Protein AF-A0A257K140-F1 (afdb_monomer_lite)

pLDDT: mean 92.34, std 8.41, range [44.44, 98.88]

Secondary structure (DSSP, 8-state):
-PPPHHHHHHHHHHHTT------TTHHHHHHHHHHHHHS----TTTTHHHHHHHHHHHHHHHHHHHHHTT-HHHHHHHHHHHHHHHHHHHHHHSS-HHHHHHHHHHHHTT-----HHHHHHHHHHHTSHHHHHHHHTHHHHHHHHHHHHHHHHHHTT-SGGG-HHHHTTS-HHHHHHHHHHHHHHHHHHHHHHHHHHHTT--HHHHTTSHHHHHTS---SPPPPPHHHIIIII-HHHHHHHHTSHHHHHHHHHHHTSPPPPHHHHHHHHH-EE-GGGHHHHHTTGGG--HHHHHHHHHHHH-TTEEEEEEGGGTEEEEESSPP--S-----GGGGGGGTT--SEEEEEETTEEEEEEEETTEEEEEEESSPPPHHHHHHHHHHHHHHHHHHHHH-

Structure (mmCIF, N/CA/C/O backbone):
data_AF-A0A257K140-F1
#
_entry.id   AF-A0A257K140-F1
#
loop_
_atom_site.group_PDB
_atom_site.id
_atom_site.type_symbol
_atom_site.label_atom_id
_atom_site.label_alt_id
_atom_site.label_comp_id
_atom_site.label_asym_id
_atom_site.label_entity_id
_atom_site.label_seq_id
_atom_site.pdbx_PDB_ins_code
_atom_site.Cartn_x
_atom_site.Cartn_y
_atom_site.Cartn_z
_atom_site.occupancy
_atom_site.B_iso_or_equiv
_atom_site.auth_seq_id
_atom_site.auth_comp_id
_atom_site.auth_asym_id
_atom_site.auth_atom_id
_atom_site.pdbx_PDB_model_num
ATOM 1 N N . MET A 1 1 ? -18.920 13.319 -41.681 1.00 52.28 1 MET A N 1
ATOM 2 C CA . MET A 1 1 ? -18.209 14.614 -41.644 1.00 52.28 1 MET A CA 1
ATOM 3 C C . MET A 1 1 ? -16.998 14.435 -42.547 1.00 52.28 1 MET A C 1
ATOM 5 O O . MET A 1 1 ? -16.203 13.556 -42.250 1.00 52.28 1 MET A O 1
ATOM 9 N N . ASN A 1 2 ? -16.939 15.099 -43.705 1.00 61.66 2 ASN A N 1
ATOM 10 C CA . ASN A 1 2 ? -15.778 14.981 -44.597 1.00 61.66 2 ASN A CA 1
ATOM 11 C C . ASN A 1 2 ? -14.636 15.792 -43.982 1.00 61.66 2 ASN A C 1
ATOM 13 O O . ASN A 1 2 ? -14.797 17.000 -43.833 1.00 61.66 2 ASN A O 1
ATOM 17 N N . MET A 1 3 ? -13.541 15.127 -43.603 1.00 69.50 3 MET A N 1
ATOM 18 C CA . MET A 1 3 ? -12.304 15.809 -43.211 1.00 69.50 3 MET A CA 1
ATOM 19 C C . MET A 1 3 ? -11.793 16.651 -44.384 1.00 69.50 3 MET A C 1
ATOM 21 O O . MET A 1 3 ? -11.837 16.201 -45.533 1.00 69.50 3 MET A O 1
ATOM 25 N N . ASP A 1 4 ? -11.310 17.860 -44.099 1.00 87.56 4 ASP A N 1
ATOM 26 C CA . ASP A 1 4 ? -10.627 18.695 -45.093 1.00 87.56 4 ASP A CA 1
ATOM 27 C C . ASP A 1 4 ? -9.358 17.979 -45.608 1.00 87.56 4 ASP A C 1
ATOM 29 O O . ASP A 1 4 ? -8.787 17.104 -44.947 1.00 87.56 4 ASP A O 1
ATOM 33 N N . PHE A 1 5 ? -8.887 18.338 -46.803 1.00 87.25 5 PHE A N 1
ATOM 34 C CA . PHE A 1 5 ? -7.652 17.807 -47.382 1.00 87.25 5 PHE A CA 1
ATOM 35 C C . PHE A 1 5 ? -6.458 17.987 -46.433 1.00 87.25 5 PHE A C 1
ATOM 37 O O . PHE A 1 5 ? -5.638 17.077 -46.296 1.00 87.25 5 PHE A O 1
ATOM 44 N N . ASN A 1 6 ? -6.386 19.125 -45.734 1.00 89.00 6 ASN A N 1
ATOM 45 C CA . ASN A 1 6 ? -5.324 19.390 -44.765 1.00 89.00 6 ASN A CA 1
ATOM 46 C C . ASN A 1 6 ? -5.418 18.472 -43.542 1.00 89.00 6 ASN A C 1
ATOM 48 O O . ASN A 1 6 ? -4.404 17.926 -43.114 1.00 89.00 6 ASN A O 1
ATOM 52 N N . GLU A 1 7 ? -6.624 18.244 -43.020 1.00 90.50 7 GLU A N 1
ATOM 53 C CA . GLU A 1 7 ? -6.860 17.322 -41.901 1.00 90.50 7 GLU A CA 1
ATOM 54 C C . GLU A 1 7 ? -6.493 15.887 -42.287 1.00 90.50 7 GLU A C 1
ATOM 56 O O . GLU A 1 7 ? -5.793 15.197 -41.551 1.00 90.50 7 GLU A O 1
ATOM 61 N N . THR A 1 8 ? -6.877 15.465 -43.494 1.00 89.06 8 THR A N 1
ATOM 62 C CA . THR A 1 8 ? -6.530 14.145 -44.037 1.00 89.06 8 THR A CA 1
ATOM 63 C C . THR A 1 8 ? -5.016 13.995 -44.225 1.00 89.06 8 THR A C 1
ATOM 65 O O . THR A 1 8 ? -4.446 12.945 -43.927 1.00 89.06 8 THR A O 1
ATOM 68 N N . TYR A 1 9 ? -4.333 15.038 -44.707 1.00 91.62 9 TYR A N 1
ATOM 69 C CA . TYR A 1 9 ? -2.878 15.038 -44.863 1.00 91.62 9 TYR A CA 1
ATOM 70 C C . TYR A 1 9 ? -2.153 14.939 -43.515 1.00 91.62 9 TYR A C 1
ATOM 72 O O . TYR A 1 9 ? -1.244 14.116 -43.381 1.00 91.62 9 TYR A O 1
ATOM 80 N N . ILE A 1 10 ? -2.567 15.734 -42.522 1.00 93.06 10 ILE A N 1
ATOM 81 C CA . ILE A 1 10 ? -2.011 15.704 -41.161 1.00 93.06 10 ILE A CA 1
ATOM 82 C C . ILE A 1 10 ? -2.225 14.322 -40.543 1.00 93.06 10 ILE A C 1
ATOM 84 O O . ILE A 1 10 ? -1.252 13.684 -40.146 1.00 93.06 10 ILE A O 1
ATOM 88 N N . PHE A 1 11 ? -3.456 13.806 -40.580 1.00 89.88 11 PHE A N 1
ATOM 89 C CA . PHE A 1 11 ? -3.789 12.479 -40.065 1.00 89.88 11 PHE A CA 1
ATOM 90 C C . PHE A 1 11 ? -2.911 11.384 -40.686 1.00 89.88 11 PHE A C 1
ATOM 92 O O . PHE A 1 11 ? -2.343 10.549 -39.981 1.00 89.88 11 PHE A O 1
ATOM 99 N N . ASN A 1 12 ? -2.740 11.400 -42.010 1.00 87.38 12 ASN A N 1
ATOM 100 C CA . ASN A 1 12 ? -1.889 10.429 -42.693 1.00 87.38 12 ASN A CA 1
ATOM 101 C C . ASN A 1 12 ? -0.417 10.562 -42.287 1.00 87.38 12 ASN A C 1
ATOM 103 O O . ASN A 1 12 ? 0.272 9.551 -42.165 1.00 87.38 12 ASN A O 1
ATOM 107 N N . LYS A 1 13 ? 0.081 11.786 -42.073 1.00 89.31 13 LYS A N 1
ATOM 108 C CA . LYS A 1 13 ? 1.461 12.024 -41.629 1.00 89.31 13 LYS A CA 1
ATOM 109 C C . LYS A 1 13 ? 1.710 11.546 -40.206 1.00 89.31 13 LYS A C 1
ATOM 111 O O . LYS A 1 13 ? 2.745 10.928 -39.968 1.00 89.31 13 LYS A O 1
ATOM 116 N N . GLU A 1 14 ? 0.774 11.788 -39.297 1.00 89.38 14 GLU A N 1
ATOM 117 C CA . GLU A 1 14 ? 0.865 11.359 -37.899 1.00 89.38 14 GLU A CA 1
ATOM 118 C C . GLU A 1 14 ? 0.834 9.831 -37.766 1.00 89.38 14 GLU A C 1
ATOM 120 O O . GLU A 1 14 ? 1.574 9.264 -36.965 1.00 89.38 14 GLU A O 1
ATOM 125 N N . ASN A 1 15 ? 0.044 9.151 -38.603 1.00 86.19 15 ASN A N 1
ATOM 126 C CA . ASN A 1 15 ? -0.182 7.708 -38.492 1.00 86.19 15 ASN A CA 1
ATOM 127 C C . ASN A 1 15 ? 0.687 6.848 -39.424 1.00 86.19 15 ASN A C 1
ATOM 129 O O . ASN A 1 15 ? 0.684 5.627 -39.299 1.00 86.19 15 ASN A O 1
ATOM 133 N N . GLN A 1 16 ? 1.468 7.448 -40.333 1.00 86.94 16 GLN A N 1
ATOM 134 C CA . GLN A 1 16 ? 2.187 6.729 -41.399 1.00 86.94 16 GLN A CA 1
ATOM 135 C C . GLN A 1 16 ? 3.038 5.543 -40.908 1.00 86.94 16 GLN A C 1
ATOM 137 O O . GLN A 1 16 ? 3.171 4.546 -41.616 1.00 86.94 16 GLN A O 1
ATOM 142 N N . ASN A 1 17 ? 3.656 5.670 -39.732 1.00 87.19 17 ASN A N 1
ATOM 143 C CA . ASN A 1 17 ? 4.589 4.679 -39.188 1.00 87.19 17 ASN A CA 1
ATOM 144 C C . ASN A 1 17 ? 4.199 4.185 -37.786 1.00 87.19 17 ASN A C 1
ATOM 146 O O . ASN A 1 17 ? 4.999 3.517 -37.130 1.00 87.19 17 ASN A O 1
ATOM 150 N N . ILE A 1 18 ? 3.006 4.546 -37.314 1.00 88.94 18 ILE A N 1
ATOM 151 C CA . ILE A 1 18 ? 2.492 4.118 -36.017 1.00 88.94 18 ILE A CA 1
ATOM 152 C C . ILE A 1 18 ? 1.668 2.857 -36.239 1.00 88.94 18 ILE A C 1
ATOM 154 O O . ILE A 1 18 ? 0.735 2.839 -37.037 1.00 88.94 18 ILE A O 1
ATOM 158 N N . VAL A 1 19 ? 2.044 1.785 -35.546 1.00 85.31 19 VAL A N 1
ATOM 159 C CA . VAL A 1 19 ? 1.367 0.491 -35.641 1.00 85.31 19 VAL A CA 1
ATOM 160 C C . VAL A 1 19 ? 0.842 0.146 -34.254 1.00 85.31 19 VAL A C 1
ATOM 162 O O . VAL A 1 19 ? 1.652 -0.200 -33.392 1.00 85.31 19 VAL A O 1
ATOM 165 N N . PRO A 1 20 ? -0.477 0.252 -34.023 1.00 88.94 20 PRO A N 1
ATOM 166 C CA . PRO A 1 20 ? -1.081 -0.161 -32.767 1.00 88.94 20 PRO A CA 1
ATOM 167 C C . PRO A 1 20 ? -0.796 -1.630 -32.446 1.00 88.94 20 PRO A C 1
ATOM 169 O O . PRO A 1 20 ? -0.649 -2.466 -33.343 1.00 88.94 20 PRO A O 1
ATOM 172 N N . ALA A 1 21 ? -0.749 -1.941 -31.158 1.00 89.62 21 ALA A N 1
ATOM 173 C CA . ALA A 1 21 ? -0.585 -3.291 -30.641 1.00 89.62 21 ALA A CA 1
ATOM 174 C C . ALA A 1 21 ? -1.711 -3.610 -29.654 1.00 89.62 21 ALA A C 1
ATOM 176 O O . ALA A 1 21 ? -2.310 -2.712 -29.072 1.00 89.62 21 ALA A O 1
ATOM 177 N N . ILE A 1 22 ? -1.988 -4.897 -29.466 1.00 91.50 22 ILE A N 1
ATOM 178 C CA . ILE A 1 22 ? -2.905 -5.373 -28.429 1.00 91.50 22 ILE A CA 1
ATOM 179 C C . ILE A 1 22 ? -2.048 -6.063 -27.380 1.00 91.50 22 ILE A C 1
ATOM 181 O O . ILE A 1 22 ? -1.310 -6.991 -27.721 1.00 91.50 22 ILE A O 1
ATOM 185 N N . LEU A 1 23 ? -2.135 -5.602 -26.134 1.00 95.25 23 LEU A N 1
ATOM 186 C CA . LEU A 1 23 ? -1.477 -6.253 -25.009 1.00 95.25 23 LEU A CA 1
ATOM 187 C C . LEU A 1 23 ? -2.415 -7.327 -24.429 1.00 95.25 23 LEU A C 1
ATOM 189 O O . LEU A 1 23 ? -3.497 -6.984 -23.944 1.00 95.25 23 LEU A O 1
ATOM 193 N N . PRO A 1 24 ? -2.041 -8.618 -24.459 1.00 94.62 24 PRO A N 1
ATOM 194 C CA . PRO A 1 24 ? -2.796 -9.655 -23.765 1.00 94.62 24 PRO A CA 1
ATOM 195 C C . PRO A 1 24 ? -2.857 -9.375 -22.261 1.00 94.62 24 PRO A C 1
ATOM 197 O O . PRO A 1 24 ? -1.932 -8.789 -21.709 1.00 94.62 24 PRO A O 1
ATOM 200 N N . GLU A 1 25 ? -3.934 -9.805 -21.602 1.00 94.25 25 GLU A N 1
ATOM 201 C CA . GLU A 1 25 ? -4.092 -9.702 -20.138 1.00 94.25 25 GLU A CA 1
ATOM 202 C C . GLU A 1 25 ? -4.004 -8.277 -19.570 1.00 94.25 25 GLU A C 1
ATOM 204 O O . GLU A 1 25 ? -3.777 -8.093 -18.376 1.00 94.25 25 GLU A O 1
ATOM 209 N N . LYS A 1 26 ? -4.239 -7.253 -20.402 1.00 96.00 26 LYS A N 1
ATOM 210 C CA . LYS A 1 26 ? -4.216 -5.847 -19.983 1.00 96.00 26 LYS A CA 1
ATOM 211 C C . LYS A 1 26 ? -4.970 -5.606 -18.676 1.00 96.00 26 LYS A C 1
ATOM 213 O O . LYS A 1 26 ? -4.419 -5.003 -17.771 1.00 96.00 26 LYS A O 1
ATOM 218 N N . GLU A 1 27 ? -6.210 -6.077 -18.571 1.00 97.38 27 GLU A N 1
ATOM 219 C CA . GLU A 1 27 ? -7.033 -5.879 -17.371 1.00 97.38 27 GLU A CA 1
ATOM 220 C C . GLU A 1 27 ? -6.373 -6.447 -16.107 1.00 97.38 27 GLU A C 1
ATOM 222 O O . GLU A 1 27 ? -6.437 -5.822 -15.050 1.00 97.38 27 GLU A O 1
ATOM 227 N N . GLN A 1 28 ? -5.694 -7.591 -16.226 1.00 98.00 28 GLN A N 1
ATOM 228 C CA . GLN A 1 28 ? -5.007 -8.215 -15.104 1.00 98.00 28 GLN A CA 1
ATOM 229 C C . GLN A 1 28 ? -3.826 -7.363 -14.639 1.00 98.00 28 GLN A C 1
ATOM 231 O O . GLN A 1 28 ? -3.714 -7.126 -13.447 1.00 98.00 28 GLN A O 1
ATOM 236 N N . TYR A 1 29 ? -3.019 -6.799 -15.547 1.00 98.31 29 TYR A N 1
ATOM 237 C CA . TYR A 1 29 ? -1.935 -5.886 -15.151 1.00 98.31 29 TYR A CA 1
ATOM 238 C C . TYR A 1 29 ? -2.442 -4.680 -14.347 1.00 98.31 29 TYR A C 1
ATOM 240 O O . TYR A 1 29 ? -1.789 -4.264 -13.398 1.00 98.31 29 TYR A O 1
ATOM 248 N N . TYR A 1 30 ? -3.608 -4.125 -14.694 1.00 97.94 30 TYR A N 1
ATOM 249 C CA . TYR A 1 30 ? -4.191 -3.005 -13.944 1.00 97.94 30 TYR A CA 1
ATOM 250 C C . TYR A 1 30 ? -4.666 -3.442 -12.557 1.00 97.94 30 TYR A C 1
ATOM 252 O O . TYR A 1 30 ? -4.416 -2.738 -11.588 1.00 97.94 30 TYR A O 1
ATOM 260 N N . LYS A 1 31 ? -5.313 -4.608 -12.453 1.00 97.88 31 LYS A N 1
ATOM 261 C CA . LYS A 1 31 ? -5.713 -5.182 -11.159 1.00 97.88 31 LYS A CA 1
ATOM 262 C C . LYS A 1 31 ? -4.503 -5.501 -10.287 1.00 97.88 31 LYS A C 1
ATOM 264 O O . LYS A 1 31 ? -4.521 -5.224 -9.097 1.00 97.88 31 LYS A O 1
ATOM 269 N N . ASP A 1 32 ? -3.446 -6.040 -10.881 1.00 98.31 32 ASP A N 1
ATOM 270 C CA . ASP A 1 32 ? -2.234 -6.433 -10.171 1.00 98.31 32 ASP A CA 1
ATOM 271 C C . ASP A 1 32 ? -1.514 -5.222 -9.567 1.00 98.31 32 ASP A C 1
ATOM 273 O O . ASP A 1 32 ? -1.012 -5.314 -8.448 1.00 98.31 32 ASP A O 1
ATOM 277 N N . LEU A 1 33 ? -1.527 -4.070 -10.250 1.00 98.44 33 LEU A N 1
ATOM 278 C CA . LEU A 1 33 ? -0.974 -2.816 -9.726 1.00 98.44 33 LEU A CA 1
ATOM 279 C C . LEU A 1 33 ? -1.649 -2.363 -8.422 1.00 98.44 33 LEU A C 1
ATOM 281 O O . LEU A 1 33 ? -0.982 -1.705 -7.624 1.00 98.44 33 LEU A O 1
ATOM 285 N N . ASN A 1 34 ? -2.891 -2.782 -8.143 1.00 97.12 34 ASN A N 1
ATOM 286 C CA . ASN A 1 34 ? -3.551 -2.483 -6.870 1.00 97.12 34 ASN A CA 1
ATOM 287 C C . ASN A 1 34 ? -2.795 -3.062 -5.667 1.00 97.12 34 ASN A C 1
ATOM 289 O O . ASN A 1 34 ? -2.836 -2.460 -4.605 1.00 97.12 34 ASN A O 1
ATOM 293 N N . ASN A 1 35 ? -2.043 -4.160 -5.820 1.00 98.00 35 ASN A N 1
ATOM 294 C CA . ASN A 1 35 ? -1.192 -4.678 -4.737 1.00 98.00 35 ASN A CA 1
ATOM 295 C C . ASN A 1 35 ? -0.145 -3.635 -4.323 1.00 98.00 35 ASN A C 1
ATOM 297 O O . ASN A 1 35 ? 0.096 -3.398 -3.141 1.00 98.00 35 ASN A O 1
ATOM 301 N N . ILE A 1 36 ? 0.453 -2.959 -5.307 1.00 97.50 36 ILE A N 1
ATOM 302 C CA . ILE A 1 36 ? 1.403 -1.872 -5.062 1.00 97.50 36 ILE A CA 1
ATOM 303 C C . ILE A 1 36 ? 0.664 -0.606 -4.627 1.00 97.50 36 ILE A C 1
ATOM 305 O O . ILE A 1 36 ? 1.231 0.182 -3.889 1.00 97.50 36 ILE A O 1
ATOM 309 N N . GLU A 1 37 ? -0.579 -0.361 -5.033 1.00 95.19 37 GLU A N 1
ATOM 310 C CA . GLU A 1 37 ? -1.333 0.780 -4.504 1.00 95.19 37 GLU A CA 1
ATOM 311 C C . GLU A 1 37 ? -1.660 0.581 -3.021 1.00 95.19 37 GLU A C 1
ATOM 313 O O . GLU A 1 37 ? -1.305 1.441 -2.219 1.00 95.19 37 GLU A O 1
ATOM 318 N N . TRP A 1 38 ? -2.239 -0.561 -2.648 1.00 92.75 38 TRP A N 1
ATOM 319 C CA . TRP A 1 38 ? -2.757 -0.855 -1.308 1.00 92.75 38 TRP A CA 1
ATOM 320 C C . TRP A 1 38 ? -1.700 -1.299 -0.294 1.00 92.75 38 TRP A C 1
ATOM 322 O O . TRP A 1 38 ? -1.910 -1.145 0.904 1.00 92.75 38 TRP A O 1
ATOM 332 N N . GLY A 1 39 ? -0.501 -1.701 -0.721 1.00 92.44 39 GLY A N 1
ATOM 333 C CA . GLY A 1 39 ? 0.621 -1.934 0.202 1.00 92.44 39 GLY A CA 1
ATOM 334 C C . GLY A 1 39 ? 1.216 -0.654 0.825 1.00 92.44 39 GLY A C 1
ATOM 335 O O . GLY A 1 39 ? 2.435 -0.597 1.009 1.00 92.44 39 GLY A O 1
ATOM 336 N N . MET A 1 40 ? 0.435 0.434 0.967 1.00 92.31 40 MET A N 1
ATOM 337 C CA . MET A 1 40 ? 0.924 1.776 1.322 1.00 92.31 40 MET A CA 1
ATOM 338 C C . MET A 1 40 ? 1.622 1.766 2.662 1.00 92.31 40 MET A C 1
ATOM 340 O O . MET A 1 40 ? 1.059 1.287 3.633 1.00 92.31 40 MET A O 1
ATOM 344 N N . THR A 1 41 ? 2.794 2.400 2.754 1.00 93.06 41 THR A N 1
ATOM 345 C CA . THR A 1 41 ? 3.445 2.492 4.056 1.00 93.06 41 THR A CA 1
ATOM 346 C C . THR A 1 41 ? 2.702 3.470 4.959 1.00 93.06 41 THR A C 1
ATOM 348 O O . THR A 1 41 ? 2.466 4.625 4.589 1.00 93.06 41 THR A O 1
ATOM 351 N N . GLY A 1 42 ? 2.367 3.008 6.164 1.00 90.25 42 GLY A N 1
ATOM 352 C CA . GLY A 1 42 ? 1.868 3.842 7.259 1.00 90.25 42 GLY A CA 1
ATOM 353 C C . GLY A 1 42 ? 2.983 4.522 8.063 1.00 90.25 42 GLY A C 1
ATOM 354 O O . GLY A 1 42 ? 2.705 5.238 9.024 1.00 90.25 42 GLY A O 1
ATOM 355 N N . ARG A 1 43 ? 4.256 4.308 7.703 1.00 90.31 43 ARG A N 1
ATOM 356 C CA . ARG A 1 43 ? 5.406 4.892 8.399 1.00 90.31 43 ARG A CA 1
ATOM 357 C C . ARG A 1 43 ? 5.441 6.411 8.238 1.00 90.31 43 ARG A C 1
ATOM 359 O O . ARG A 1 43 ? 5.726 6.917 7.153 1.00 90.31 43 ARG A O 1
ATOM 366 N N . MET A 1 44 ? 5.238 7.145 9.334 1.00 87.69 44 MET A N 1
ATOM 367 C CA . MET A 1 44 ? 5.217 8.618 9.353 1.00 87.69 44 MET A CA 1
ATOM 368 C C . MET A 1 44 ? 6.472 9.262 8.744 1.00 87.69 44 MET A C 1
ATOM 370 O O . MET A 1 44 ? 6.380 10.285 8.068 1.00 87.69 44 MET A O 1
ATOM 374 N N . ASP A 1 45 ? 7.647 8.662 8.945 1.00 88.69 45 ASP A N 1
ATOM 375 C CA . ASP A 1 45 ? 8.923 9.158 8.422 1.00 88.69 45 ASP A CA 1
ATOM 376 C C . ASP A 1 45 ? 9.105 8.919 6.911 1.00 88.69 45 ASP A C 1
ATOM 378 O O . ASP A 1 45 ? 9.944 9.574 6.285 1.00 88.69 45 ASP A O 1
ATOM 382 N N . ALA A 1 46 ? 8.305 8.023 6.324 1.00 92.50 46 ALA A N 1
ATOM 383 C CA . ALA A 1 46 ? 8.388 7.595 4.931 1.00 92.50 46 ALA A CA 1
ATOM 384 C C . ALA A 1 46 ? 7.081 7.781 4.136 1.00 92.50 46 ALA A C 1
ATOM 386 O O . ALA A 1 46 ? 7.034 7.403 2.969 1.00 92.50 46 ALA A O 1
ATOM 387 N N . MET A 1 47 ? 6.043 8.422 4.692 1.00 92.94 47 MET A N 1
ATOM 388 C CA . MET A 1 47 ? 4.746 8.613 4.012 1.00 92.94 47 MET A CA 1
ATOM 389 C C . MET A 1 47 ? 4.858 9.270 2.628 1.00 92.94 47 MET A C 1
ATOM 391 O O . MET A 1 47 ? 4.063 8.977 1.736 1.00 92.94 47 MET A O 1
ATOM 395 N N . PHE A 1 48 ? 5.855 10.138 2.415 1.00 94.19 48 PHE A N 1
ATOM 396 C CA . PHE A 1 48 ? 6.105 10.758 1.108 1.00 94.19 48 PHE A CA 1
ATOM 397 C C . PHE A 1 48 ? 6.353 9.717 0.002 1.00 94.19 48 PHE A C 1
ATOM 399 O O . PHE A 1 48 ? 6.046 9.980 -1.161 1.00 94.19 48 PHE A O 1
ATOM 406 N N . ALA A 1 49 ? 6.883 8.539 0.352 1.00 96.00 49 ALA A N 1
ATOM 407 C CA . ALA A 1 49 ? 7.182 7.463 -0.581 1.00 96.00 49 ALA A CA 1
ATOM 408 C C . ALA A 1 49 ? 5.924 6.955 -1.293 1.00 96.00 49 ALA A C 1
ATOM 410 O O . ALA A 1 49 ? 5.998 6.587 -2.464 1.00 96.00 49 ALA A O 1
ATOM 411 N N . ASN A 1 50 ? 4.760 7.001 -0.632 1.00 97.06 50 ASN A N 1
ATOM 412 C CA . ASN A 1 50 ? 3.492 6.588 -1.233 1.00 97.06 50 ASN A CA 1
ATOM 413 C C . ASN A 1 50 ? 3.203 7.371 -2.520 1.00 97.06 50 ASN A C 1
ATOM 415 O O . ASN A 1 50 ? 2.867 6.765 -3.533 1.00 97.06 50 ASN A O 1
ATOM 419 N N . GLN A 1 51 ? 3.442 8.687 -2.534 1.00 96.75 51 GLN A N 1
ATOM 420 C CA . GLN A 1 51 ? 3.228 9.502 -3.733 1.00 96.75 51 GLN A CA 1
ATOM 421 C C . GLN A 1 51 ? 4.193 9.144 -4.872 1.00 96.75 51 GLN A C 1
ATOM 423 O O . GLN A 1 51 ? 3.806 9.169 -6.040 1.00 96.75 51 GLN A O 1
ATOM 428 N N . PHE A 1 52 ? 5.441 8.798 -4.553 1.00 97.81 52 PHE A N 1
ATOM 429 C CA . PHE A 1 52 ? 6.419 8.400 -5.564 1.00 97.81 52 PHE A CA 1
ATOM 430 C C . PHE A 1 52 ? 6.088 7.027 -6.166 1.00 97.81 52 PHE A C 1
ATOM 432 O O . PHE A 1 52 ? 6.251 6.836 -7.371 1.00 97.81 52 PHE A O 1
ATOM 439 N N . PHE A 1 53 ? 5.592 6.081 -5.362 1.00 98.25 53 PHE A N 1
ATOM 440 C CA . PHE A 1 53 ? 5.129 4.790 -5.875 1.00 98.25 53 PHE A CA 1
ATOM 441 C C . PHE A 1 53 ? 3.859 4.921 -6.718 1.00 98.25 53 PHE A C 1
ATOM 443 O O . PHE A 1 53 ? 3.782 4.277 -7.761 1.00 98.25 53 PHE A O 1
ATOM 450 N N . LEU A 1 54 ? 2.920 5.801 -6.350 1.00 98.31 54 LEU A N 1
ATOM 451 C CA . LEU A 1 54 ? 1.768 6.117 -7.204 1.00 98.31 54 LEU A CA 1
ATOM 452 C C . LEU A 1 54 ? 2.206 6.689 -8.561 1.00 98.31 54 LEU A C 1
ATOM 454 O O . LEU A 1 54 ? 1.670 6.300 -9.596 1.00 98.31 54 LEU A O 1
ATOM 458 N N . GLU A 1 55 ? 3.227 7.551 -8.588 1.00 98.56 55 GLU A N 1
ATOM 459 C CA . GLU A 1 55 ? 3.808 8.028 -9.850 1.00 98.56 55 GLU A CA 1
ATOM 460 C C . GLU A 1 55 ? 4.460 6.879 -10.644 1.00 98.56 55 GLU A C 1
ATOM 462 O O . GLU A 1 55 ? 4.283 6.783 -11.858 1.00 98.56 55 GLU A O 1
ATOM 467 N N . ALA A 1 56 ? 5.166 5.958 -9.978 1.00 98.69 56 ALA A N 1
ATOM 468 C CA . ALA A 1 56 ? 5.739 4.772 -10.622 1.00 98.69 56 ALA A CA 1
ATOM 469 C C . ALA A 1 56 ? 4.659 3.890 -11.276 1.00 98.69 56 ALA A C 1
ATOM 471 O O . ALA A 1 56 ? 4.825 3.450 -12.417 1.00 98.69 56 ALA A O 1
ATOM 472 N N . ILE A 1 57 ? 3.541 3.675 -10.579 1.00 98.69 57 ILE A N 1
ATOM 473 C CA . ILE A 1 57 ? 2.365 2.953 -11.076 1.00 98.69 57 ILE A CA 1
ATOM 474 C C . ILE A 1 57 ? 1.762 3.684 -12.279 1.00 98.69 57 ILE A C 1
ATOM 476 O O . ILE A 1 57 ? 1.537 3.074 -13.327 1.00 98.69 57 ILE A O 1
ATOM 480 N N . GLN A 1 58 ? 1.584 5.005 -12.191 1.00 98.75 58 GLN A N 1
ATOM 481 C CA . GLN A 1 58 ? 1.064 5.807 -13.296 1.00 98.75 58 GLN A CA 1
ATOM 482 C C . GLN A 1 58 ? 1.968 5.733 -14.535 1.00 98.75 58 GLN A C 1
ATOM 484 O O . GLN A 1 58 ? 1.471 5.645 -15.660 1.00 98.75 58 GLN A O 1
ATOM 489 N N . LEU A 1 59 ? 3.292 5.706 -14.360 1.00 98.81 59 LEU A N 1
ATOM 490 C CA . LEU A 1 59 ? 4.248 5.501 -15.451 1.00 98.81 59 LEU A CA 1
ATOM 491 C C . LEU A 1 59 ? 4.111 4.109 -16.089 1.00 98.81 59 LEU A C 1
ATOM 493 O O . LEU A 1 59 ? 4.229 3.986 -17.312 1.00 98.81 59 LEU A O 1
ATOM 497 N N . ILE A 1 60 ? 3.808 3.069 -15.313 1.00 98.88 60 ILE A N 1
ATOM 498 C CA . ILE A 1 60 ? 3.519 1.728 -15.845 1.00 98.88 60 ILE A CA 1
ATOM 499 C C . ILE A 1 60 ? 2.199 1.731 -16.637 1.00 98.88 60 ILE A C 1
ATOM 501 O O . ILE A 1 60 ? 2.162 1.261 -17.777 1.00 98.88 60 ILE A O 1
ATOM 505 N N . ILE A 1 61 ? 1.138 2.347 -16.108 1.00 98.75 61 ILE A N 1
ATOM 506 C CA . ILE A 1 61 ? -0.160 2.500 -16.795 1.00 98.75 61 ILE A CA 1
ATOM 507 C C . ILE A 1 61 ? -0.003 3.270 -18.116 1.00 98.75 61 ILE A C 1
ATOM 509 O O . ILE A 1 61 ? -0.536 2.879 -19.166 1.00 98.75 61 ILE A O 1
ATOM 513 N N . ASN A 1 62 ? 0.762 4.363 -18.083 1.00 98.69 62 ASN A N 1
ATOM 514 C CA . ASN A 1 62 ? 1.084 5.159 -19.262 1.00 98.69 62 ASN A CA 1
ATOM 515 C C . ASN A 1 62 ? 1.848 4.321 -20.285 1.00 98.69 62 ASN A C 1
ATOM 517 O O . ASN A 1 62 ? 1.547 4.396 -21.476 1.00 98.69 62 ASN A O 1
ATOM 521 N N . SER A 1 63 ? 2.785 3.487 -19.829 1.00 98.69 63 SER A N 1
ATOM 522 C CA . SER A 1 63 ? 3.535 2.588 -20.696 1.00 98.69 63 SER A CA 1
ATOM 523 C C . SER A 1 63 ? 2.624 1.641 -21.473 1.00 98.69 63 SER A C 1
ATOM 525 O O . SER A 1 63 ? 2.718 1.582 -22.699 1.00 98.69 63 SER A O 1
ATOM 527 N N . ILE A 1 64 ? 1.690 0.970 -20.790 1.00 98.62 64 ILE A N 1
ATOM 528 C CA . ILE A 1 64 ? 0.722 0.063 -21.424 1.00 98.62 64 ILE A CA 1
ATOM 529 C C . ILE A 1 64 ? -0.082 0.808 -22.498 1.00 98.62 64 ILE A C 1
ATOM 531 O O . ILE A 1 64 ? -0.185 0.359 -23.640 1.00 98.62 64 ILE A O 1
ATOM 535 N N . THR A 1 65 ? -0.594 1.992 -22.159 1.00 98.12 65 THR A N 1
ATOM 536 C CA . THR A 1 65 ? -1.387 2.815 -23.085 1.00 98.12 65 THR A CA 1
ATOM 537 C C . THR A 1 65 ? -0.575 3.260 -24.303 1.00 98.12 65 THR A C 1
ATOM 539 O O . THR A 1 65 ? -1.062 3.215 -25.435 1.00 98.12 65 THR A O 1
ATOM 542 N N . LEU A 1 66 ? 0.663 3.709 -24.091 1.00 98.00 66 LEU A N 1
ATOM 543 C CA . LEU A 1 66 ? 1.567 4.138 -25.158 1.00 98.00 66 LEU A CA 1
ATOM 544 C C . LEU A 1 66 ? 1.949 2.966 -26.061 1.00 98.00 66 LEU A C 1
ATOM 546 O O . LEU A 1 66 ? 1.993 3.134 -27.280 1.00 98.00 66 LEU A O 1
ATOM 550 N N . PHE A 1 67 ? 2.170 1.786 -25.481 1.00 96.62 67 PHE A N 1
ATOM 551 C CA . PHE A 1 67 ? 2.503 0.579 -26.222 1.00 96.62 67 PHE A CA 1
ATOM 552 C C . PHE A 1 67 ? 1.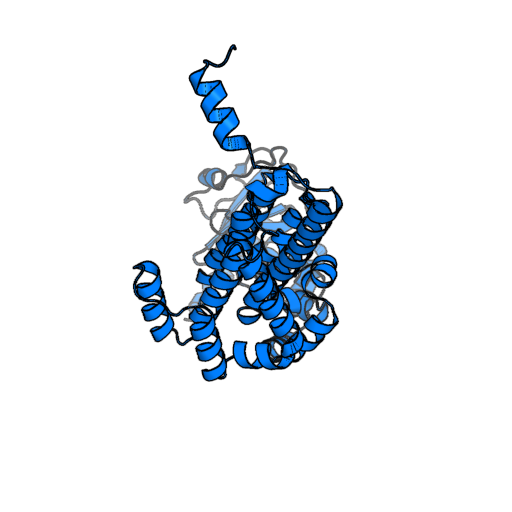369 0.175 -27.163 1.00 96.62 67 PHE A C 1
ATOM 554 O O . PHE A 1 67 ? 1.607 -0.031 -28.352 1.00 96.62 67 PHE A O 1
ATOM 561 N N . GLU A 1 68 ? 0.129 0.136 -26.670 1.00 95.44 68 GLU A N 1
ATOM 562 C CA . GLU A 1 68 ? -1.031 -0.213 -27.498 1.00 95.44 68 GLU A CA 1
ATOM 563 C C . GLU A 1 68 ? -1.302 0.812 -28.601 1.00 95.44 68 GLU A C 1
ATOM 565 O O . GLU A 1 68 ? -1.680 0.448 -29.713 1.00 95.44 68 GLU A O 1
ATOM 570 N N . LYS A 1 69 ? -1.030 2.095 -28.339 1.00 94.50 69 LYS A N 1
ATOM 571 C CA . LYS A 1 69 ? -1.080 3.151 -29.362 1.00 94.50 69 LYS A CA 1
ATOM 572 C C . LYS A 1 69 ? 0.051 3.056 -30.390 1.00 94.50 69 LYS A C 1
ATOM 574 O O . LYS A 1 69 ? 0.026 3.787 -31.372 1.00 94.50 69 LYS A O 1
ATOM 579 N N . GLY A 1 70 ? 1.033 2.182 -30.180 1.00 92.56 70 GLY A N 1
ATOM 580 C CA . GLY A 1 70 ? 2.175 1.993 -31.065 1.00 92.56 70 GLY A CA 1
ATOM 581 C C . GLY A 1 70 ? 3.362 2.909 -30.772 1.00 92.56 70 GLY A C 1
ATOM 582 O O . GLY A 1 70 ? 4.350 2.827 -31.494 1.00 92.56 70 GLY A O 1
ATOM 583 N N . TYR A 1 71 ? 3.323 3.743 -29.724 1.00 94.56 71 TYR A N 1
ATOM 584 C CA . TYR A 1 71 ? 4.428 4.623 -29.314 1.00 94.56 71 TYR A CA 1
ATOM 585 C C . TYR A 1 71 ? 5.482 3.863 -28.494 1.00 94.56 71 TYR A C 1
ATOM 587 O O . TYR A 1 71 ? 5.689 4.113 -27.305 1.00 94.56 71 TYR A O 1
ATOM 595 N N . PHE A 1 72 ? 6.137 2.892 -29.129 1.00 93.31 72 PHE A N 1
ATOM 596 C CA . PHE A 1 72 ? 6.937 1.882 -28.439 1.00 93.31 72 PHE A CA 1
ATOM 597 C C . PHE A 1 72 ? 8.098 2.444 -27.610 1.00 93.31 72 PHE A C 1
ATOM 599 O O . PHE A 1 72 ? 8.247 2.059 -26.458 1.00 93.31 72 PHE A O 1
ATOM 606 N N . ASP A 1 73 ? 8.918 3.360 -28.132 1.00 94.81 73 ASP A N 1
ATOM 607 C CA . ASP A 1 73 ? 10.013 3.950 -27.338 1.00 94.81 73 ASP A CA 1
ATOM 608 C C . ASP A 1 73 ? 9.510 4.756 -26.148 1.00 94.81 73 ASP A C 1
ATOM 610 O O . ASP A 1 73 ? 10.122 4.680 -25.088 1.00 94.81 73 ASP A O 1
ATOM 614 N N . CYS A 1 74 ? 8.392 5.471 -26.290 1.00 97.25 74 CYS A N 1
ATOM 615 C CA . CYS A 1 74 ? 7.770 6.168 -25.169 1.00 97.25 74 CYS A CA 1
ATOM 616 C C . CYS A 1 74 ? 7.275 5.171 -24.114 1.00 97.25 74 CYS A C 1
ATOM 618 O O . CYS A 1 74 ? 7.457 5.406 -22.923 1.00 97.25 74 CYS A O 1
ATOM 620 N N . ALA A 1 75 ? 6.717 4.033 -24.537 1.00 98.06 75 ALA A N 1
ATOM 621 C CA . ALA A 1 75 ? 6.310 2.969 -23.626 1.00 98.06 75 ALA A CA 1
ATOM 622 C C . ALA A 1 75 ? 7.505 2.396 -22.841 1.00 98.06 75 ALA A C 1
ATOM 624 O O . ALA A 1 75 ? 7.479 2.376 -21.608 1.00 98.06 75 ALA A O 1
ATOM 625 N N . PHE A 1 76 ? 8.588 2.009 -23.524 1.00 98.12 76 PHE A N 1
ATOM 626 C CA . PHE A 1 76 ? 9.803 1.512 -22.862 1.00 98.12 76 PHE A CA 1
ATOM 627 C C . PHE A 1 76 ? 10.477 2.585 -21.996 1.00 98.12 76 PHE A C 1
ATOM 629 O O . PHE A 1 76 ? 11.010 2.277 -20.932 1.00 98.12 76 PHE A O 1
ATOM 636 N N . TYR A 1 77 ? 10.435 3.852 -22.416 1.00 98.25 77 TYR A N 1
ATOM 637 C CA . TYR A 1 77 ? 10.922 4.972 -21.613 1.00 98.25 77 TYR A CA 1
ATOM 638 C C . TYR A 1 77 ? 10.135 5.101 -20.308 1.00 98.25 77 TYR A C 1
ATOM 640 O O . TYR A 1 77 ? 10.749 5.252 -19.257 1.00 98.25 77 TYR A O 1
ATOM 648 N N . SER A 1 78 ? 8.807 4.980 -20.369 1.00 98.62 78 SER A N 1
ATOM 649 C CA . SER A 1 78 ? 7.927 5.059 -19.202 1.00 98.62 78 SER A CA 1
ATOM 650 C C . SER A 1 78 ? 8.179 3.910 -18.210 1.00 98.62 78 SER A C 1
ATOM 652 O O . SER A 1 78 ? 8.279 4.165 -17.013 1.00 98.62 78 SER A O 1
ATOM 654 N N . LEU A 1 79 ? 8.413 2.672 -18.682 1.00 98.44 79 LEU A N 1
ATOM 655 C CA . LEU A 1 79 ? 8.843 1.556 -17.810 1.00 98.44 79 LEU A CA 1
ATOM 656 C C . LEU A 1 79 ? 10.204 1.818 -17.165 1.00 98.44 79 LEU A C 1
ATOM 658 O O . LEU A 1 79 ? 10.398 1.601 -15.975 1.00 98.44 79 LEU A O 1
ATOM 662 N N . ARG A 1 80 ? 11.173 2.321 -17.934 1.00 97.12 80 ARG A N 1
ATOM 663 C CA . ARG A 1 80 ? 12.487 2.667 -17.381 1.00 97.12 80 ARG A CA 1
ATOM 664 C C . ARG A 1 80 ? 12.376 3.775 -16.331 1.00 97.12 80 ARG A C 1
ATOM 666 O O . ARG A 1 80 ? 13.105 3.754 -15.341 1.00 97.12 80 ARG A O 1
ATOM 673 N N . GLN A 1 81 ? 11.496 4.747 -16.559 1.00 97.75 81 GLN A N 1
ATOM 674 C CA . GLN A 1 81 ? 11.271 5.858 -15.643 1.00 97.75 81 GLN A CA 1
ATOM 675 C C . GLN A 1 81 ? 10.599 5.397 -14.344 1.00 97.75 81 GLN A C 1
ATOM 677 O O . GLN A 1 81 ? 10.956 5.926 -13.293 1.00 97.75 81 GLN A O 1
ATOM 682 N N . SER A 1 82 ? 9.719 4.384 -14.378 1.00 98.56 82 SER A N 1
ATOM 683 C CA . SER A 1 82 ? 9.139 3.815 -13.151 1.00 98.56 82 SER A CA 1
ATOM 684 C C . SER A 1 82 ? 10.221 3.220 -12.237 1.00 98.56 82 SER A C 1
ATOM 686 O O . SER A 1 82 ? 10.230 3.478 -11.037 1.00 98.56 82 SER A O 1
ATOM 688 N N . LEU A 1 83 ? 11.227 2.544 -12.805 1.00 97.56 83 LEU A N 1
ATOM 689 C CA . LEU A 1 83 ? 12.385 2.050 -12.042 1.00 97.56 83 LEU A CA 1
ATOM 690 C C . LEU A 1 83 ? 13.211 3.192 -11.421 1.00 97.56 83 LEU A C 1
ATOM 692 O O . LEU A 1 83 ? 13.725 3.084 -10.306 1.00 97.56 83 LEU A O 1
ATOM 696 N N . GLU A 1 84 ? 13.362 4.305 -12.142 1.00 96.06 84 GLU A N 1
ATOM 697 C CA . GLU A 1 84 ? 14.153 5.457 -11.689 1.00 96.06 84 GLU A CA 1
ATOM 698 C C . GLU A 1 84 ? 13.468 6.251 -10.580 1.00 96.06 84 GLU A C 1
ATOM 700 O O . GLU A 1 84 ? 14.145 6.678 -9.638 1.00 96.06 84 GLU A O 1
ATOM 705 N N . ILE A 1 85 ? 12.145 6.413 -10.647 1.00 97.38 85 ILE A N 1
ATOM 706 C CA . ILE A 1 85 ? 11.394 7.050 -9.565 1.00 97.38 85 ILE A CA 1
ATOM 707 C C . ILE A 1 85 ? 11.356 6.146 -8.325 1.00 97.38 85 ILE A C 1
ATOM 709 O O . ILE A 1 85 ? 11.587 6.639 -7.222 1.00 97.38 85 ILE A O 1
ATOM 713 N N . SER A 1 86 ? 11.216 4.823 -8.475 1.00 97.69 86 SER A N 1
ATOM 714 C CA . SER A 1 86 ? 11.314 3.886 -7.345 1.00 97.69 86 SER A CA 1
ATOM 715 C C . SER A 1 86 ? 12.694 3.911 -6.692 1.00 97.69 86 SER A C 1
ATOM 717 O O . SER A 1 86 ? 12.794 4.002 -5.472 1.00 97.69 86 SER A O 1
ATOM 719 N N . THR A 1 87 ? 13.767 3.963 -7.486 1.00 96.62 87 THR A N 1
ATOM 720 C CA . THR A 1 87 ? 15.127 4.132 -6.947 1.00 96.62 87 THR A CA 1
ATOM 721 C C . THR A 1 87 ? 15.285 5.464 -6.214 1.00 96.62 87 THR A C 1
ATOM 723 O O . THR A 1 87 ? 15.864 5.500 -5.133 1.00 96.62 87 THR A O 1
ATOM 726 N N . THR A 1 88 ? 14.754 6.559 -6.775 1.00 96.94 88 THR A N 1
ATOM 727 C CA . THR A 1 88 ? 14.733 7.875 -6.107 1.00 96.94 88 THR A CA 1
ATOM 728 C C . THR A 1 88 ? 14.025 7.796 -4.757 1.00 96.94 88 THR A C 1
ATOM 730 O O . THR A 1 88 ? 14.496 8.367 -3.777 1.00 96.94 88 THR A O 1
ATOM 733 N N . THR A 1 89 ? 12.920 7.056 -4.698 1.00 96.94 89 THR A N 1
ATOM 734 C CA . THR A 1 89 ? 12.121 6.875 -3.483 1.00 96.94 89 THR A CA 1
ATOM 735 C C . THR A 1 89 ? 12.948 6.235 -2.380 1.00 96.94 89 THR A C 1
ATOM 737 O O . THR A 1 89 ? 13.034 6.783 -1.285 1.00 96.94 89 THR A O 1
ATOM 740 N N . VAL A 1 90 ? 13.619 5.124 -2.691 1.00 96.25 90 VAL A N 1
ATOM 741 C CA . VAL A 1 90 ? 14.480 4.421 -1.734 1.00 96.25 90 VAL A CA 1
ATOM 742 C C . VAL A 1 90 ? 15.704 5.253 -1.376 1.00 96.25 90 VAL A C 1
ATOM 744 O O . VAL A 1 90 ? 16.035 5.366 -0.206 1.00 96.25 90 VAL A O 1
ATOM 747 N N . TYR A 1 91 ? 16.326 5.928 -2.344 1.00 96.31 91 TYR A N 1
ATOM 748 C CA . TYR A 1 91 ? 17.445 6.842 -2.091 1.00 96.31 91 TYR A CA 1
ATOM 749 C C . TYR A 1 91 ? 17.107 7.939 -1.075 1.00 96.31 91 TYR A C 1
ATOM 751 O O . TYR A 1 91 ? 17.969 8.309 -0.274 1.00 96.31 91 TYR A O 1
ATOM 759 N N . LEU A 1 92 ? 15.879 8.459 -1.124 1.00 95.25 92 LEU A N 1
ATOM 760 C CA . LEU A 1 92 ? 15.392 9.471 -0.193 1.00 95.25 92 LEU A CA 1
ATOM 761 C C . LEU A 1 92 ? 14.961 8.861 1.144 1.00 95.25 92 LEU A C 1
ATOM 763 O O . LEU A 1 92 ? 15.253 9.448 2.179 1.00 95.25 92 LEU A O 1
ATOM 767 N N . ALA A 1 93 ? 14.254 7.728 1.133 1.00 93.88 93 ALA A N 1
ATOM 768 C CA . ALA A 1 93 ? 13.729 7.091 2.342 1.00 93.88 93 ALA A CA 1
ATOM 769 C C . ALA A 1 93 ? 14.843 6.498 3.209 1.00 93.88 93 ALA A C 1
ATOM 771 O O . ALA A 1 93 ? 14.834 6.683 4.425 1.00 93.88 93 ALA A O 1
ATOM 772 N N . ASP A 1 94 ? 15.818 5.865 2.564 1.00 91.50 94 ASP A N 1
ATOM 773 C CA . ASP A 1 94 ? 16.957 5.187 3.170 1.00 91.50 94 ASP A CA 1
ATOM 774 C C . ASP A 1 94 ? 18.147 6.152 3.376 1.00 91.50 94 ASP A C 1
ATOM 776 O O . ASP A 1 94 ? 19.269 5.965 2.885 1.00 91.50 94 ASP A O 1
ATOM 780 N N . ASP A 1 95 ? 17.856 7.273 4.040 1.00 91.25 95 ASP A N 1
ATOM 781 C CA . ASP A 1 95 ? 18.812 8.286 4.491 1.00 91.25 95 ASP A CA 1
ATOM 782 C C . ASP A 1 95 ? 18.344 8.875 5.834 1.00 91.25 95 ASP A C 1
ATOM 784 O O . ASP A 1 95 ? 17.197 8.727 6.260 1.00 91.25 95 ASP A O 1
ATOM 788 N N . THR A 1 96 ? 19.244 9.585 6.506 1.00 90.44 96 THR A N 1
ATOM 789 C CA . THR A 1 96 ? 18.926 10.367 7.702 1.00 90.44 96 THR A CA 1
ATOM 790 C C . THR A 1 96 ? 17.865 11.426 7.401 1.00 90.44 96 THR A C 1
ATOM 792 O O . THR A 1 96 ? 17.838 12.000 6.311 1.00 90.44 96 THR A O 1
ATOM 795 N N . GLU A 1 97 ? 17.023 11.749 8.387 1.00 91.44 97 GLU A N 1
ATOM 796 C CA . GLU A 1 97 ? 15.951 12.741 8.223 1.00 91.44 97 GLU A CA 1
ATOM 797 C C . GLU A 1 97 ? 16.472 14.099 7.720 1.00 91.44 97 GLU A C 1
ATOM 799 O O . GLU A 1 97 ? 15.851 14.724 6.858 1.00 91.44 97 GLU A O 1
ATOM 804 N N . GLU A 1 98 ? 17.630 14.539 8.220 1.00 92.94 98 GLU A N 1
ATOM 805 C CA . GLU A 1 98 ? 18.235 15.818 7.842 1.00 92.94 98 GLU A CA 1
ATOM 806 C C . GLU A 1 98 ? 18.688 15.827 6.376 1.00 92.94 98 GLU A C 1
ATOM 808 O O . GLU A 1 98 ? 18.294 16.707 5.605 1.00 92.94 98 GLU A O 1
ATOM 813 N N . ASN A 1 99 ? 19.445 14.811 5.943 1.00 92.44 99 ASN A N 1
ATOM 814 C CA . ASN A 1 99 ? 19.849 14.696 4.540 1.00 92.44 99 ASN A CA 1
ATOM 815 C C . ASN A 1 99 ? 18.640 14.519 3.623 1.00 92.44 99 ASN A C 1
ATOM 817 O O . ASN A 1 99 ? 18.580 15.141 2.564 1.00 92.44 99 ASN A O 1
ATOM 821 N N . ARG A 1 100 ? 17.654 13.717 4.039 1.00 93.94 100 ARG A N 1
ATOM 822 C CA . ARG A 1 100 ? 16.414 13.509 3.292 1.00 93.94 100 ARG A CA 1
ATOM 823 C C . ARG A 1 100 ? 15.699 14.831 3.031 1.00 93.94 100 ARG A C 1
ATOM 825 O O . ARG A 1 100 ? 15.295 15.075 1.897 1.00 93.94 100 ARG A O 1
ATOM 832 N N . LYS A 1 101 ? 15.585 15.716 4.029 1.00 94.50 101 LYS A N 1
ATOM 833 C CA . LYS A 1 101 ? 15.003 17.061 3.848 1.00 94.50 101 LYS A CA 1
ATOM 834 C C . LYS A 1 101 ? 15.785 17.886 2.826 1.00 94.50 101 LYS A C 1
ATOM 836 O O . LYS A 1 101 ? 15.173 18.500 1.953 1.00 94.50 101 LYS A O 1
ATOM 841 N N . ILE A 1 102 ? 17.116 17.880 2.901 1.00 95.44 102 ILE A N 1
ATOM 842 C CA . ILE A 1 102 ? 17.986 18.615 1.969 1.00 95.44 102 ILE A CA 1
ATOM 843 C C . ILE A 1 102 ? 17.823 18.088 0.537 1.00 95.44 102 ILE A C 1
ATOM 845 O O . ILE A 1 102 ? 17.585 18.863 -0.390 1.00 95.44 102 ILE A O 1
ATOM 849 N N . GLU A 1 103 ? 17.926 16.776 0.342 1.00 95.44 103 GLU A N 1
ATOM 850 C CA . GLU A 1 103 ? 17.839 16.151 -0.978 1.00 95.44 103 GLU A CA 1
ATOM 851 C C . GLU A 1 103 ? 16.426 16.277 -1.569 1.00 95.44 103 GLU A C 1
ATOM 853 O O . GLU A 1 103 ? 16.287 16.605 -2.746 1.00 95.44 103 GLU A O 1
ATOM 858 N N . MET A 1 104 ? 15.373 16.146 -0.757 1.00 94.88 104 MET A N 1
ATOM 859 C CA . MET A 1 104 ? 13.989 16.386 -1.182 1.00 94.88 104 MET A CA 1
ATOM 860 C C . MET A 1 104 ? 13.767 17.839 -1.632 1.00 94.88 104 MET A C 1
ATOM 862 O O . MET A 1 104 ? 13.070 18.098 -2.617 1.00 94.88 104 MET A O 1
ATOM 866 N N . GLN A 1 105 ? 14.387 18.815 -0.959 1.00 95.88 105 GLN A N 1
ATOM 867 C CA . GLN A 1 105 ? 14.329 20.215 -1.392 1.00 95.88 105 GLN A CA 1
ATOM 868 C C . GLN A 1 105 ? 15.035 20.428 -2.733 1.00 95.88 105 GLN A C 1
ATOM 870 O O . GLN A 1 105 ? 14.494 21.119 -3.595 1.00 95.88 105 GLN A O 1
ATOM 875 N N . LYS A 1 106 ? 16.207 19.818 -2.942 1.00 96.19 106 LYS A N 1
ATOM 876 C CA . LYS A 1 106 ? 16.902 19.878 -4.239 1.00 96.19 106 LYS A CA 1
ATOM 877 C C . LYS A 1 106 ? 16.058 19.259 -5.348 1.00 96.19 106 LYS A C 1
ATOM 879 O O . LYS A 1 106 ? 15.892 19.869 -6.402 1.00 96.19 106 LYS A O 1
ATOM 884 N N . TRP A 1 107 ? 15.498 18.076 -5.092 1.00 95.12 107 TRP A N 1
ATOM 885 C CA . TRP A 1 107 ? 14.638 17.366 -6.036 1.00 95.12 107 TRP A CA 1
ATOM 886 C C . TRP A 1 107 ? 13.404 18.196 -6.412 1.00 95.12 107 TRP A C 1
ATOM 888 O O . TRP A 1 107 ? 13.148 18.418 -7.593 1.00 95.12 107 TRP A O 1
ATOM 898 N N . SER A 1 108 ? 12.691 18.742 -5.422 1.00 94.31 108 SER A N 1
ATOM 899 C CA . SER A 1 108 ? 11.475 19.540 -5.658 1.00 94.31 108 SER A CA 1
ATOM 900 C C . SER A 1 108 ? 11.739 20.866 -6.380 1.00 94.31 108 SER A C 1
ATOM 902 O O . SER A 1 108 ? 10.887 21.336 -7.131 1.00 94.31 108 SER A O 1
ATOM 904 N N . LYS A 1 109 ? 12.933 21.451 -6.217 1.00 96.81 109 LYS A N 1
ATOM 905 C CA . LYS A 1 109 ? 13.389 22.635 -6.966 1.00 96.81 109 LYS A CA 1
ATOM 906 C C . LYS A 1 109 ? 13.990 22.312 -8.335 1.00 96.81 109 LYS A C 1
ATOM 908 O O . LYS A 1 109 ? 14.438 23.230 -9.017 1.00 96.81 109 LYS A O 1
ATOM 913 N N . GLN A 1 110 ? 14.008 21.038 -8.735 1.00 95.19 110 GLN A N 1
ATOM 914 C CA . GLN A 1 110 ? 14.614 20.575 -9.988 1.00 95.19 110 GLN A CA 1
ATOM 915 C C . GLN A 1 110 ? 16.104 20.949 -10.100 1.00 95.19 110 GLN A C 1
ATOM 917 O O . GLN A 1 110 ? 16.625 21.209 -11.186 1.00 95.19 110 GLN A O 1
ATOM 922 N N . GLU A 1 111 ? 16.803 20.998 -8.965 1.00 96.00 111 GLU A N 1
ATOM 923 C CA . GLU A 1 111 ? 18.243 21.229 -8.925 1.00 96.00 111 GLU A CA 1
ATOM 924 C C . GLU A 1 111 ? 19.009 19.985 -9.408 1.00 96.00 111 GLU A C 1
ATOM 926 O O . GLU A 1 111 ? 18.442 18.930 -9.700 1.00 96.00 111 GLU A O 1
ATOM 931 N N . LYS A 1 112 ? 20.341 20.089 -9.494 1.00 93.38 112 LYS A N 1
ATOM 932 C CA . LYS A 1 112 ? 21.184 18.943 -9.843 1.00 93.38 112 LYS A CA 1
ATOM 933 C C . LYS A 1 112 ? 20.970 17.811 -8.831 1.00 93.38 112 LYS A C 1
ATOM 935 O O . LYS A 1 112 ? 21.357 17.937 -7.672 1.00 93.38 112 LYS A O 1
ATOM 940 N N . PHE A 1 113 ? 20.435 16.697 -9.315 1.00 94.06 113 PHE A N 1
ATOM 941 C CA . PHE A 1 113 ? 20.109 15.513 -8.525 1.00 94.06 113 PHE A CA 1
ATOM 942 C C . PHE A 1 113 ? 20.894 14.289 -9.038 1.00 94.06 113 PHE A C 1
ATOM 944 O O . PHE A 1 113 ? 21.211 14.239 -10.234 1.00 94.06 113 PHE A O 1
ATOM 951 N N . PRO A 1 114 ? 21.278 13.325 -8.178 1.00 93.31 114 PRO A N 1
ATOM 952 C CA . PRO A 1 114 ? 21.989 12.126 -8.617 1.00 93.31 114 PRO A CA 1
ATOM 953 C C . PRO A 1 114 ? 21.183 11.310 -9.634 1.00 93.31 114 PRO A C 1
ATOM 955 O O . PRO A 1 114 ? 19.978 11.114 -9.508 1.00 93.31 114 PRO A O 1
ATOM 958 N N . MET A 1 115 ? 21.875 10.790 -10.647 1.00 91.31 115 MET A N 1
ATOM 959 C CA . MET A 1 115 ? 21.300 9.834 -11.594 1.00 91.31 115 MET A CA 1
ATOM 960 C C . MET A 1 115 ? 21.186 8.441 -10.966 1.00 91.31 115 MET A C 1
ATOM 962 O O . MET A 1 115 ? 21.891 8.127 -10.010 1.00 91.31 115 MET A O 1
ATOM 966 N N . HIS A 1 116 ? 20.391 7.559 -11.580 1.00 89.75 116 HIS A N 1
ATOM 967 C CA . HIS A 1 116 ? 20.143 6.185 -11.120 1.00 89.75 116 HIS A CA 1
ATOM 968 C C . HIS A 1 116 ? 21.373 5.458 -10.558 1.00 89.75 116 HIS A C 1
ATOM 970 O O . HIS A 1 116 ? 21.377 5.058 -9.400 1.00 89.75 116 HIS A O 1
ATOM 976 N N . LYS A 1 117 ? 22.443 5.330 -11.353 1.00 90.62 117 LYS A N 1
ATOM 977 C CA . LYS A 1 117 ? 23.656 4.625 -10.918 1.00 90.62 117 LYS A CA 1
ATOM 978 C C . LYS A 1 117 ? 24.290 5.274 -9.683 1.00 90.62 117 LYS A C 1
ATOM 980 O O . LYS A 1 117 ? 24.716 4.573 -8.780 1.00 90.62 117 LYS A O 1
ATOM 985 N N . GLN A 1 118 ? 24.300 6.605 -9.623 1.00 94.31 118 GLN A N 1
ATOM 986 C CA . GLN A 1 118 ? 24.853 7.342 -8.487 1.00 94.31 118 GLN A CA 1
ATOM 987 C C . GLN A 1 118 ? 24.021 7.123 -7.218 1.00 94.31 118 GLN A C 1
ATOM 989 O O . GLN A 1 118 ? 24.595 7.025 -6.139 1.00 94.31 118 GLN A O 1
ATOM 994 N N . MET A 1 119 ? 22.694 7.017 -7.348 1.00 95.00 119 MET A N 1
ATOM 995 C CA . MET A 1 119 ? 21.803 6.690 -6.232 1.00 95.00 119 MET A CA 1
ATOM 996 C C . MET A 1 119 ? 22.035 5.265 -5.724 1.00 95.00 119 MET A C 1
ATOM 998 O O . MET A 1 119 ? 22.194 5.077 -4.523 1.00 95.00 119 MET A O 1
ATOM 1002 N N . ILE A 1 120 ? 22.134 4.279 -6.623 1.00 92.75 120 ILE A N 1
ATOM 1003 C CA . ILE A 1 120 ? 22.432 2.886 -6.253 1.00 92.75 120 ILE A CA 1
ATOM 1004 C C . ILE A 1 120 ? 23.805 2.774 -5.577 1.00 92.75 120 ILE A C 1
ATOM 1006 O O . ILE A 1 120 ? 23.915 2.164 -4.515 1.00 92.75 120 ILE A O 1
ATOM 1010 N N . ASP A 1 121 ? 24.841 3.401 -6.141 1.00 93.31 121 ASP A N 1
ATOM 1011 C CA . ASP A 1 121 ? 26.189 3.401 -5.560 1.00 93.31 121 ASP A CA 1
ATOM 1012 C C . ASP A 1 121 ? 26.194 4.043 -4.158 1.00 93.31 121 ASP A C 1
ATOM 1014 O O . ASP A 1 121 ? 26.874 3.563 -3.247 1.00 93.31 121 ASP A O 1
ATOM 1018 N N . ALA A 1 122 ? 25.417 5.117 -3.963 1.00 93.31 122 ALA A N 1
ATOM 1019 C CA . ALA A 1 122 ? 25.259 5.765 -2.664 1.00 93.31 122 ALA A CA 1
ATOM 1020 C C . ALA A 1 122 ? 24.545 4.858 -1.652 1.00 93.31 122 ALA A C 1
ATOM 1022 O O . ALA A 1 122 ? 25.047 4.700 -0.542 1.00 93.31 122 ALA A O 1
ATOM 1023 N N . LEU A 1 123 ? 23.433 4.229 -2.042 1.00 93.19 123 LEU A N 1
ATOM 1024 C CA . LEU A 1 123 ? 22.675 3.302 -1.198 1.00 93.19 123 LEU A CA 1
ATOM 1025 C C . LEU A 1 123 ? 23.535 2.117 -0.733 1.00 93.19 123 LEU A C 1
ATOM 1027 O O . LEU A 1 123 ? 23.627 1.845 0.459 1.00 93.19 123 LEU A O 1
ATOM 1031 N N . VAL A 1 124 ? 24.274 1.477 -1.646 1.00 91.88 124 VAL A N 1
ATOM 1032 C CA . VAL A 1 124 ? 25.194 0.379 -1.291 1.00 91.88 124 VAL A CA 1
ATOM 1033 C C . VAL A 1 124 ? 26.279 0.853 -0.318 1.00 91.88 124 VAL A C 1
ATOM 1035 O O . VAL A 1 124 ? 26.633 0.152 0.629 1.00 91.88 124 VAL A O 1
ATOM 1038 N N . LYS A 1 125 ? 26.801 2.070 -0.511 1.00 91.81 125 LYS A N 1
ATOM 1039 C CA . LYS A 1 125 ? 27.837 2.639 0.361 1.00 91.81 125 LYS A CA 1
ATOM 1040 C C . LYS A 1 125 ? 27.322 2.976 1.765 1.00 91.81 125 LYS A C 1
ATOM 1042 O O . LYS A 1 125 ? 28.116 2.924 2.706 1.00 91.81 125 LYS A O 1
ATOM 1047 N N . ARG A 1 126 ? 26.037 3.318 1.916 1.00 89.31 126 ARG A N 1
ATOM 1048 C CA . ARG A 1 126 ? 25.417 3.624 3.217 1.00 89.31 126 ARG A CA 1
ATOM 1049 C C . ARG A 1 126 ? 25.353 2.406 4.147 1.00 89.31 126 ARG A C 1
ATOM 1051 O O . ARG A 1 126 ? 25.270 2.613 5.351 1.00 89.31 126 ARG A O 1
ATOM 1058 N N . LYS A 1 127 ? 25.472 1.173 3.620 1.00 78.81 127 LYS A N 1
ATOM 1059 C CA . LYS A 1 127 ? 25.291 -0.088 4.375 1.00 78.81 127 LYS A CA 1
ATOM 1060 C C . LYS A 1 127 ? 23.968 -0.118 5.149 1.00 78.81 127 LYS A C 1
ATOM 1062 O O . LYS A 1 127 ? 23.915 -0.549 6.297 1.00 78.81 127 LYS A O 1
ATOM 1067 N N . SER A 1 128 ? 22.944 0.427 4.520 1.00 81.88 128 SER A N 1
ATOM 1068 C CA . SER A 1 128 ? 21.595 0.545 5.040 1.00 81.88 128 SER A CA 1
ATOM 1069 C C . SER A 1 128 ? 20.736 -0.660 4.637 1.00 81.88 128 SER A C 1
ATOM 1071 O O . SER A 1 128 ? 21.255 -1.601 4.030 1.00 81.88 128 SER A O 1
ATOM 1073 N N . ASP A 1 129 ? 19.437 -0.642 4.947 1.00 90.38 129 ASP A N 1
ATOM 1074 C CA . ASP A 1 129 ? 18.525 -1.763 4.673 1.00 90.38 129 ASP A CA 1
ATOM 1075 C C . ASP A 1 129 ? 18.532 -2.160 3.191 1.00 90.38 129 ASP A C 1
ATOM 1077 O O . ASP A 1 129 ? 18.589 -3.345 2.855 1.00 90.38 129 ASP A O 1
ATOM 1081 N N . PHE A 1 130 ? 18.589 -1.182 2.278 1.00 94.44 130 PHE A N 1
ATOM 1082 C CA . PHE A 1 130 ? 18.673 -1.477 0.849 1.00 94.44 130 PHE A CA 1
ATOM 1083 C C . PHE A 1 130 ? 19.945 -2.246 0.467 1.00 94.44 130 PHE A C 1
ATOM 1085 O O . PHE A 1 130 ? 19.917 -3.060 -0.456 1.00 94.44 130 PHE A O 1
ATOM 1092 N N . ALA A 1 131 ? 21.073 -2.000 1.140 1.00 95.31 131 ALA A N 1
ATOM 1093 C CA . ALA A 1 131 ? 22.322 -2.685 0.827 1.00 95.31 131 ALA A CA 1
ATOM 1094 C C . ALA A 1 131 ? 22.228 -4.189 1.138 1.00 95.31 131 ALA A C 1
ATOM 1096 O O . ALA A 1 131 ? 22.634 -4.997 0.303 1.00 95.31 131 ALA A O 1
ATOM 1097 N N . ASP A 1 132 ? 21.640 -4.552 2.283 1.00 96.94 132 ASP A N 1
ATOM 1098 C CA . ASP A 1 132 ? 21.388 -5.947 2.673 1.00 96.94 132 ASP A CA 1
ATOM 1099 C C . ASP A 1 132 ? 20.381 -6.625 1.730 1.00 96.94 132 ASP A C 1
ATOM 1101 O O . ASP A 1 132 ? 20.615 -7.735 1.249 1.00 96.94 132 ASP A O 1
ATOM 1105 N N . ILE A 1 133 ? 19.302 -5.917 1.377 1.00 97.31 133 ILE A N 1
ATOM 1106 C CA . ILE A 1 133 ? 18.302 -6.392 0.412 1.00 97.31 133 ILE A CA 1
ATOM 1107 C C . ILE A 1 133 ? 18.937 -6.655 -0.953 1.00 97.31 133 ILE A C 1
ATOM 1109 O O . ILE A 1 133 ? 18.731 -7.718 -1.538 1.00 97.31 133 ILE A O 1
ATOM 1113 N N . LYS A 1 134 ? 19.751 -5.723 -1.459 1.00 96.31 134 LYS A N 1
ATOM 1114 C CA . LYS A 1 134 ? 20.429 -5.870 -2.750 1.00 96.31 134 LYS A CA 1
ATOM 1115 C C . LYS A 1 134 ? 21.450 -7.006 -2.757 1.00 96.31 134 LYS A C 1
ATOM 1117 O O . LYS A 1 134 ? 21.655 -7.620 -3.801 1.00 96.31 134 LYS A O 1
ATOM 1122 N N . GLU A 1 135 ? 22.103 -7.276 -1.629 1.00 97.19 135 GLU A N 1
ATOM 1123 C CA . GLU A 1 135 ? 23.022 -8.407 -1.487 1.00 97.19 135 GLU A CA 1
ATOM 1124 C C . GLU A 1 135 ? 22.266 -9.742 -1.528 1.00 97.19 135 GLU A C 1
ATOM 1126 O O . GLU A 1 135 ? 22.568 -10.604 -2.359 1.00 97.19 135 GLU A O 1
ATOM 1131 N N . LYS A 1 136 ? 21.245 -9.896 -0.680 1.00 98.00 136 LYS A N 1
ATOM 1132 C CA . LYS A 1 136 ? 20.485 -11.149 -0.553 1.00 98.00 136 LYS A CA 1
ATOM 1133 C C . LYS A 1 136 ? 19.629 -11.443 -1.780 1.00 98.00 136 LYS A C 1
ATOM 1135 O O . LYS A 1 136 ? 19.567 -12.588 -2.211 1.00 98.00 136 LYS A O 1
ATOM 1140 N N . MET A 1 137 ? 19.049 -10.418 -2.401 1.00 98.12 137 MET A N 1
ATOM 1141 C CA . MET A 1 137 ? 18.276 -10.527 -3.644 1.00 98.12 137 MET A CA 1
ATOM 1142 C C . MET A 1 137 ? 19.118 -10.227 -4.898 1.00 98.12 137 MET A C 1
ATOM 1144 O O . MET A 1 137 ? 18.604 -9.692 -5.879 1.00 98.12 137 MET A O 1
ATOM 1148 N N . SER A 1 138 ? 20.416 -10.535 -4.888 1.00 97.62 138 SER A N 1
ATOM 1149 C CA . SER A 1 138 ? 21.340 -10.191 -5.984 1.00 97.62 138 SER A CA 1
ATOM 1150 C C . SER A 1 138 ? 20.845 -10.615 -7.372 1.00 97.62 138 SER A C 1
ATOM 1152 O O . SER A 1 138 ? 20.830 -9.785 -8.278 1.00 97.62 138 SER A O 1
ATOM 1154 N N . VAL A 1 139 ? 20.362 -11.854 -7.518 1.00 98.19 139 VAL A N 1
ATOM 1155 C CA . VAL A 1 139 ? 19.826 -12.379 -8.790 1.00 98.19 139 VAL A CA 1
ATOM 1156 C C . VAL A 1 139 ? 18.665 -11.522 -9.306 1.00 98.19 139 VAL A C 1
ATOM 1158 O O . VAL A 1 139 ? 18.664 -11.124 -10.466 1.00 98.19 139 VAL A O 1
ATOM 1161 N N . PHE A 1 140 ? 17.728 -11.151 -8.429 1.00 98.31 140 PHE A N 1
ATOM 1162 C CA . PHE A 1 140 ? 16.601 -10.291 -8.793 1.00 98.31 140 PHE A CA 1
ATOM 1163 C C . PHE A 1 140 ? 17.080 -8.930 -9.322 1.00 98.31 140 PHE A C 1
ATOM 1165 O O . PHE A 1 140 ? 16.639 -8.462 -10.370 1.00 98.31 140 PHE A O 1
ATOM 1172 N N . PHE A 1 141 ? 18.026 -8.283 -8.632 1.00 97.50 141 PHE A N 1
ATOM 1173 C CA . PHE A 1 141 ? 18.538 -6.983 -9.077 1.00 97.50 141 PHE A CA 1
ATOM 1174 C C . PHE A 1 141 ? 19.373 -7.072 -10.363 1.00 97.50 141 PHE A C 1
ATOM 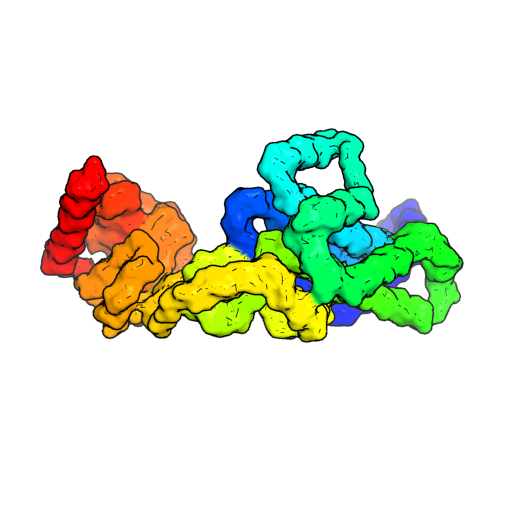1176 O O . PHE A 1 141 ? 19.345 -6.133 -11.159 1.00 97.50 141 PHE A O 1
ATOM 1183 N N . GLU A 1 142 ? 20.067 -8.186 -10.614 1.00 97.88 142 GLU A N 1
ATOM 1184 C CA . GLU A 1 142 ? 20.745 -8.440 -11.893 1.00 97.88 142 GLU A CA 1
ATOM 1185 C C . GLU A 1 142 ? 19.748 -8.544 -13.058 1.00 97.88 142 GLU A C 1
ATOM 1187 O O . GLU A 1 142 ? 19.994 -8.002 -14.141 1.00 97.88 142 GLU A O 1
ATOM 1192 N N . GLU A 1 143 ? 18.597 -9.180 -12.838 1.00 97.81 143 GLU A N 1
ATOM 1193 C CA . GLU A 1 143 ? 17.513 -9.256 -13.822 1.00 97.81 143 GLU A CA 1
ATOM 1194 C C . GLU A 1 143 ? 16.891 -7.884 -14.096 1.00 97.81 143 GLU A C 1
ATOM 1196 O O . GLU A 1 143 ? 16.712 -7.511 -15.261 1.00 97.81 143 GLU A O 1
ATOM 1201 N N . VAL A 1 144 ? 16.643 -7.088 -13.051 1.00 97.56 144 VAL A N 1
ATOM 1202 C CA . VAL A 1 144 ? 16.151 -5.706 -13.182 1.00 97.56 144 VAL A CA 1
ATOM 1203 C C . VAL A 1 144 ? 17.139 -4.839 -13.970 1.00 97.56 144 VAL A C 1
ATOM 1205 O O . VAL A 1 144 ? 16.739 -4.120 -14.894 1.00 97.56 144 VAL A O 1
ATOM 1208 N N . ASP A 1 145 ? 18.437 -4.927 -13.668 1.00 96.19 145 ASP A N 1
ATOM 1209 C CA . ASP A 1 145 ? 19.479 -4.196 -14.395 1.00 96.19 145 ASP A CA 1
ATOM 1210 C C . ASP A 1 145 ? 19.570 -4.653 -15.862 1.00 96.19 145 ASP A C 1
ATOM 1212 O O . ASP A 1 145 ? 19.669 -3.822 -16.776 1.00 96.19 145 ASP A O 1
ATOM 1216 N N . SER A 1 146 ? 19.468 -5.960 -16.121 1.00 97.19 146 SER A N 1
ATOM 1217 C CA . SER A 1 146 ? 19.419 -6.521 -17.476 1.00 97.19 146 SER A CA 1
ATOM 1218 C C . SER A 1 146 ? 18.217 -5.991 -18.260 1.00 97.19 146 SER A C 1
ATOM 1220 O O . SER A 1 146 ? 18.387 -5.479 -19.373 1.00 97.19 146 SER A O 1
ATOM 1222 N N . ALA A 1 147 ? 17.016 -6.019 -17.674 1.00 96.94 147 ALA A N 1
ATOM 1223 C CA . ALA A 1 147 ? 15.803 -5.485 -18.285 1.00 96.94 147 ALA A CA 1
ATOM 1224 C C . ALA A 1 147 ? 15.956 -3.993 -18.605 1.00 96.94 147 ALA A C 1
ATOM 1226 O O . ALA A 1 147 ? 15.727 -3.570 -19.741 1.00 96.94 147 ALA A O 1
ATOM 1227 N N . LYS A 1 148 ? 16.464 -3.195 -17.660 1.00 95.31 148 LYS A N 1
ATOM 1228 C CA . LYS A 1 148 ? 16.743 -1.768 -17.869 1.00 95.31 148 LYS A CA 1
ATOM 1229 C C . LYS A 1 148 ? 17.716 -1.527 -19.027 1.00 95.31 148 LYS A C 1
ATOM 1231 O O . LYS A 1 148 ? 17.497 -0.642 -19.863 1.00 95.31 148 LYS A O 1
ATOM 1236 N N . HIS A 1 149 ? 18.787 -2.315 -19.119 1.00 94.88 149 HIS A N 1
ATOM 1237 C CA . HIS A 1 149 ? 19.735 -2.240 -20.230 1.00 94.88 149 HIS A CA 1
ATOM 1238 C C . HIS A 1 149 ? 19.102 -2.607 -21.575 1.00 94.88 149 HIS A C 1
ATOM 1240 O O . HIS A 1 149 ? 19.440 -2.001 -22.596 1.00 94.88 149 HIS A O 1
ATOM 1246 N N . GLN A 1 150 ? 18.180 -3.565 -21.599 1.00 95.50 150 GLN A N 1
ATOM 1247 C CA . GLN A 1 150 ? 17.472 -3.945 -22.816 1.00 95.50 150 GLN A CA 1
ATOM 1248 C C . GLN A 1 150 ? 16.425 -2.900 -23.231 1.00 95.50 150 GLN A C 1
ATOM 1250 O O . GLN A 1 150 ? 16.396 -2.524 -24.405 1.00 95.50 150 GLN A O 1
ATOM 1255 N N . MET A 1 151 ? 15.662 -2.329 -22.291 1.00 96.38 151 MET A N 1
ATOM 1256 C CA . MET A 1 151 ? 14.751 -1.201 -22.546 1.00 96.38 151 MET A CA 1
ATOM 1257 C C . MET A 1 151 ? 15.488 -0.015 -23.191 1.00 96.38 151 MET A C 1
ATOM 1259 O O . MET A 1 151 ? 14.991 0.585 -24.146 1.00 96.38 151 MET A O 1
ATOM 1263 N N . ASN A 1 152 ? 16.713 0.291 -22.743 1.00 94.19 152 ASN A N 1
ATOM 1264 C CA . ASN A 1 152 ? 17.539 1.363 -23.317 1.00 94.19 152 ASN A CA 1
ATOM 1265 C C . ASN A 1 152 ? 17.810 1.187 -24.818 1.00 94.19 152 ASN A C 1
ATOM 1267 O O . ASN A 1 152 ? 17.927 2.182 -25.535 1.00 94.19 152 ASN A O 1
ATOM 1271 N N . LYS A 1 153 ? 17.871 -0.052 -25.323 1.00 94.44 153 LYS A N 1
ATOM 1272 C CA . LYS A 1 153 ? 18.032 -0.304 -26.763 1.00 94.44 153 LYS A CA 1
ATOM 1273 C C . LYS A 1 153 ? 16.830 0.226 -27.543 1.00 94.44 153 LYS A C 1
ATOM 1275 O O . LYS A 1 153 ? 17.010 0.849 -28.586 1.00 94.44 153 LYS A O 1
ATOM 1280 N N . TYR A 1 154 ? 15.619 0.044 -27.016 1.00 94.00 154 TYR A N 1
ATOM 1281 C CA . TYR A 1 154 ? 14.392 0.565 -27.615 1.00 94.00 154 TYR A CA 1
ATOM 1282 C C . TYR A 1 154 ? 14.291 2.089 -27.513 1.00 94.00 154 TYR A C 1
ATOM 1284 O O . TYR A 1 154 ? 13.983 2.747 -28.508 1.00 94.00 154 TYR A O 1
ATOM 1292 N N . VAL A 1 155 ? 14.598 2.645 -26.338 1.00 94.69 155 VAL A N 1
ATOM 1293 C CA . VAL A 1 155 ? 14.551 4.093 -26.073 1.00 94.69 155 VAL A CA 1
ATOM 1294 C C . VAL A 1 155 ? 15.540 4.854 -26.955 1.00 94.69 155 VAL A C 1
ATOM 1296 O O . VAL A 1 155 ? 15.181 5.841 -27.589 1.00 94.69 155 VAL A O 1
ATOM 1299 N N . HIS A 1 156 ? 16.780 4.374 -27.060 1.00 94.38 156 HIS A N 1
ATOM 1300 C CA . HIS A 1 156 ? 17.827 5.017 -27.860 1.00 94.38 156 HIS A CA 1
ATOM 1301 C C . HIS A 1 156 ? 17.832 4.588 -29.327 1.00 94.38 156 HIS A C 1
ATOM 1303 O O . HIS A 1 156 ? 18.779 4.892 -30.053 1.00 94.38 156 HIS A O 1
ATOM 1309 N N . LYS A 1 157 ? 16.788 3.877 -29.765 1.00 91.75 157 LYS A N 1
ATOM 1310 C CA . LYS A 1 157 ? 16.619 3.417 -31.142 1.00 91.75 157 LYS A CA 1
ATOM 1311 C C . LYS A 1 157 ? 17.846 2.651 -31.671 1.00 91.75 157 LYS A C 1
ATOM 1313 O O . LYS A 1 157 ? 18.327 2.872 -32.781 1.00 91.75 157 LYS A O 1
ATOM 1318 N N . GLN A 1 158 ? 18.402 1.750 -30.867 1.00 91.31 158 GLN A N 1
ATOM 1319 C CA . GLN A 1 158 ? 19.577 0.973 -31.252 1.00 91.31 158 GLN A CA 1
ATOM 1320 C C . GLN A 1 158 ? 19.184 -0.167 -32.201 1.00 91.31 158 GLN A C 1
ATOM 1322 O O . GLN A 1 158 ? 18.547 -1.142 -31.810 1.00 91.31 158 GLN A O 1
ATOM 1327 N N . GLY A 1 159 ? 19.596 -0.037 -33.465 1.00 86.81 159 GLY A N 1
ATOM 1328 C CA . GLY A 1 159 ? 19.330 -0.995 -34.541 1.00 86.81 159 GLY A CA 1
ATOM 1329 C C . GLY A 1 159 ? 18.026 -0.717 -35.297 1.00 86.81 159 GLY A C 1
ATOM 1330 O O . GLY A 1 159 ? 17.035 -0.286 -34.708 1.00 86.81 159 GLY A O 1
ATOM 1331 N N . PHE A 1 160 ? 18.012 -1.008 -36.607 1.00 85.06 160 PHE A N 1
ATOM 1332 C CA . PHE A 1 160 ? 16.854 -0.784 -37.499 1.00 85.06 160 PHE A CA 1
ATOM 1333 C C . PHE A 1 160 ? 15.578 -1.462 -37.004 1.00 85.06 160 PHE A C 1
ATOM 1335 O O . PHE A 1 160 ? 14.500 -0.888 -37.127 1.00 85.06 160 PHE A O 1
ATOM 1342 N N . SER A 1 161 ? 15.765 -2.628 -36.369 1.00 81.69 161 SER A N 1
ATOM 1343 C CA . SER A 1 161 ? 15.081 -3.053 -35.148 1.00 81.69 161 SER A CA 1
ATOM 1344 C C . SER A 1 161 ? 13.949 -2.169 -34.703 1.00 81.69 161 SER A C 1
ATOM 1346 O O . SER A 1 161 ? 12.811 -2.542 -34.840 1.00 81.69 161 SER A O 1
ATOM 1348 N N . THR A 1 162 ? 14.324 -1.018 -34.165 1.00 86.12 162 THR A N 1
ATOM 1349 C CA . THR A 1 162 ? 13.574 -0.153 -33.257 1.00 86.12 162 THR A CA 1
ATOM 1350 C C . THR A 1 162 ? 12.915 1.051 -33.946 1.00 86.12 162 THR A C 1
ATOM 1352 O O . THR A 1 162 ? 12.245 1.855 -33.289 1.00 86.12 162 THR A O 1
ATOM 1355 N N . PHE A 1 163 ? 13.105 1.199 -35.262 1.00 88.56 163 PHE A N 1
ATOM 1356 C CA . PHE A 1 163 ? 12.689 2.374 -36.028 1.00 88.56 163 PHE A CA 1
ATOM 1357 C C . PHE A 1 163 ? 11.243 2.270 -36.513 1.00 88.56 163 PHE A C 1
ATOM 1359 O O . PHE A 1 163 ? 10.888 1.340 -37.233 1.00 88.56 163 PHE A O 1
ATOM 1366 N N . TYR A 1 164 ? 10.450 3.313 -36.262 1.00 86.56 164 TYR A N 1
ATOM 1367 C CA . TYR A 1 164 ? 9.083 3.456 -36.777 1.00 86.56 164 TYR A CA 1
ATOM 1368 C C . TYR A 1 164 ? 8.972 3.235 -38.291 1.00 86.56 164 TYR A C 1
ATOM 1370 O O . TYR A 1 164 ? 8.145 2.455 -38.754 1.00 86.56 164 TYR A O 1
ATOM 1378 N N . SER A 1 165 ? 9.852 3.869 -39.070 1.00 84.75 165 SER A N 1
ATOM 1379 C CA . SER A 1 165 ? 9.840 3.796 -40.538 1.00 84.75 165 SER A CA 1
ATOM 1380 C C . SER A 1 165 ? 10.161 2.410 -41.102 1.00 84.75 165 SER A C 1
ATOM 1382 O O . SER A 1 165 ? 9.815 2.114 -42.247 1.00 84.75 165 SER A O 1
ATOM 1384 N N . TYR A 1 166 ? 10.828 1.567 -40.315 1.00 76.88 166 TYR A N 1
ATOM 1385 C CA . TYR A 1 166 ? 11.172 0.204 -40.697 1.00 76.88 166 TYR A CA 1
ATOM 1386 C C . TYR A 1 166 ? 10.034 -0.778 -40.363 1.00 76.88 166 TYR A C 1
ATOM 1388 O O . TYR A 1 166 ? 9.842 -1.765 -41.070 1.00 76.88 166 TYR A O 1
ATOM 1396 N N . TYR A 1 167 ? 9.219 -0.474 -39.346 1.00 64.12 167 TYR A N 1
ATOM 1397 C CA . TYR A 1 167 ? 8.148 -1.348 -38.861 1.00 64.12 167 TYR A CA 1
ATOM 1398 C C . TYR A 1 167 ? 6.907 -1.411 -39.738 1.00 64.12 167 TYR A C 1
ATOM 1400 O O . TYR A 1 167 ? 6.319 -2.483 -39.856 1.00 64.12 167 TYR A O 1
ATOM 1408 N N . GLY A 1 168 ? 6.530 -0.315 -40.400 1.00 58.09 168 GLY A N 1
ATOM 1409 C CA . GLY A 1 168 ? 5.372 -0.308 -41.305 1.00 58.09 168 GLY A CA 1
ATOM 1410 C C . GLY A 1 168 ? 5.508 -1.255 -42.510 1.00 58.09 168 GLY A C 1
ATOM 1411 O O . GLY A 1 168 ? 4.578 -1.371 -43.302 1.00 58.09 168 GLY A O 1
ATOM 1412 N N . ARG A 1 169 ? 6.668 -1.912 -42.679 1.00 57.00 169 ARG A N 1
ATOM 1413 C CA . ARG A 1 169 ? 7.022 -2.733 -43.845 1.00 57.00 169 ARG A CA 1
ATOM 1414 C C . ARG A 1 169 ? 7.330 -4.205 -43.534 1.00 57.00 169 ARG A C 1
ATOM 1416 O O . ARG A 1 169 ? 7.535 -4.949 -44.488 1.00 57.00 169 ARG A O 1
ATOM 1423 N N . ASP A 1 170 ? 7.395 -4.640 -42.268 1.00 54.56 170 ASP A N 1
ATOM 1424 C CA . ASP A 1 170 ? 7.974 -5.951 -41.907 1.00 54.56 170 ASP A CA 1
ATOM 1425 C C . ASP A 1 170 ? 7.121 -6.807 -40.935 1.00 54.56 170 ASP A C 1
ATOM 1427 O O . ASP A 1 170 ? 6.358 -6.314 -40.110 1.00 54.56 170 ASP A O 1
ATOM 1431 N N . SER A 1 171 ? 7.286 -8.121 -41.101 1.00 59.34 171 SER A N 1
ATOM 1432 C CA . SER A 1 171 ? 6.511 -9.304 -40.696 1.00 59.34 171 SER A CA 1
ATOM 1433 C C . SER A 1 171 ? 5.997 -9.422 -39.248 1.00 59.34 171 SER A C 1
ATOM 1435 O O . SER A 1 171 ? 6.636 -9.015 -38.276 1.00 59.34 171 SER A O 1
ATOM 1437 N N . SER A 1 172 ? 4.873 -10.142 -39.100 1.00 64.94 172 SER A N 1
ATOM 1438 C CA . SER A 1 172 ? 4.210 -10.505 -37.830 1.00 64.94 172 SER A CA 1
ATOM 1439 C C . SER A 1 172 ? 5.150 -11.034 -36.734 1.00 64.94 172 SER A C 1
ATOM 1441 O O . SER A 1 172 ? 4.925 -10.772 -35.554 1.00 64.94 172 SER A O 1
ATOM 1443 N N . LYS A 1 173 ? 6.243 -11.714 -37.106 1.00 65.12 173 LYS A N 1
ATOM 1444 C CA . LYS A 1 173 ? 7.244 -12.258 -36.172 1.00 65.12 173 LYS A CA 1
ATOM 1445 C C . LYS A 1 173 ? 7.982 -11.181 -35.365 1.00 65.12 173 LYS A C 1
ATOM 1447 O O . LYS A 1 173 ? 8.231 -11.385 -34.182 1.00 65.12 173 LYS A O 1
ATOM 1452 N N . LYS A 1 174 ? 8.325 -10.034 -35.965 1.00 68.31 174 LYS A N 1
ATOM 1453 C CA . LYS A 1 174 ? 9.046 -8.951 -35.259 1.00 68.31 174 LYS A CA 1
ATOM 1454 C C . LYS A 1 174 ? 8.144 -8.191 -34.287 1.00 68.31 174 LYS A C 1
ATOM 1456 O O . LYS A 1 174 ? 8.616 -7.717 -33.257 1.00 68.31 174 LYS A O 1
ATOM 1461 N N . ASN A 1 175 ? 6.851 -8.103 -34.594 1.00 77.25 175 ASN A N 1
ATOM 1462 C CA . ASN A 1 175 ? 5.863 -7.538 -33.676 1.00 77.25 175 ASN A CA 1
ATOM 1463 C C . ASN A 1 175 ? 5.605 -8.473 -32.491 1.00 77.25 175 ASN A C 1
ATOM 1465 O O . ASN A 1 175 ? 5.524 -7.991 -31.367 1.00 77.25 175 ASN A O 1
ATOM 1469 N N . ALA A 1 176 ? 5.587 -9.791 -32.716 1.00 83.88 176 ALA A N 1
ATOM 1470 C CA . ALA A 1 176 ? 5.504 -10.770 -31.634 1.00 83.88 176 ALA A CA 1
ATOM 1471 C C . ALA A 1 176 ? 6.715 -10.705 -30.685 1.00 83.88 176 ALA A C 1
ATOM 1473 O O . ALA A 1 176 ? 6.534 -10.728 -29.475 1.00 83.88 176 ALA A O 1
ATOM 1474 N N . ALA A 1 177 ? 7.937 -10.558 -31.215 1.00 88.69 177 ALA A N 1
ATOM 1475 C CA . ALA A 1 177 ? 9.137 -10.423 -30.384 1.00 88.69 177 ALA A CA 1
ATOM 1476 C C . ALA A 1 177 ? 9.103 -9.163 -29.504 1.00 88.69 177 ALA A C 1
ATOM 1478 O O . ALA A 1 177 ? 9.356 -9.247 -28.312 1.00 88.69 177 ALA A O 1
ATOM 1479 N N . ARG A 1 178 ? 8.719 -8.004 -30.059 1.00 90.19 178 ARG A N 1
ATOM 1480 C CA . ARG A 1 178 ? 8.592 -6.765 -29.272 1.00 90.19 178 ARG A CA 1
ATOM 1481 C C . ARG A 1 178 ? 7.485 -6.852 -28.230 1.00 90.19 178 ARG A C 1
ATOM 1483 O O . ARG A 1 178 ? 7.652 -6.324 -27.140 1.00 90.19 178 ARG A O 1
ATOM 1490 N N . LEU A 1 179 ? 6.353 -7.461 -28.585 1.00 93.19 179 LEU A N 1
ATOM 1491 C CA . LEU A 1 179 ? 5.267 -7.695 -27.639 1.00 93.19 179 LEU A CA 1
ATOM 1492 C C . LEU A 1 179 ? 5.761 -8.539 -26.466 1.00 93.19 179 LEU A C 1
ATOM 1494 O O . LEU A 1 179 ? 5.539 -8.150 -25.327 1.00 93.19 179 LEU A O 1
ATOM 1498 N N . LYS A 1 180 ? 6.492 -9.622 -26.749 1.00 94.88 180 LYS A N 1
ATOM 1499 C CA . LYS A 1 180 ? 7.107 -10.451 -25.714 1.00 94.88 180 LYS A CA 1
ATOM 1500 C C . LYS A 1 180 ? 8.087 -9.648 -24.856 1.00 94.88 180 LYS A C 1
ATOM 1502 O O . LYS A 1 180 ? 7.928 -9.629 -23.646 1.00 94.88 180 LYS A O 1
ATOM 1507 N N . ASP A 1 181 ? 9.034 -8.937 -25.470 1.00 95.81 181 ASP A N 1
ATOM 1508 C CA . ASP A 1 181 ? 9.992 -8.101 -24.735 1.00 95.81 181 ASP A CA 1
ATOM 1509 C C . ASP A 1 181 ? 9.271 -7.073 -23.851 1.00 95.81 181 ASP A C 1
ATOM 1511 O O . ASP A 1 181 ? 9.658 -6.842 -22.713 1.00 95.81 181 ASP A O 1
ATOM 1515 N N . PHE A 1 182 ? 8.198 -6.462 -24.357 1.00 97.44 182 PHE A N 1
ATOM 1516 C CA . PHE A 1 182 ? 7.397 -5.525 -23.583 1.00 97.44 182 PHE A CA 1
ATOM 1517 C C . PHE A 1 182 ? 6.682 -6.191 -22.409 1.00 97.44 182 PHE A C 1
ATOM 1519 O O . PHE A 1 182 ? 6.693 -5.623 -21.325 1.00 97.44 182 PHE A O 1
ATOM 1526 N N . GLN A 1 183 ? 6.087 -7.372 -22.597 1.00 98.12 183 GLN A N 1
ATOM 1527 C CA . GLN A 1 183 ? 5.459 -8.127 -21.510 1.00 98.12 183 GLN A CA 1
ATOM 1528 C C . GLN A 1 183 ? 6.479 -8.513 -20.438 1.00 98.12 183 GLN A C 1
ATOM 1530 O O . GLN A 1 183 ? 6.223 -8.283 -19.259 1.00 98.12 183 GLN A O 1
ATOM 1535 N N . ASP A 1 184 ? 7.643 -9.023 -20.846 1.00 98.12 184 ASP A N 1
ATOM 1536 C CA . ASP A 1 184 ? 8.724 -9.403 -19.935 1.00 98.12 184 ASP A CA 1
ATOM 1537 C C . ASP A 1 184 ? 9.185 -8.174 -19.126 1.00 98.12 184 ASP A C 1
ATOM 1539 O O . ASP A 1 184 ? 9.212 -8.198 -17.899 1.00 98.12 184 ASP A O 1
ATOM 1543 N N . PHE A 1 185 ? 9.445 -7.048 -19.795 1.00 98.56 185 PHE A N 1
ATOM 1544 C CA . PHE A 1 185 ? 9.851 -5.801 -19.141 1.00 98.56 185 PHE A CA 1
ATOM 1545 C C . PHE A 1 185 ? 8.759 -5.177 -18.275 1.00 98.56 185 PHE A C 1
ATOM 1547 O O . PHE A 1 185 ? 9.076 -4.574 -17.254 1.00 98.56 185 PHE A O 1
ATOM 1554 N N . LEU A 1 186 ? 7.491 -5.303 -18.663 1.00 98.75 186 LEU A N 1
ATOM 1555 C CA . LEU A 1 186 ? 6.356 -4.851 -17.867 1.00 98.75 186 LEU A CA 1
ATOM 1556 C C . LEU A 1 186 ? 6.275 -5.642 -16.558 1.00 98.75 186 LEU A C 1
ATOM 1558 O O . LEU A 1 186 ? 6.173 -5.032 -15.496 1.00 98.75 186 LEU A O 1
ATOM 1562 N N . ILE A 1 187 ? 6.384 -6.972 -16.632 1.00 98.62 187 ILE A N 1
ATOM 1563 C CA . ILE A 1 187 ? 6.407 -7.861 -15.463 1.00 98.62 187 ILE A CA 1
ATOM 1564 C C . ILE A 1 187 ? 7.591 -7.508 -14.559 1.00 98.62 187 ILE A C 1
ATOM 1566 O O . ILE A 1 187 ? 7.389 -7.237 -13.376 1.00 98.62 187 ILE A O 1
ATOM 1570 N N . THR A 1 188 ? 8.804 -7.402 -15.115 1.00 98.62 188 THR A N 1
ATOM 1571 C CA . THR A 1 188 ? 9.993 -7.014 -14.342 1.00 98.62 188 THR A CA 1
ATOM 1572 C C . THR A 1 188 ? 9.835 -5.636 -13.701 1.00 98.62 188 THR A C 1
ATOM 1574 O O . THR A 1 188 ? 10.216 -5.452 -12.550 1.00 98.62 188 THR A O 1
ATOM 1577 N N . SER A 1 189 ? 9.259 -4.656 -14.403 1.00 9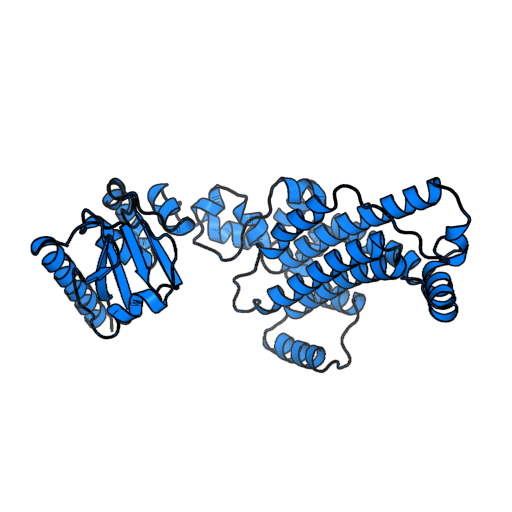8.75 189 SER A N 1
ATOM 1578 C CA . SER A 1 189 ? 9.030 -3.319 -13.847 1.00 98.75 189 SER A CA 1
ATOM 1579 C C . SER A 1 189 ? 8.029 -3.326 -12.696 1.00 98.75 189 SER A C 1
ATOM 1581 O O . SER A 1 189 ? 8.284 -2.665 -11.694 1.00 98.75 189 SER A O 1
ATOM 1583 N N . ILE A 1 190 ? 6.922 -4.067 -12.804 1.00 98.81 190 ILE A N 1
ATOM 1584 C CA . ILE A 1 190 ? 5.943 -4.207 -11.714 1.00 98.81 190 ILE A CA 1
ATOM 1585 C C . ILE A 1 190 ? 6.610 -4.852 -10.492 1.00 98.81 190 ILE A C 1
ATOM 1587 O O . ILE A 1 190 ? 6.557 -4.289 -9.397 1.00 98.81 190 ILE A O 1
ATOM 1591 N N . GLY A 1 191 ? 7.312 -5.972 -10.691 1.00 98.62 191 GLY A N 1
ATOM 1592 C CA . GLY A 1 191 ? 8.047 -6.661 -9.629 1.00 98.62 191 GLY A CA 1
ATOM 1593 C C . GLY A 1 191 ? 9.097 -5.779 -8.963 1.00 98.62 191 GLY A C 1
ATOM 1594 O O . GLY A 1 191 ? 9.167 -5.698 -7.739 1.00 98.62 191 GLY A O 1
ATOM 1595 N N . ALA A 1 192 ? 9.881 -5.048 -9.757 1.00 98.56 192 ALA A N 1
ATOM 1596 C CA . ALA A 1 192 ? 10.901 -4.142 -9.244 1.00 98.56 192 ALA A CA 1
ATOM 1597 C C . ALA A 1 192 ? 10.294 -3.036 -8.377 1.00 98.56 192 ALA A C 1
ATOM 1599 O O . ALA A 1 192 ? 10.779 -2.804 -7.274 1.00 98.56 192 ALA A O 1
ATOM 1600 N N . VAL A 1 193 ? 9.223 -2.374 -8.835 1.00 98.69 193 VAL A N 1
ATOM 1601 C CA . VAL A 1 193 ? 8.533 -1.337 -8.047 1.00 98.69 193 VAL A CA 1
ATOM 1602 C C . VAL A 1 193 ? 8.037 -1.915 -6.715 1.00 98.69 193 VAL A C 1
ATOM 1604 O O . VAL A 1 193 ? 8.232 -1.284 -5.675 1.00 98.69 193 VAL A O 1
ATOM 1607 N N . ALA A 1 194 ? 7.475 -3.128 -6.728 1.00 98.56 194 ALA A N 1
ATOM 1608 C CA . ALA A 1 194 ? 7.030 -3.818 -5.521 1.00 98.56 194 ALA A CA 1
ATOM 1609 C C . ALA A 1 194 ? 8.186 -4.108 -4.548 1.00 98.56 194 ALA A C 1
ATOM 1611 O O . ALA A 1 194 ? 8.061 -3.823 -3.358 1.00 98.56 194 ALA A O 1
ATOM 1612 N N . VAL A 1 195 ? 9.330 -4.597 -5.040 1.00 98.38 195 VAL A N 1
ATOM 1613 C CA . VAL A 1 195 ? 10.526 -4.862 -4.215 1.00 98.38 195 VAL A CA 1
ATOM 1614 C C . VAL A 1 195 ? 11.162 -3.568 -3.693 1.00 98.38 195 VAL A C 1
ATOM 1616 O O . VAL A 1 195 ? 11.566 -3.508 -2.533 1.00 98.38 195 VAL A O 1
ATOM 1619 N N . TYR A 1 196 ? 11.199 -2.490 -4.483 1.00 97.88 196 TYR A N 1
ATOM 1620 C CA . TYR A 1 196 ? 11.647 -1.183 -3.987 1.00 97.88 196 TYR A CA 1
ATOM 1621 C C . TYR A 1 196 ? 10.744 -0.673 -2.854 1.00 97.88 196 TYR A C 1
ATOM 1623 O O . TYR A 1 196 ? 11.249 -0.109 -1.883 1.00 97.88 196 TYR A O 1
ATOM 1631 N N . ARG A 1 197 ? 9.427 -0.908 -2.914 1.00 96.94 197 ARG A N 1
ATOM 1632 C CA . ARG A 1 197 ? 8.528 -0.623 -1.784 1.00 96.94 197 ARG A CA 1
ATOM 1633 C C . ARG A 1 197 ? 8.862 -1.468 -0.557 1.00 96.94 197 ARG A C 1
ATOM 1635 O O . ARG A 1 197 ? 8.966 -0.913 0.534 1.00 96.94 197 ARG A O 1
ATOM 1642 N N . LEU A 1 198 ? 9.127 -2.758 -0.744 1.00 97.31 198 LEU A N 1
ATOM 1643 C CA . LEU A 1 198 ? 9.526 -3.662 0.337 1.00 97.31 198 LEU A CA 1
ATOM 1644 C C . LEU A 1 198 ? 10.849 -3.274 1.012 1.00 97.31 198 LEU A C 1
ATOM 1646 O O . LEU A 1 198 ? 11.098 -3.675 2.146 1.00 97.31 198 LEU A O 1
ATOM 1650 N N . SER A 1 199 ? 11.690 -2.471 0.355 1.00 95.38 199 SER A N 1
ATOM 1651 C CA . SER A 1 199 ? 12.893 -1.924 0.996 1.00 95.38 199 SER A CA 1
ATOM 1652 C C . SER A 1 199 ? 12.628 -0.763 1.957 1.00 95.38 199 SER A C 1
ATOM 1654 O O . SER A 1 199 ? 13.519 -0.372 2.703 1.00 95.38 199 SER A O 1
ATOM 1656 N N . ILE A 1 200 ? 11.409 -0.221 1.953 1.00 94.88 200 ILE A N 1
ATOM 1657 C CA . ILE A 1 200 ? 10.952 0.821 2.878 1.00 94.88 200 ILE A CA 1
ATOM 1658 C C . ILE A 1 200 ? 10.018 0.220 3.926 1.00 94.88 200 ILE A C 1
ATOM 1660 O O . ILE A 1 200 ? 10.096 0.579 5.100 1.00 94.88 200 ILE A O 1
ATOM 1664 N N . ASP A 1 201 ? 9.129 -0.678 3.516 1.00 95.31 201 ASP A N 1
ATOM 1665 C CA . ASP A 1 201 ? 8.129 -1.263 4.398 1.00 95.31 201 ASP A CA 1
ATOM 1666 C C . ASP A 1 201 ? 7.945 -2.756 4.086 1.00 95.31 201 ASP A C 1
ATOM 1668 O O . ASP A 1 201 ? 7.451 -3.084 3.005 1.00 95.31 201 ASP A O 1
ATOM 1672 N N . PRO A 1 202 ? 8.337 -3.668 4.999 1.00 96.88 202 PRO A N 1
ATOM 1673 C CA . PRO A 1 202 ? 8.204 -5.106 4.789 1.00 96.88 202 PRO A CA 1
ATOM 1674 C C . PRO A 1 202 ? 6.773 -5.630 4.998 1.00 96.88 202 PRO A C 1
ATOM 1676 O O . PRO A 1 202 ? 6.519 -6.806 4.722 1.00 96.88 202 PRO A O 1
ATOM 1679 N N . LEU A 1 203 ? 5.836 -4.799 5.483 1.00 96.88 203 LEU A N 1
ATOM 1680 C CA . LEU A 1 203 ? 4.479 -5.223 5.847 1.00 96.88 203 LEU A CA 1
ATOM 1681 C C . LEU A 1 203 ? 3.723 -5.962 4.733 1.00 96.88 203 LEU A C 1
ATOM 1683 O O . LEU A 1 203 ? 3.153 -7.005 5.051 1.00 96.88 203 LEU A O 1
ATOM 1687 N N . PRO A 1 204 ? 3.767 -5.550 3.448 1.00 97.44 204 PRO A N 1
ATOM 1688 C CA . PRO A 1 204 ? 3.024 -6.254 2.402 1.00 97.44 204 PRO A CA 1
ATOM 1689 C C . PRO A 1 204 ? 3.412 -7.733 2.233 1.00 97.44 204 PRO A C 1
ATOM 1691 O O . PRO A 1 204 ? 2.614 -8.525 1.745 1.00 97.44 204 PRO A O 1
ATOM 1694 N N . VAL A 1 205 ? 4.623 -8.129 2.645 1.00 97.88 205 VAL A N 1
ATOM 1695 C CA . VAL A 1 205 ? 5.045 -9.542 2.671 1.00 97.88 205 VAL A CA 1
ATOM 1696 C C . VAL A 1 205 ? 4.903 -10.162 4.060 1.00 97.88 205 VAL A C 1
ATOM 1698 O O . VAL A 1 205 ? 4.639 -11.355 4.161 1.00 97.88 205 VAL A O 1
ATOM 1701 N N . LEU A 1 206 ? 5.086 -9.399 5.139 1.00 97.25 206 LEU A N 1
ATOM 1702 C CA . LEU A 1 206 ? 4.909 -9.914 6.503 1.00 97.25 206 LEU A CA 1
ATOM 1703 C C . LEU A 1 206 ? 3.465 -10.318 6.789 1.00 97.25 206 LEU A C 1
ATOM 1705 O O . LEU A 1 206 ? 3.243 -11.335 7.432 1.00 97.25 206 LEU A O 1
ATOM 1709 N N . LEU A 1 207 ? 2.499 -9.544 6.297 1.00 96.00 207 LEU A N 1
ATOM 1710 C CA . LEU A 1 207 ? 1.076 -9.771 6.551 1.00 96.00 207 LEU A CA 1
ATOM 1711 C C . LEU A 1 207 ? 0.513 -11.011 5.843 1.00 96.00 207 LEU A C 1
ATOM 1713 O O . LEU A 1 207 ? -0.575 -11.455 6.189 1.00 96.00 207 LEU A O 1
ATOM 1717 N N . LEU A 1 208 ? 1.278 -11.619 4.928 1.00 94.94 208 LEU A N 1
ATOM 1718 C CA . LEU A 1 208 ? 0.977 -12.942 4.373 1.00 94.94 208 LEU A CA 1
ATOM 1719 C C . LEU A 1 208 ? 1.176 -14.084 5.367 1.00 94.94 208 LEU A C 1
ATOM 1721 O O . LEU A 1 208 ? 0.641 -15.172 5.161 1.00 94.94 208 LEU A O 1
ATOM 1725 N N . ASP A 1 209 ? 2.006 -13.881 6.388 1.00 95.62 209 ASP A N 1
ATOM 1726 C CA . ASP A 1 209 ? 2.201 -14.873 7.433 1.00 95.62 209 ASP A CA 1
ATOM 1727 C C . ASP A 1 209 ? 1.046 -14.771 8.432 1.00 95.62 209 ASP A C 1
ATOM 1729 O O . ASP A 1 209 ? 0.895 -13.769 9.134 1.00 95.62 209 ASP A O 1
ATOM 1733 N N . GLU A 1 210 ? 0.222 -15.818 8.490 1.00 95.06 210 GLU A N 1
ATOM 1734 C CA . GLU A 1 210 ? -0.962 -15.869 9.347 1.00 95.06 210 GLU A CA 1
ATOM 1735 C C . GLU A 1 210 ? -0.613 -15.669 10.834 1.00 95.06 210 GLU A C 1
ATOM 1737 O O . GLU A 1 210 ? -1.368 -15.021 11.562 1.00 95.06 210 GLU A O 1
ATOM 1742 N N . GLU A 1 211 ? 0.548 -16.152 11.291 1.00 96.88 211 GLU A N 1
ATOM 1743 C CA . GLU A 1 211 ? 0.993 -15.956 12.675 1.00 96.88 211 GLU A CA 1
ATOM 1744 C C . GLU A 1 211 ? 1.344 -14.494 12.950 1.00 96.88 211 GLU A C 1
ATOM 1746 O O . GLU A 1 211 ? 1.017 -13.956 14.010 1.00 96.88 211 GLU A O 1
ATOM 1751 N N . ILE A 1 212 ? 1.966 -13.817 11.983 1.00 97.31 212 ILE A N 1
ATOM 1752 C CA . ILE A 1 212 ? 2.267 -12.385 12.083 1.00 97.31 212 ILE A CA 1
ATOM 1753 C C . ILE A 1 212 ? 0.986 -11.556 11.995 1.00 97.31 212 ILE A C 1
ATOM 1755 O O . ILE A 1 212 ? 0.811 -10.595 12.752 1.00 97.31 212 ILE A O 1
ATOM 1759 N N . TYR A 1 213 ? 0.056 -11.930 11.119 1.00 96.19 213 TYR A N 1
ATOM 1760 C CA . TYR A 1 213 ? -1.229 -11.254 10.980 1.00 96.19 213 TYR A CA 1
ATOM 1761 C C . TYR A 1 213 ? -2.015 -11.262 12.300 1.00 96.19 213 TYR A C 1
ATOM 1763 O O . TYR A 1 213 ? -2.493 -10.215 12.741 1.00 96.19 213 TYR A O 1
ATOM 1771 N N . LYS A 1 214 ? -2.063 -12.410 12.991 1.00 97.12 214 LYS A N 1
ATOM 1772 C CA . LYS A 1 214 ? -2.741 -12.570 14.292 1.00 97.12 214 LYS A CA 1
ATOM 1773 C C . LYS A 1 214 ? -2.064 -11.852 15.461 1.00 97.12 214 LYS A C 1
ATOM 1775 O O . LYS A 1 214 ? -2.676 -11.686 16.513 1.00 97.12 214 LYS A O 1
ATOM 1780 N N . ARG A 1 215 ? -0.808 -11.438 15.298 1.00 97.31 215 ARG A N 1
ATOM 1781 C CA . ARG A 1 215 ? 0.018 -10.777 16.327 1.00 97.31 215 ARG A CA 1
ATOM 1782 C C . ARG A 1 215 ? 0.300 -9.305 16.019 1.00 97.31 215 ARG A C 1
ATOM 1784 O O . ARG A 1 215 ? 1.059 -8.639 16.728 1.00 97.31 215 ARG A O 1
ATOM 1791 N N . SER A 1 216 ? -0.291 -8.789 14.946 1.00 94.00 216 SER A N 1
ATOM 1792 C CA . SER A 1 216 ? -0.138 -7.407 14.506 1.00 94.00 216 SER A CA 1
ATOM 1793 C C . SER A 1 216 ? -1.423 -6.616 14.694 1.00 94.00 216 SER A C 1
ATOM 1795 O O . SER A 1 216 ? -2.516 -7.127 14.468 1.00 94.00 216 SER A O 1
ATOM 1797 N N . GLY A 1 217 ? -1.290 -5.335 15.041 1.00 90.19 217 GLY A N 1
ATOM 1798 C CA . GLY A 1 217 ? -2.418 -4.405 15.036 1.00 90.19 217 GLY A CA 1
ATOM 1799 C C . GLY A 1 217 ? -2.939 -4.119 13.624 1.00 90.19 217 GLY A C 1
ATOM 1800 O O . GLY A 1 217 ? -2.504 -4.719 12.635 1.00 90.19 217 GLY A O 1
ATOM 1801 N N . GLN A 1 218 ? -3.870 -3.178 13.516 1.00 87.75 218 GLN A N 1
ATOM 1802 C CA . GLN A 1 218 ? -4.306 -2.667 12.220 1.00 87.75 218 GLN A CA 1
ATOM 1803 C C . GLN A 1 218 ? -3.190 -1.813 11.600 1.00 87.75 218 GLN A C 1
ATOM 1805 O O . GLN A 1 218 ? -2.664 -0.898 12.238 1.00 87.75 218 GLN A O 1
ATOM 1810 N N . PHE A 1 219 ? -2.819 -2.116 10.359 1.00 89.69 219 PHE A N 1
ATOM 1811 C CA . PHE A 1 219 ? -1.878 -1.317 9.580 1.00 89.69 219 PHE A CA 1
ATOM 1812 C C . PHE A 1 219 ? -2.588 -0.687 8.390 1.00 89.69 219 PHE A C 1
ATOM 1814 O O . PHE A 1 219 ? -3.633 -1.156 7.954 1.00 89.69 219 PHE A O 1
ATOM 1821 N N . TRP A 1 220 ? -1.990 0.374 7.853 1.00 86.12 220 TRP A N 1
ATOM 1822 C CA . TRP A 1 220 ? -2.435 0.950 6.585 1.00 86.12 220 TRP A CA 1
ATOM 1823 C C . TRP A 1 220 ? -2.019 0.075 5.389 1.00 86.12 220 TRP A C 1
ATOM 1825 O O . TRP A 1 220 ? -2.694 0.057 4.367 1.00 86.12 220 TRP A O 1
ATOM 1835 N N . SER A 1 221 ? -0.913 -0.657 5.513 1.00 92.50 221 SER A N 1
ATOM 1836 C CA . SER A 1 221 ? -0.416 -1.544 4.465 1.00 92.50 221 SER A CA 1
ATOM 1837 C C . SER A 1 221 ? -1.284 -2.799 4.360 1.00 92.50 221 SER A C 1
ATOM 1839 O O . SER A 1 221 ? -1.454 -3.496 5.359 1.00 92.50 221 SER A O 1
ATOM 1841 N N . GLU A 1 222 ? -1.747 -3.127 3.156 1.00 93.25 222 GLU A N 1
ATOM 1842 C CA . GLU A 1 222 ? -2.314 -4.443 2.831 1.00 93.25 222 GLU A CA 1
ATOM 1843 C C . GLU A 1 222 ? -1.231 -5.410 2.327 1.00 93.25 222 GLU A C 1
ATOM 1845 O O . GLU A 1 222 ? -0.170 -4.996 1.838 1.00 93.25 222 GLU A O 1
ATOM 1850 N N . GLU A 1 223 ? -1.488 -6.711 2.454 1.00 95.75 223 GLU A N 1
ATOM 1851 C CA . GLU A 1 223 ? -0.631 -7.756 1.913 1.00 95.75 223 GLU A CA 1
ATOM 1852 C C . GLU A 1 223 ? -0.628 -7.789 0.378 1.00 95.75 223 GLU A C 1
ATOM 1854 O O . GLU A 1 223 ? -1.612 -7.482 -0.295 1.00 95.75 223 GLU A O 1
ATOM 1859 N N . TYR A 1 224 ? 0.492 -8.221 -0.202 1.00 97.88 224 TYR A N 1
ATOM 1860 C CA . TYR A 1 224 ? 0.499 -8.633 -1.602 1.00 97.88 224 TYR A CA 1
ATOM 1861 C C . TYR A 1 224 ? -0.203 -9.978 -1.747 1.00 97.88 224 TYR A C 1
ATOM 1863 O O . TYR A 1 224 ? 0.046 -10.890 -0.967 1.00 97.88 224 TYR A O 1
ATOM 1871 N N . SER A 1 225 ? -1.011 -10.150 -2.789 1.00 97.25 225 SER A N 1
ATOM 1872 C CA . SER A 1 225 ? -1.631 -11.439 -3.076 1.00 97.25 225 SER A CA 1
ATOM 1873 C C . SER A 1 225 ? -0.595 -12.492 -3.490 1.00 97.25 225 SER A C 1
ATOM 1875 O O . SER A 1 225 ? 0.464 -12.187 -4.049 1.00 97.25 225 SER A O 1
ATOM 1877 N N . THR A 1 226 ? -0.914 -13.767 -3.255 1.00 96.44 226 THR A N 1
ATOM 1878 C CA . THR A 1 226 ? -0.053 -14.885 -3.667 1.00 96.44 226 THR A CA 1
ATOM 1879 C C . THR A 1 226 ? 0.177 -14.897 -5.180 1.00 96.44 226 THR A C 1
ATOM 1881 O O . THR A 1 226 ? 1.320 -15.026 -5.612 1.00 96.44 226 THR A O 1
ATOM 1884 N N . ASP A 1 227 ? -0.873 -14.661 -5.974 1.00 97.56 227 ASP A N 1
ATOM 1885 C CA . ASP A 1 227 ? -0.789 -14.586 -7.440 1.00 97.56 227 ASP A CA 1
ATOM 1886 C C . ASP A 1 227 ? 0.131 -13.443 -7.901 1.00 97.56 227 ASP A C 1
ATOM 1888 O O . ASP A 1 227 ? 0.896 -13.587 -8.858 1.00 97.56 227 ASP A O 1
ATOM 1892 N N . PHE A 1 228 ? 0.089 -12.298 -7.207 1.00 98.50 228 PHE A N 1
ATOM 1893 C CA . PHE A 1 228 ? 0.968 -11.167 -7.494 1.00 98.50 228 PHE A CA 1
ATOM 1894 C C . PHE A 1 228 ? 2.433 -11.531 -7.239 1.00 98.50 228 PHE A C 1
ATOM 1896 O O . PHE A 1 228 ? 3.303 -11.260 -8.070 1.00 98.50 228 PHE A O 1
ATOM 1903 N N . ILE A 1 229 ? 2.713 -12.183 -6.110 1.00 98.25 229 ILE A N 1
ATOM 1904 C CA . ILE A 1 229 ? 4.058 -12.657 -5.787 1.00 98.25 229 ILE A CA 1
ATOM 1905 C C . ILE A 1 229 ? 4.542 -13.647 -6.835 1.00 98.25 229 ILE A C 1
ATOM 1907 O O . ILE A 1 229 ? 5.631 -13.447 -7.365 1.00 98.25 229 ILE A O 1
ATOM 1911 N N . GLU A 1 230 ? 3.757 -14.677 -7.152 1.00 98.19 230 GLU A N 1
ATOM 1912 C CA . GLU A 1 230 ? 4.146 -15.713 -8.112 1.00 98.19 230 GLU A CA 1
ATOM 1913 C C . GLU A 1 230 ? 4.502 -15.103 -9.474 1.00 98.19 230 GLU A C 1
ATOM 1915 O O . GLU A 1 230 ? 5.520 -15.456 -10.070 1.00 98.19 230 GLU A O 1
ATOM 1920 N N . LYS A 1 231 ? 3.701 -14.137 -9.937 1.00 98.19 231 LYS A N 1
ATOM 1921 C CA . LYS A 1 231 ? 3.854 -13.531 -11.261 1.00 98.19 231 LYS A CA 1
ATOM 1922 C C . LYS A 1 231 ? 4.984 -12.507 -11.359 1.00 98.19 231 LYS A C 1
ATOM 1924 O O . LYS A 1 231 ? 5.651 -12.458 -12.391 1.00 98.19 231 LYS A O 1
ATOM 1929 N N . TYR A 1 232 ? 5.164 -11.653 -10.350 1.00 98.62 232 TYR A N 1
ATOM 1930 C CA . TYR A 1 232 ? 6.028 -10.468 -10.471 1.00 98.62 232 TYR A CA 1
ATOM 1931 C C . TYR A 1 232 ? 7.305 -10.526 -9.642 1.00 98.62 232 TYR A C 1
ATOM 1933 O O . TYR A 1 232 ? 8.281 -9.874 -10.008 1.00 98.62 232 TYR A O 1
ATOM 1941 N N . ILE A 1 233 ? 7.306 -11.263 -8.531 1.00 98.25 233 ILE A N 1
ATOM 1942 C CA . ILE A 1 233 ? 8.467 -11.356 -7.638 1.00 98.25 233 ILE A CA 1
ATOM 1943 C C . ILE A 1 233 ? 9.111 -12.735 -7.747 1.00 98.25 233 ILE A C 1
ATOM 1945 O O . ILE A 1 233 ? 10.323 -12.806 -7.825 1.00 98.25 233 ILE A O 1
ATOM 1949 N N . GLY A 1 234 ? 8.331 -13.814 -7.790 1.00 97.88 234 GLY A N 1
ATOM 1950 C CA . GLY A 1 234 ? 8.807 -15.194 -7.754 1.00 97.88 234 GLY A CA 1
ATOM 1951 C C . GLY A 1 234 ? 9.145 -15.670 -6.336 1.00 97.88 234 GLY A C 1
ATOM 1952 O O . GLY A 1 234 ? 9.713 -14.937 -5.524 1.00 97.88 234 GLY A O 1
ATOM 1953 N N . HIS A 1 235 ? 8.814 -16.927 -6.028 1.00 96.25 235 HIS A N 1
ATOM 1954 C CA . HIS A 1 235 ? 9.024 -17.497 -4.690 1.00 96.25 235 HIS A CA 1
ATOM 1955 C C . HIS A 1 235 ? 10.502 -17.568 -4.290 1.00 96.25 235 HIS A C 1
ATOM 1957 O O . HIS A 1 235 ? 10.828 -17.263 -3.150 1.00 96.25 235 HIS A O 1
ATOM 1963 N N . GLU A 1 236 ? 11.408 -17.875 -5.223 1.00 97.62 236 GLU A N 1
ATOM 1964 C CA . GLU A 1 236 ? 12.849 -17.923 -4.932 1.00 97.62 236 GLU A CA 1
ATOM 1965 C C . GLU A 1 236 ? 13.396 -16.550 -4.505 1.00 97.62 236 GLU A C 1
ATOM 1967 O O . GLU A 1 236 ? 14.172 -16.441 -3.554 1.00 97.62 236 GLU A O 1
ATOM 1972 N N . HIS A 1 237 ? 12.959 -15.476 -5.170 1.00 98.38 237 HIS A N 1
ATOM 1973 C CA . HIS A 1 237 ? 13.343 -14.115 -4.801 1.00 98.38 237 HIS A CA 1
ATOM 1974 C C . HIS A 1 237 ? 12.674 -13.670 -3.500 1.00 98.38 237 HIS A C 1
ATOM 1976 O O . HIS A 1 237 ? 13.309 -12.990 -2.693 1.00 98.38 237 HIS A O 1
ATOM 1982 N N . LEU A 1 238 ? 11.428 -14.085 -3.256 1.00 98.12 238 LEU A N 1
ATOM 1983 C CA . LEU A 1 238 ? 10.759 -13.839 -1.984 1.00 98.12 238 LEU A CA 1
ATOM 1984 C C . LEU A 1 238 ? 11.491 -14.515 -0.820 1.00 98.12 238 LEU A C 1
ATOM 1986 O O . LEU A 1 238 ? 11.706 -13.886 0.212 1.00 98.12 238 LEU A O 1
ATOM 1990 N N . ASP A 1 239 ? 11.905 -15.769 -0.978 1.00 98.19 239 ASP A N 1
ATOM 1991 C CA . ASP A 1 239 ? 12.643 -16.497 0.054 1.00 98.19 239 ASP A CA 1
ATOM 1992 C C . ASP A 1 239 ? 13.975 -15.811 0.365 1.00 98.19 239 ASP A C 1
ATOM 1994 O O . ASP A 1 239 ? 14.343 -15.683 1.533 1.00 98.19 239 ASP A O 1
ATOM 1998 N N . ALA A 1 240 ? 14.658 -15.284 -0.655 1.00 98.50 240 ALA A N 1
ATOM 1999 C CA . ALA A 1 240 ? 15.848 -14.460 -0.474 1.00 98.50 240 ALA A CA 1
ATOM 2000 C C . ALA A 1 240 ? 15.545 -13.143 0.268 1.00 98.50 240 ALA A C 1
ATOM 2002 O O . ALA A 1 240 ? 16.287 -12.762 1.176 1.00 98.50 240 ALA A O 1
ATOM 2003 N N . TYR A 1 241 ? 14.438 -12.468 -0.065 1.00 98.56 241 TYR A N 1
ATOM 2004 C CA . TYR A 1 241 ? 13.981 -11.265 0.639 1.00 98.56 241 TYR A CA 1
ATOM 2005 C C . TYR A 1 241 ? 13.689 -11.536 2.121 1.00 98.56 241 TYR A C 1
ATOM 2007 O O . TYR A 1 241 ? 14.063 -10.740 2.983 1.00 98.56 241 TYR A O 1
ATOM 2015 N N . LYS A 1 242 ? 13.085 -12.682 2.448 1.00 98.25 242 LYS A N 1
ATOM 2016 C CA . LYS A 1 242 ? 12.782 -13.072 3.834 1.00 98.25 242 LYS A CA 1
ATOM 2017 C C . LYS A 1 242 ? 14.028 -13.306 4.693 1.00 98.25 242 LYS A C 1
ATOM 2019 O O . LYS A 1 242 ? 13.928 -13.319 5.913 1.00 98.25 242 LYS A O 1
ATOM 2024 N N . GLN A 1 243 ? 15.209 -13.446 4.088 1.00 98.06 243 GLN A N 1
ATOM 2025 C CA . GLN A 1 243 ? 16.473 -13.503 4.828 1.00 98.06 243 GLN A CA 1
ATOM 2026 C C . GLN A 1 243 ? 17.020 -12.117 5.192 1.00 98.06 243 GLN A C 1
ATOM 2028 O O . GLN A 1 243 ? 18.046 -12.031 5.867 1.00 98.06 243 GLN A O 1
ATOM 2033 N N . THR A 1 244 ? 16.417 -11.025 4.708 1.00 98.25 244 THR A N 1
ATOM 2034 C CA . THR A 1 244 ? 16.925 -9.657 4.906 1.00 98.25 244 THR A CA 1
ATOM 2035 C C . THR A 1 244 ? 16.768 -9.185 6.344 1.00 98.25 244 THR A C 1
ATOM 2037 O O . THR A 1 244 ? 15.809 -9.553 7.014 1.00 98.25 244 THR A O 1
ATOM 2040 N N . SER A 1 245 ? 17.700 -8.359 6.825 1.00 96.62 245 SER A N 1
ATOM 2041 C CA . SER A 1 245 ? 17.678 -7.842 8.198 1.00 96.62 245 SER A CA 1
ATOM 2042 C C . SER A 1 245 ? 16.424 -7.024 8.481 1.00 96.62 245 SER A C 1
ATOM 2044 O O . SER A 1 245 ? 15.883 -7.094 9.582 1.00 96.62 245 SER A O 1
ATOM 2046 N N . LEU A 1 246 ? 15.948 -6.280 7.475 1.00 96.25 246 LEU A N 1
ATOM 2047 C CA . LEU A 1 246 ? 14.701 -5.530 7.555 1.00 96.25 246 LEU A CA 1
ATOM 2048 C C . LEU A 1 246 ? 13.519 -6.474 7.808 1.00 96.25 246 LEU A C 1
ATOM 2050 O O . LEU A 1 246 ? 12.775 -6.278 8.765 1.00 96.25 246 LEU A O 1
ATOM 2054 N N . TYR A 1 247 ? 13.370 -7.521 6.988 1.00 98.06 247 TYR A N 1
ATOM 2055 C CA . TYR A 1 247 ? 12.279 -8.479 7.148 1.00 98.06 247 TYR A CA 1
ATOM 2056 C C . TYR A 1 247 ? 12.371 -9.229 8.480 1.00 98.06 247 TYR A C 1
ATOM 2058 O O . TYR A 1 247 ? 11.404 -9.241 9.241 1.00 98.06 247 TYR A O 1
ATOM 2066 N N . THR A 1 248 ? 13.528 -9.824 8.791 1.00 97.94 248 THR A N 1
ATOM 2067 C CA . THR A 1 248 ? 13.691 -10.640 10.002 1.00 97.94 248 THR A CA 1
ATOM 2068 C C . THR A 1 248 ? 13.517 -9.808 11.266 1.00 97.94 248 THR A C 1
ATOM 2070 O O . THR A 1 248 ? 12.881 -10.274 12.202 1.00 97.94 248 THR A O 1
ATOM 2073 N N . GLY A 1 249 ? 14.001 -8.562 11.286 1.00 97.06 249 GLY A N 1
ATOM 2074 C CA . GLY A 1 249 ? 13.840 -7.669 12.434 1.00 97.06 249 GLY A CA 1
ATOM 2075 C C . GLY A 1 249 ? 12.376 -7.331 12.725 1.00 97.06 249 GLY A C 1
ATOM 2076 O O . GLY A 1 249 ? 11.942 -7.400 13.875 1.00 97.06 249 GLY A O 1
ATOM 2077 N N . TYR A 1 250 ? 11.586 -7.021 11.691 1.00 96.50 250 TYR A N 1
ATOM 2078 C CA . TYR A 1 250 ? 10.147 -6.798 11.863 1.00 96.50 250 TYR A CA 1
ATOM 2079 C C . TYR A 1 250 ? 9.413 -8.086 12.243 1.00 96.50 250 TYR A C 1
ATOM 2081 O O . TYR A 1 250 ? 8.571 -8.065 13.139 1.00 96.50 250 TYR A O 1
ATOM 2089 N N . HIS A 1 251 ? 9.747 -9.204 11.598 1.00 97.94 251 HIS A N 1
ATOM 2090 C CA . HIS A 1 251 ? 9.166 -10.503 11.917 1.00 97.94 251 HIS A CA 1
ATOM 2091 C C . HIS A 1 251 ? 9.404 -10.869 13.389 1.00 97.94 251 HIS A C 1
ATOM 2093 O O . HIS A 1 251 ? 8.453 -11.171 14.101 1.00 97.94 251 HIS A O 1
ATOM 2099 N N . GLU A 1 252 ? 10.648 -10.796 13.874 1.00 97.69 252 GLU A N 1
ATOM 2100 C CA . GLU A 1 252 ? 11.012 -11.071 15.271 1.00 97.69 252 GLU A CA 1
ATOM 2101 C C . GLU A 1 252 ? 10.289 -10.143 16.256 1.00 97.69 252 GLU A C 1
ATOM 2103 O O . GLU A 1 252 ? 9.839 -10.591 17.311 1.00 97.69 252 GLU A O 1
ATOM 2108 N N . SER A 1 253 ? 10.129 -8.864 15.903 1.00 96.56 253 SER A N 1
ATOM 2109 C CA . SER A 1 253 ? 9.389 -7.914 16.735 1.00 96.56 253 SER A CA 1
ATOM 2110 C C . SER A 1 253 ? 7.899 -8.244 16.820 1.00 96.56 253 SER A C 1
ATOM 2112 O O . SER A 1 253 ? 7.309 -8.068 17.881 1.00 96.56 253 SER A O 1
ATOM 2114 N N . LEU A 1 254 ? 7.278 -8.667 15.716 1.00 96.69 254 LEU A N 1
ATOM 2115 C CA . LEU A 1 254 ? 5.839 -8.930 15.660 1.00 96.69 254 LEU A CA 1
ATOM 2116 C C . LEU A 1 254 ? 5.486 -10.305 16.225 1.00 96.69 254 LEU A C 1
ATOM 2118 O O . LEU A 1 254 ? 4.519 -10.424 16.970 1.00 96.69 254 LEU A O 1
ATOM 2122 N N . ILE A 1 255 ? 6.281 -11.337 15.933 1.00 97.38 255 ILE A N 1
ATOM 2123 C CA . ILE A 1 255 ? 6.031 -12.700 16.423 1.00 97.38 255 ILE A CA 1
ATOM 2124 C C . ILE A 1 255 ? 6.143 -12.796 17.952 1.00 97.38 255 ILE A C 1
ATOM 2126 O O . ILE A 1 255 ? 5.541 -13.674 18.565 1.00 97.38 255 ILE A O 1
ATOM 2130 N N . ALA A 1 256 ? 6.895 -11.885 18.579 1.00 96.94 256 ALA A N 1
ATOM 2131 C CA . ALA A 1 256 ? 7.009 -11.786 20.031 1.00 96.94 256 ALA A CA 1
ATOM 2132 C C . ALA A 1 256 ? 5.732 -11.256 20.710 1.00 96.94 256 ALA A C 1
ATOM 2134 O O . ALA A 1 256 ? 5.590 -11.410 21.926 1.00 96.94 256 ALA A O 1
ATOM 2135 N N . ASN A 1 257 ? 4.814 -10.640 19.957 1.00 96.88 257 ASN A N 1
ATOM 2136 C CA . ASN A 1 257 ? 3.547 -10.169 20.501 1.00 96.88 257 ASN A CA 1
ATOM 2137 C C . ASN A 1 257 ? 2.614 -11.340 20.828 1.00 96.88 257 ASN A C 1
ATOM 2139 O O . ASN A 1 257 ? 2.686 -12.433 20.253 1.00 96.88 257 ASN A O 1
ATOM 2143 N N . GLU A 1 258 ? 1.696 -11.085 21.755 1.00 97.38 258 GLU A N 1
ATOM 2144 C CA . GLU A 1 258 ? 0.617 -12.011 22.069 1.00 97.38 258 GLU A CA 1
ATOM 2145 C C . GLU A 1 258 ? -0.291 -12.226 20.851 1.00 97.38 258 GLU A C 1
ATOM 2147 O O . GLU A 1 258 ? -0.598 -11.294 20.109 1.00 97.38 258 GLU A O 1
ATOM 2152 N N . GLU A 1 259 ? -0.708 -13.473 20.646 1.00 97.94 259 GLU A N 1
ATOM 2153 C CA . GLU A 1 259 ? -1.649 -13.832 19.587 1.00 97.94 259 GLU A CA 1
ATOM 2154 C C . GLU A 1 259 ? -3.053 -13.381 19.965 1.00 97.94 259 GLU A C 1
ATOM 2156 O O . GLU A 1 259 ? -3.545 -13.721 21.044 1.00 97.94 259 GLU A O 1
ATOM 2161 N N . MET A 1 260 ? -3.713 -12.641 19.079 1.00 98.19 260 MET A N 1
ATOM 2162 C CA . MET A 1 260 ? -5.106 -12.270 19.276 1.00 98.19 260 MET A CA 1
ATOM 2163 C C . MET A 1 260 ? -6.009 -13.487 19.090 1.00 98.19 260 MET A C 1
ATOM 2165 O O . MET A 1 260 ? -5.964 -14.167 18.063 1.00 98.19 260 MET A O 1
ATOM 2169 N N . ILE A 1 261 ? -6.889 -13.725 20.059 1.00 98.00 261 ILE A N 1
ATOM 2170 C CA . ILE A 1 261 ? -7.983 -14.686 19.900 1.00 98.00 261 ILE A CA 1
ATOM 2171 C C . ILE A 1 261 ? -8.941 -14.211 18.791 1.00 98.00 261 ILE A C 1
ATOM 2173 O O . ILE A 1 261 ? -9.025 -13.006 18.530 1.00 98.00 261 ILE A O 1
ATOM 2177 N N . PRO A 1 262 ? -9.716 -15.111 18.155 1.00 97.69 262 PRO A N 1
ATOM 2178 C CA . PRO A 1 262 ? -10.517 -14.768 16.978 1.00 97.69 262 PRO A CA 1
ATOM 2179 C C . PRO A 1 262 ? -11.453 -13.564 17.156 1.00 97.69 262 PRO A C 1
ATOM 2181 O O . PRO A 1 262 ? -11.592 -12.760 16.239 1.00 97.69 262 PRO A O 1
ATOM 2184 N N . SER A 1 263 ? -12.064 -13.395 18.334 1.00 97.81 263 SER A N 1
ATOM 2185 C CA . SER A 1 263 ? -12.953 -12.257 18.603 1.00 97.81 263 SER A CA 1
ATOM 2186 C C . SER A 1 263 ? -12.213 -10.923 18.744 1.00 97.81 263 SER A C 1
ATOM 2188 O O . SER A 1 263 ? -12.770 -9.881 18.414 1.00 97.81 263 SER A O 1
ATOM 2190 N N . VAL A 1 264 ? -10.968 -10.940 19.228 1.00 98.06 264 VAL A N 1
ATOM 2191 C CA . VAL A 1 264 ? -10.109 -9.746 19.312 1.00 98.06 264 VAL A CA 1
ATOM 2192 C C . VAL A 1 264 ? -9.560 -9.410 17.931 1.00 98.06 264 VAL A C 1
ATOM 2194 O O . VAL A 1 264 ? -9.557 -8.245 17.550 1.00 98.06 264 VAL A O 1
ATOM 2197 N N . LEU A 1 265 ? -9.182 -10.427 17.151 1.00 97.25 265 LEU A N 1
ATOM 2198 C CA . LEU A 1 265 ? -8.726 -10.253 15.776 1.00 97.25 265 LEU A CA 1
ATOM 2199 C C . LEU A 1 265 ? -9.801 -9.588 14.905 1.00 97.25 265 LEU A C 1
ATOM 2201 O O . LEU A 1 265 ? -9.504 -8.604 14.238 1.00 97.25 265 LEU A O 1
ATOM 2205 N N . ALA A 1 266 ? -11.047 -10.073 14.962 1.00 97.19 266 ALA A N 1
ATOM 2206 C CA . ALA A 1 266 ? -12.166 -9.494 14.215 1.00 97.19 266 ALA A CA 1
ATOM 2207 C C . ALA A 1 266 ? -12.444 -8.030 14.605 1.00 97.19 266 ALA A C 1
ATOM 2209 O O . ALA A 1 266 ? -12.783 -7.210 13.756 1.00 97.19 266 ALA A O 1
ATOM 2210 N N . LEU A 1 267 ? -12.260 -7.678 15.880 1.00 97.31 267 LEU A N 1
ATOM 2211 C CA . LEU A 1 267 ? -12.377 -6.294 16.333 1.00 97.31 267 LEU A CA 1
ATOM 2212 C C . LEU A 1 267 ? -11.240 -5.425 15.788 1.00 97.31 267 LEU A C 1
ATOM 2214 O O . LEU A 1 267 ? -11.502 -4.369 15.231 1.00 97.31 267 LEU A O 1
ATOM 2218 N N . VAL A 1 268 ? -9.991 -5.860 15.943 1.00 95.69 268 VAL A N 1
ATOM 2219 C CA . VAL A 1 268 ? -8.811 -5.053 15.592 1.00 95.69 268 VAL A CA 1
ATOM 2220 C C . VAL A 1 268 ? -8.617 -4.934 14.077 1.00 95.69 268 VAL A C 1
ATOM 2222 O O . VAL A 1 268 ? -8.122 -3.916 13.601 1.00 95.69 268 VAL A O 1
ATOM 2225 N N . LYS A 1 269 ? -8.955 -5.971 13.305 1.00 93.81 269 LYS A N 1
ATOM 2226 C CA . LYS A 1 269 ? -8.733 -5.997 11.851 1.00 93.81 269 LYS A CA 1
ATOM 2227 C C . LYS A 1 269 ? -9.952 -5.536 11.060 1.00 93.81 269 LYS A C 1
ATOM 2229 O O . LYS A 1 269 ? -9.783 -4.793 10.096 1.00 93.81 269 LYS A O 1
ATOM 2234 N N . ASP A 1 270 ? -11.147 -5.935 11.497 1.00 94.12 270 ASP A N 1
ATOM 2235 C CA . ASP A 1 270 ? -12.393 -5.761 10.741 1.00 94.12 270 ASP A CA 1
ATOM 2236 C C . ASP A 1 270 ? -13.398 -4.825 11.429 1.00 94.12 270 ASP A C 1
ATOM 2238 O O . ASP A 1 270 ? -14.557 -4.759 11.012 1.00 94.12 270 ASP A O 1
ATOM 2242 N N . ASP A 1 271 ? -13.008 -4.151 12.516 1.00 96.12 271 ASP A N 1
ATOM 2243 C CA . ASP A 1 271 ? -13.874 -3.269 13.310 1.00 96.12 271 ASP A CA 1
ATOM 2244 C C . ASP A 1 271 ? -15.188 -3.950 13.768 1.00 96.12 271 ASP A C 1
ATOM 2246 O O . ASP A 1 271 ? -16.219 -3.299 13.995 1.00 96.12 271 ASP A O 1
ATOM 2250 N N . PHE A 1 272 ? -15.169 -5.288 13.895 1.00 97.44 272 PHE A N 1
ATOM 2251 C CA . PHE A 1 272 ? -16.340 -6.122 14.164 1.00 97.44 272 PHE A CA 1
ATOM 2252 C C . PHE A 1 272 ? -16.415 -6.607 15.609 1.00 97.44 272 PHE A C 1
ATOM 2254 O O . PHE A 1 272 ? -15.482 -7.209 16.133 1.00 97.44 272 PHE A O 1
ATOM 2261 N N . ILE A 1 273 ? -17.582 -6.424 16.234 1.00 98.19 273 ILE A N 1
ATOM 2262 C CA . ILE A 1 273 ? -17.852 -6.901 17.592 1.00 98.19 273 ILE A CA 1
ATOM 2263 C C . ILE A 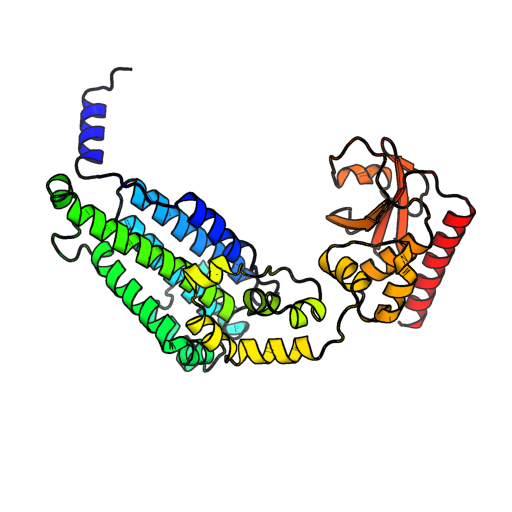1 273 ? -19.041 -7.861 17.591 1.00 98.19 273 ILE A C 1
ATOM 2265 O O . ILE A 1 273 ? -20.192 -7.471 17.378 1.00 98.19 273 ILE A O 1
ATOM 2269 N N . GLU A 1 274 ? -18.780 -9.124 17.917 1.00 96.94 274 GLU A N 1
ATOM 2270 C CA . GLU A 1 274 ? -19.833 -10.065 18.289 1.00 96.94 274 GLU A CA 1
ATOM 2271 C C . GLU A 1 274 ? -20.184 -9.863 19.767 1.00 96.94 274 GLU A C 1
ATOM 2273 O O . GLU A 1 274 ? -19.350 -10.044 20.655 1.00 96.94 274 GLU A O 1
ATOM 2278 N N . ARG A 1 275 ? -21.424 -9.457 20.046 1.00 95.81 275 ARG A N 1
ATOM 2279 C CA . ARG A 1 275 ? -21.877 -9.080 21.393 1.00 95.81 275 ARG A CA 1
ATOM 2280 C C . ARG A 1 275 ? -21.678 -10.189 22.421 1.00 95.81 275 ARG A C 1
ATOM 2282 O O . ARG A 1 275 ? -21.240 -9.938 23.541 1.00 95.81 275 ARG A O 1
ATOM 2289 N N . GLU A 1 276 ? -21.977 -11.419 22.032 1.00 96.31 276 GLU A N 1
ATOM 2290 C CA . GLU A 1 276 ? -21.846 -12.620 22.856 1.00 96.31 276 GLU A CA 1
ATOM 2291 C C . GLU A 1 276 ? -20.378 -12.933 23.196 1.00 96.31 276 GLU A C 1
ATOM 2293 O O . GLU A 1 276 ? -20.105 -13.726 24.094 1.00 96.31 276 GLU A O 1
ATOM 2298 N N . LYS A 1 277 ? -19.433 -12.292 22.498 1.00 97.62 277 LYS A N 1
ATOM 2299 C CA . LYS A 1 277 ? -17.987 -12.441 22.660 1.00 97.62 277 LYS A CA 1
ATOM 2300 C C . LYS A 1 277 ? -17.341 -11.300 23.436 1.00 97.62 277 LYS A C 1
ATOM 2302 O O . LYS A 1 277 ? -16.132 -11.333 23.633 1.00 97.62 277 LYS A O 1
ATOM 2307 N N . CYS A 1 278 ? -18.099 -10.320 23.933 1.00 97.25 278 CYS A N 1
ATOM 2308 C CA . CYS A 1 278 ? -17.521 -9.207 24.687 1.00 97.25 278 CYS A CA 1
ATOM 2309 C C . CYS A 1 278 ? -16.709 -9.662 25.913 1.00 97.25 278 CYS A C 1
ATOM 2311 O O . CYS A 1 278 ? -15.620 -9.143 26.140 1.00 97.25 278 CYS A O 1
ATOM 2313 N N . GLU A 1 279 ? -17.189 -10.641 26.688 1.00 96.75 279 GLU A N 1
ATOM 2314 C CA . GLU A 1 279 ? -16.427 -11.176 27.831 1.00 96.75 279 GLU A CA 1
ATOM 2315 C C . GLU A 1 279 ? -15.126 -11.865 27.389 1.00 96.75 279 GLU A C 1
ATOM 2317 O O . GLU A 1 279 ? -14.098 -11.707 28.043 1.00 96.75 279 GLU A O 1
ATOM 2322 N N . GLU A 1 280 ? -15.155 -12.572 26.255 1.00 97.75 280 GLU A N 1
ATOM 2323 C CA . GLU A 1 280 ? -13.979 -13.200 25.643 1.00 97.75 280 GLU A CA 1
ATOM 2324 C C . GLU A 1 280 ? -12.968 -12.134 25.188 1.00 97.75 280 GLU A C 1
ATOM 2326 O O . GLU A 1 280 ? -11.798 -12.207 25.554 1.00 97.75 280 GLU A O 1
ATOM 2331 N N . ILE A 1 281 ? -13.420 -11.084 24.495 1.00 98.12 281 ILE A N 1
ATOM 2332 C CA . ILE A 1 281 ? -12.583 -9.953 24.063 1.00 98.12 281 ILE A CA 1
ATOM 2333 C C . ILE A 1 281 ? -11.885 -9.282 25.255 1.00 98.12 281 ILE A C 1
ATOM 2335 O O . ILE A 1 281 ? -10.699 -8.956 25.187 1.00 98.12 281 ILE A O 1
ATOM 2339 N N . LEU A 1 282 ? -12.593 -9.107 26.375 1.00 96.62 282 LEU A N 1
ATOM 2340 C CA . LEU A 1 282 ? -12.037 -8.482 27.578 1.00 96.62 282 LEU A CA 1
ATOM 2341 C C . LEU A 1 282 ? -10.899 -9.292 28.222 1.00 96.62 282 LEU A C 1
ATOM 2343 O O . LEU A 1 282 ? -10.127 -8.716 28.991 1.00 96.62 282 LEU A O 1
ATOM 2347 N N . THR A 1 283 ? -10.729 -10.578 27.886 1.00 97.94 283 THR A N 1
ATOM 2348 C CA . THR A 1 283 ? -9.568 -11.368 28.341 1.00 97.94 283 THR A CA 1
ATOM 2349 C C . THR A 1 283 ? -8.239 -10.861 27.772 1.00 97.94 283 THR A C 1
ATOM 2351 O O . THR A 1 283 ? -7.208 -11.056 28.412 1.00 97.94 283 THR A O 1
ATOM 2354 N N . GLN A 1 284 ? -8.264 -10.147 26.638 1.00 97.69 284 GLN A N 1
ATOM 2355 C CA . GLN A 1 284 ? -7.095 -9.503 26.024 1.00 97.69 284 GLN A CA 1
ATOM 2356 C C . GLN A 1 284 ? -7.270 -7.980 25.880 1.00 97.69 284 GLN A C 1
ATOM 2358 O O . GLN A 1 284 ? -6.803 -7.361 24.925 1.00 97.69 284 GLN A O 1
ATOM 2363 N N . VAL A 1 285 ? -7.934 -7.330 26.843 1.00 96.50 285 VAL A N 1
ATOM 2364 C CA . VAL A 1 285 ? -8.203 -5.877 26.811 1.00 96.50 285 VAL A CA 1
ATOM 2365 C C . VAL A 1 285 ? -6.937 -5.007 26.708 1.00 96.50 285 VAL A C 1
ATOM 2367 O O . VAL A 1 285 ? -6.994 -3.860 26.256 1.00 96.50 285 VAL A O 1
ATOM 2370 N N . HIS A 1 286 ? -5.771 -5.512 27.123 1.00 95.88 286 HIS A N 1
ATOM 2371 C CA . HIS A 1 286 ? -4.487 -4.814 26.988 1.00 95.88 286 HIS A CA 1
ATOM 2372 C C . HIS A 1 286 ? -4.027 -4.682 25.533 1.00 95.88 286 HIS A C 1
ATOM 2374 O O . HIS A 1 286 ? -3.286 -3.746 25.251 1.00 95.88 286 HIS A O 1
ATOM 2380 N N . LEU A 1 287 ? -4.507 -5.538 24.624 1.00 96.12 287 LEU A N 1
ATOM 2381 C CA . LEU A 1 287 ? -4.237 -5.440 23.185 1.00 96.12 287 LEU A CA 1
ATOM 2382 C C . LEU A 1 287 ? -5.092 -4.372 22.494 1.00 96.12 287 LEU A C 1
ATOM 2384 O O . LEU A 1 287 ? -4.743 -3.921 21.409 1.00 96.12 287 LEU A O 1
ATOM 2388 N N . LEU A 1 288 ? -6.183 -3.939 23.134 1.00 95.56 288 LEU A N 1
ATOM 2389 C CA . LEU A 1 288 ? -7.121 -2.992 22.544 1.00 95.56 288 LEU A CA 1
ATOM 2390 C C . LEU A 1 288 ? -6.684 -1.535 22.723 1.00 95.56 288 LEU A C 1
ATOM 2392 O O . LEU A 1 288 ? -6.287 -1.114 23.821 1.00 95.56 288 LEU A O 1
ATOM 2396 N N . GLY A 1 289 ? -6.878 -0.739 21.677 1.00 92.06 289 GLY A N 1
ATOM 2397 C CA . GLY A 1 289 ? -6.821 0.716 21.698 1.00 92.06 289 GLY A CA 1
ATOM 2398 C C . GLY A 1 289 ? -7.992 1.353 22.457 1.00 92.06 289 GLY A C 1
ATOM 2399 O O . GLY A 1 289 ? -8.957 0.702 22.862 1.00 92.06 289 GLY A O 1
ATOM 2400 N N . LYS A 1 290 ? -7.926 2.675 22.662 1.00 91.44 290 LYS A N 1
ATOM 2401 C CA . LYS A 1 290 ? -8.961 3.435 23.394 1.00 91.44 290 LYS A CA 1
ATOM 2402 C C . LYS A 1 290 ? -10.359 3.239 22.791 1.00 91.44 290 LYS A C 1
ATOM 2404 O O . LYS A 1 290 ? -11.313 2.973 23.519 1.00 91.44 290 LYS A O 1
ATOM 2409 N N . ASN A 1 291 ? -10.469 3.399 21.474 1.00 93.00 291 ASN A N 1
ATOM 2410 C CA . ASN A 1 291 ? -11.747 3.372 20.767 1.00 93.00 291 ASN A CA 1
ATOM 2411 C C . ASN A 1 291 ? -12.373 1.975 20.768 1.00 93.00 291 ASN A C 1
ATOM 2413 O O . ASN A 1 291 ? -13.555 1.852 21.068 1.00 93.00 291 ASN A O 1
ATOM 2417 N N . GLU A 1 292 ? -11.570 0.934 20.558 1.00 95.31 292 GLU A N 1
ATOM 2418 C CA . GLU A 1 292 ? -11.991 -0.468 20.644 1.00 95.31 292 GLU A CA 1
ATOM 2419 C C . GLU A 1 292 ? -12.530 -0.814 22.038 1.00 95.31 292 GLU A C 1
ATOM 2421 O O . GLU A 1 292 ? -13.598 -1.408 22.161 1.00 95.31 292 GLU A O 1
ATOM 2426 N N . ARG A 1 293 ? -11.858 -0.377 23.115 1.00 95.12 293 ARG A N 1
ATOM 2427 C CA . ARG A 1 293 ? -12.343 -0.593 24.495 1.00 95.12 293 ARG A CA 1
ATOM 2428 C C . ARG A 1 293 ? -13.700 0.055 24.735 1.00 95.12 293 ARG A C 1
ATOM 2430 O O . ARG A 1 293 ? -14.575 -0.556 25.346 1.00 95.12 293 ARG A O 1
ATOM 2437 N N . ILE A 1 294 ? -13.875 1.288 24.260 1.00 94.19 294 ILE A N 1
ATOM 2438 C CA . ILE A 1 294 ? -15.156 1.997 24.345 1.00 94.19 294 ILE A CA 1
ATOM 2439 C C . ILE A 1 294 ? -16.210 1.254 23.525 1.00 94.19 294 ILE A C 1
ATOM 2441 O O . ILE A 1 294 ? -17.321 1.050 24.010 1.00 94.19 294 ILE A O 1
ATOM 2445 N N . ALA A 1 295 ? -15.857 0.792 22.327 1.00 96.06 295 ALA A N 1
ATOM 2446 C CA . ALA A 1 295 ? -16.767 0.073 21.456 1.00 96.06 295 ALA A CA 1
ATOM 2447 C C . ALA A 1 295 ? -17.253 -1.246 22.084 1.00 96.06 295 ALA A C 1
ATOM 2449 O O . ALA A 1 295 ? -18.456 -1.519 22.100 1.00 96.06 295 ALA A O 1
ATOM 2450 N N . VAL A 1 296 ? -16.346 -2.017 22.691 1.00 97.19 296 VAL A N 1
ATOM 2451 C CA . VAL A 1 296 ? -16.669 -3.245 23.436 1.00 97.19 296 VAL A CA 1
ATOM 2452 C C . VAL A 1 296 ? -17.554 -2.930 24.637 1.00 97.19 296 VAL A C 1
ATOM 2454 O O . VAL A 1 296 ? -18.581 -3.575 24.818 1.00 97.19 296 VAL A O 1
ATOM 2457 N N . ALA A 1 297 ? -17.221 -1.906 25.429 1.00 95.31 297 ALA A N 1
ATOM 2458 C CA . ALA A 1 297 ? -18.015 -1.529 26.597 1.00 95.31 297 ALA A CA 1
ATOM 2459 C C . ALA A 1 297 ? -19.443 -1.097 26.224 1.00 95.31 297 ALA A C 1
ATOM 2461 O O . ALA A 1 297 ? -20.408 -1.565 26.830 1.00 95.31 297 ALA A O 1
ATOM 2462 N N . MET A 1 298 ? -19.592 -0.243 25.206 1.00 96.12 298 MET A N 1
ATOM 2463 C CA . MET A 1 298 ? -20.906 0.184 24.719 1.00 96.12 298 MET A CA 1
ATOM 2464 C C . MET A 1 298 ? -21.696 -1.001 24.168 1.00 96.12 298 MET A C 1
ATOM 2466 O O . MET A 1 298 ? -22.885 -1.134 24.462 1.00 96.12 298 MET A O 1
ATOM 2470 N N . THR A 1 299 ? -21.035 -1.898 23.430 1.00 97.12 299 THR A N 1
ATOM 2471 C CA . THR A 1 299 ? -21.668 -3.120 22.931 1.00 97.12 299 THR A CA 1
ATOM 2472 C C . THR A 1 299 ? -22.135 -3.994 24.087 1.00 97.12 299 THR A C 1
ATOM 2474 O O . THR A 1 299 ? -23.280 -4.413 24.071 1.00 97.12 299 THR A O 1
ATOM 2477 N N . SER A 1 300 ? -21.353 -4.197 25.145 1.00 94.75 300 SER A N 1
ATOM 2478 C CA . SER A 1 300 ? -21.774 -5.003 26.304 1.00 94.75 300 SER A CA 1
ATOM 2479 C C . SER A 1 300 ? -23.005 -4.457 27.037 1.00 94.75 300 SER A C 1
ATOM 2481 O O . SER A 1 300 ? -23.766 -5.231 27.611 1.00 94.75 300 SER A O 1
ATOM 2483 N N . ILE A 1 301 ? -23.209 -3.136 27.033 1.00 94.00 301 ILE A N 1
ATOM 2484 C CA . ILE A 1 301 ? -24.288 -2.475 27.786 1.00 94.00 301 ILE A CA 1
ATOM 2485 C C . ILE A 1 301 ? -25.571 -2.357 26.958 1.00 94.00 301 ILE A C 1
ATOM 2487 O O . ILE A 1 301 ? -26.668 -2.534 27.483 1.00 94.00 301 ILE A O 1
ATOM 2491 N N . LEU A 1 302 ? -25.443 -2.029 25.672 1.00 95.94 302 LEU A N 1
ATOM 2492 C CA . LEU A 1 302 ? -26.560 -1.568 24.849 1.00 95.94 302 LEU A CA 1
ATOM 2493 C C . LEU A 1 302 ? -27.080 -2.674 23.943 1.00 95.94 302 LEU A C 1
ATOM 2495 O O . LEU A 1 302 ? -26.514 -2.918 22.878 1.00 95.94 302 LEU A O 1
ATOM 2499 N N . SER A 1 303 ? -28.187 -3.296 24.342 1.00 91.31 303 SER A N 1
ATOM 2500 C CA . SER A 1 303 ? -28.740 -4.527 23.753 1.00 91.31 303 SER A CA 1
ATOM 2501 C C . SER A 1 303 ? -29.030 -4.463 22.246 1.00 91.31 303 SER A C 1
ATOM 2503 O O . SER A 1 303 ? -28.919 -5.470 21.553 1.00 91.31 303 SER A O 1
ATOM 2505 N N . ASN A 1 304 ? -29.373 -3.281 21.729 1.00 94.00 304 ASN A N 1
ATOM 2506 C CA . ASN A 1 304 ? -29.775 -3.061 20.335 1.00 94.00 304 ASN A CA 1
ATOM 2507 C C . ASN A 1 304 ? -28.830 -2.122 19.569 1.00 94.00 304 ASN A C 1
ATOM 2509 O O . ASN A 1 304 ? -29.224 -1.536 18.556 1.00 94.00 304 ASN A O 1
ATOM 2513 N N . LEU A 1 305 ? -27.602 -1.954 20.068 1.00 97.00 305 LEU A N 1
ATOM 2514 C CA . LEU A 1 305 ? -26.548 -1.193 19.402 1.00 97.00 305 LEU A CA 1
ATOM 2515 C C . LEU A 1 305 ? -26.146 -1.880 18.101 1.00 97.00 305 LEU A C 1
ATOM 2517 O O . LEU A 1 305 ? -25.875 -3.076 18.099 1.00 97.00 305 LEU A O 1
ATOM 2521 N N . VAL A 1 306 ? -26.110 -1.106 17.023 1.00 96.00 306 VAL A N 1
ATOM 2522 C CA . VAL A 1 306 ? -25.793 -1.540 15.661 1.00 96.00 306 VAL A CA 1
ATOM 2523 C C . VAL A 1 306 ? -24.384 -1.096 15.294 1.00 96.00 306 VAL A C 1
ATOM 2525 O O . VAL A 1 306 ? -23.576 -1.921 14.866 1.00 96.00 306 VAL A O 1
ATOM 2528 N N . ARG A 1 307 ? -24.095 0.201 15.458 1.00 95.12 307 ARG A N 1
ATOM 2529 C CA . ARG A 1 307 ? -22.828 0.832 15.074 1.00 95.12 307 ARG A CA 1
ATOM 2530 C C . ARG A 1 307 ? -22.403 1.893 16.068 1.00 95.12 307 ARG A C 1
ATOM 2532 O O . ARG A 1 307 ? -23.237 2.524 16.720 1.00 95.12 307 ARG A O 1
ATOM 2539 N N . ILE A 1 308 ? -21.097 2.098 16.131 1.00 95.62 308 ILE A N 1
ATOM 2540 C CA . ILE A 1 308 ? -20.444 3.053 17.017 1.00 95.62 308 ILE A CA 1
ATOM 2541 C C . ILE A 1 308 ? -19.532 3.890 16.144 1.00 95.62 308 ILE A C 1
ATOM 2543 O O . ILE A 1 308 ? -18.499 3.406 15.700 1.00 95.62 308 ILE A O 1
ATOM 2547 N N . TYR A 1 309 ? -19.929 5.125 15.880 1.00 93.19 309 TYR A N 1
ATOM 2548 C CA . TYR A 1 309 ? -19.144 6.058 15.088 1.00 93.19 309 TYR A CA 1
ATOM 2549 C C . TYR A 1 309 ? -18.291 6.926 16.009 1.00 93.19 309 TYR A C 1
ATOM 2551 O O . TYR A 1 309 ? -18.751 7.355 17.071 1.00 93.19 309 TYR A O 1
ATOM 2559 N N . ASN A 1 310 ? -17.075 7.230 15.579 1.00 90.31 310 ASN A N 1
ATOM 2560 C CA . ASN A 1 310 ? -16.163 8.165 16.231 1.00 90.31 310 ASN A CA 1
ATOM 2561 C C . ASN A 1 310 ? -15.494 9.060 15.176 1.00 90.31 310 ASN A C 1
ATOM 2563 O O . ASN A 1 310 ? -15.823 8.987 13.990 1.00 90.31 310 ASN A O 1
ATOM 2567 N N . SER A 1 311 ? -14.597 9.952 15.613 1.00 85.31 311 SER A N 1
ATOM 2568 C CA . SER A 1 311 ? -13.858 10.856 14.720 1.00 85.31 311 SER A CA 1
ATOM 2569 C C . SER A 1 311 ? -14.793 11.601 13.760 1.00 85.31 311 SER A C 1
ATOM 2571 O O . SER A 1 311 ? -14.630 11.523 12.550 1.00 85.31 311 SER A O 1
ATOM 2573 N N . GLU A 1 312 ? -15.839 12.246 14.288 1.00 80.56 312 GLU A N 1
ATOM 2574 C CA . GLU A 1 312 ? -16.868 12.953 13.493 1.00 80.56 312 GLU A CA 1
ATOM 2575 C C . GLU A 1 312 ? -17.583 12.079 12.434 1.00 80.56 312 GLU A C 1
ATOM 2577 O O . GLU A 1 312 ? -18.150 12.581 11.461 1.00 80.56 312 GLU A O 1
ATOM 2582 N N . GLY A 1 313 ? -17.569 10.756 12.619 1.00 81.00 313 GLY A N 1
ATOM 2583 C CA . GLY A 1 313 ? -18.160 9.785 11.706 1.00 81.00 313 GLY A CA 1
ATOM 2584 C C . GLY A 1 313 ? -17.195 9.1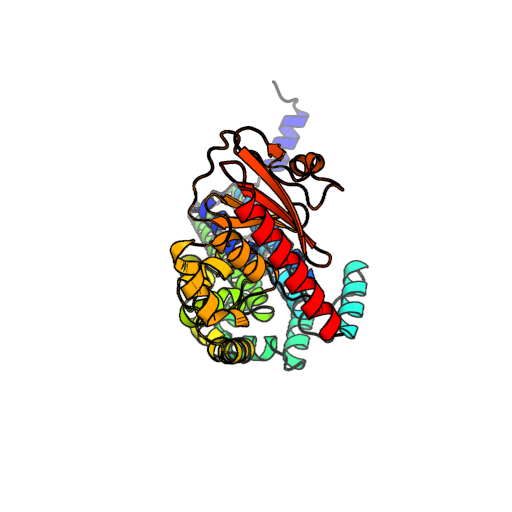84 10.682 1.00 81.00 313 GLY A C 1
ATOM 2585 O O . GLY A 1 313 ? -17.627 8.368 9.875 1.00 81.00 313 GLY A O 1
ATOM 2586 N N . TYR A 1 314 ? -15.912 9.553 10.675 1.00 82.62 314 TYR A N 1
ATOM 2587 C CA . TYR A 1 314 ? -14.956 9.011 9.698 1.00 82.62 314 TYR A CA 1
ATOM 2588 C C . TYR A 1 314 ? -14.582 7.546 9.937 1.00 82.62 314 TYR A C 1
ATOM 2590 O O . TYR A 1 314 ? -14.145 6.883 8.999 1.00 82.62 314 TYR A O 1
ATOM 2598 N N . HIS A 1 315 ? -14.766 7.041 11.153 1.00 89.56 315 HIS A N 1
ATOM 2599 C CA . HIS A 1 315 ? -14.535 5.644 11.491 1.00 89.56 315 HIS A CA 1
ATOM 2600 C C . HIS A 1 315 ? -15.712 5.100 12.306 1.00 89.56 315 HIS A C 1
ATOM 2602 O O . HIS A 1 315 ? -16.454 5.855 12.952 1.00 89.56 315 HIS A O 1
ATOM 2608 N N . TRP A 1 316 ? -15.942 3.792 12.207 1.00 93.00 316 TRP A N 1
ATOM 2609 C CA . TRP A 1 316 ? -17.018 3.135 12.926 1.00 93.00 316 TRP A CA 1
ATOM 2610 C C . TRP A 1 316 ? -16.723 1.667 13.193 1.00 93.00 316 TRP A C 1
ATOM 2612 O O . TRP A 1 316 ? -16.191 0.965 12.342 1.00 93.00 316 TRP A O 1
ATOM 2622 N N . TYR A 1 317 ? -17.212 1.199 14.335 1.00 96.50 317 TYR A N 1
ATOM 2623 C CA . TYR A 1 317 ? -17.344 -0.219 14.643 1.00 96.50 317 TYR A CA 1
ATOM 2624 C C . TYR A 1 317 ? -18.761 -0.677 14.328 1.00 96.50 317 TYR A C 1
ATOM 2626 O O . TYR A 1 317 ? -19.728 0.080 14.498 1.00 96.50 317 TYR A O 1
ATOM 2634 N N . TRP A 1 318 ? -18.909 -1.926 13.909 1.00 95.62 318 TRP A N 1
ATOM 2635 C CA . TRP A 1 318 ? -20.212 -2.564 13.737 1.00 95.62 318 TRP A CA 1
ATOM 2636 C C . TRP A 1 318 ? -20.360 -3.763 14.672 1.00 95.62 318 TRP A C 1
ATOM 2638 O O . TRP A 1 318 ? -19.393 -4.371 15.127 1.00 95.62 318 TRP A O 1
ATOM 2648 N N . THR A 1 319 ? -21.608 -4.103 14.965 1.00 97.31 319 THR A N 1
ATOM 2649 C CA . THR A 1 319 ? -21.947 -5.277 15.770 1.00 97.31 319 THR A CA 1
ATOM 2650 C C . THR A 1 319 ? -22.653 -6.329 14.920 1.00 97.31 319 THR A C 1
ATOM 2652 O O . THR A 1 319 ? -23.066 -6.064 13.788 1.00 97.31 319 THR A O 1
ATOM 2655 N N . ASN A 1 320 ? -22.888 -7.508 15.491 1.00 95.50 320 ASN A N 1
ATOM 2656 C CA . ASN A 1 320 ? -23.763 -8.524 14.904 1.00 95.50 320 ASN A CA 1
ATOM 2657 C C . ASN A 1 320 ? -25.265 -8.146 14.892 1.00 95.50 320 ASN A C 1
ATOM 2659 O O . ASN A 1 320 ? -26.090 -8.920 14.402 1.00 95.50 320 ASN A O 1
ATOM 2663 N N . THR A 1 321 ? -25.645 -6.953 15.368 1.00 95.44 321 THR A N 1
ATOM 2664 C CA . THR A 1 321 ? -27.019 -6.438 15.275 1.00 95.44 321 THR A CA 1
ATOM 2665 C C . THR A 1 321 ? -27.281 -5.839 13.893 1.00 95.44 321 THR A C 1
ATOM 2667 O O . THR A 1 321 ? -26.669 -4.848 13.494 1.00 95.44 321 THR A O 1
ATOM 2670 N N . GLN A 1 322 ? -28.255 -6.382 13.162 1.00 93.19 322 GLN A N 1
ATOM 2671 C CA . GLN A 1 322 ? -28.636 -5.842 11.857 1.00 93.19 322 GLN A CA 1
ATOM 2672 C C . GLN A 1 322 ? -29.401 -4.514 11.995 1.00 93.19 322 GLN A C 1
ATOM 2674 O O . GLN A 1 322 ? -30.407 -4.440 12.701 1.00 93.19 322 GLN A O 1
ATOM 2679 N N . SER A 1 323 ? -28.962 -3.473 11.278 1.00 93.25 323 SER A N 1
ATOM 2680 C CA . SER A 1 323 ? -29.664 -2.179 11.235 1.00 93.25 323 SER A CA 1
ATOM 2681 C C . SER A 1 323 ? -31.023 -2.305 10.544 1.00 93.25 323 SER A C 1
ATOM 2683 O O . SER A 1 323 ? -31.117 -2.889 9.459 1.00 93.25 323 SER A O 1
ATOM 2685 N N . VAL A 1 324 ? -32.062 -1.693 11.119 1.00 94.06 324 VAL A N 1
ATOM 2686 C CA . VAL A 1 324 ? -33.362 -1.513 10.443 1.00 94.06 324 VAL A CA 1
ATOM 2687 C C . VAL A 1 324 ? -33.394 -0.271 9.541 1.00 94.06 324 VAL A C 1
ATOM 2689 O O . VAL A 1 324 ? -34.386 -0.046 8.840 1.00 94.06 324 VAL A O 1
ATOM 2692 N N . ARG A 1 325 ? -32.309 0.522 9.510 1.00 89.75 325 ARG A N 1
ATOM 2693 C CA . ARG A 1 325 ? -32.182 1.714 8.663 1.00 89.75 325 ARG A CA 1
ATOM 2694 C C . ARG A 1 325 ? -32.227 1.322 7.188 1.00 89.75 325 ARG A C 1
ATOM 2696 O O . ARG A 1 325 ? -31.351 0.615 6.689 1.00 89.75 325 ARG A O 1
ATOM 2703 N N . LYS A 1 326 ? -33.233 1.811 6.457 1.00 87.25 326 LYS A N 1
ATOM 2704 C CA . LYS A 1 326 ? -33.388 1.503 5.022 1.00 87.25 326 LYS A CA 1
ATOM 2705 C C . LYS A 1 326 ? -32.398 2.275 4.165 1.00 87.25 326 LYS A C 1
ATOM 2707 O O . LYS A 1 326 ? -31.899 1.761 3.165 1.00 87.25 326 LYS A O 1
ATOM 2712 N N . ASN A 1 327 ? -32.129 3.520 4.550 1.00 82.00 327 ASN A N 1
ATOM 2713 C CA . ASN A 1 327 ? -31.138 4.345 3.882 1.00 82.00 327 ASN A CA 1
ATOM 2714 C C . ASN A 1 327 ? -29.735 3.825 4.217 1.00 82.00 327 ASN A C 1
ATOM 2716 O O . ASN A 1 327 ? -29.341 3.830 5.378 1.00 82.00 327 ASN A O 1
ATOM 2720 N N . ARG A 1 328 ? -28.978 3.383 3.209 1.00 74.69 328 ARG A N 1
ATOM 2721 C CA . ARG A 1 328 ? -27.584 2.944 3.384 1.00 74.69 328 ARG A CA 1
ATOM 2722 C C . ARG A 1 328 ? -26.569 4.058 3.136 1.00 74.69 328 ARG A C 1
ATOM 2724 O O . ARG A 1 328 ? -25.394 3.852 3.417 1.00 74.69 328 ARG A O 1
ATOM 2731 N N . ASN A 1 329 ? -27.009 5.220 2.653 1.00 76.56 329 ASN A N 1
ATOM 2732 C CA . ASN A 1 329 ? -26.121 6.354 2.431 1.00 76.56 329 ASN A CA 1
ATOM 2733 C C . ASN A 1 329 ? -25.632 6.912 3.766 1.00 76.56 329 ASN A C 1
ATOM 2735 O O . ASN A 1 329 ? -26.359 6.909 4.764 1.00 76.56 329 ASN A O 1
ATOM 2739 N N . PHE A 1 330 ? -24.395 7.381 3.761 1.00 75.25 330 PHE A N 1
ATOM 2740 C CA . PHE A 1 330 ? -23.721 7.919 4.926 1.00 75.25 330 PHE A CA 1
ATOM 2741 C C . PHE A 1 330 ? -23.100 9.269 4.574 1.00 75.25 330 PHE A C 1
ATOM 2743 O O . PHE A 1 330 ? -22.454 9.405 3.532 1.00 75.25 330 PHE A O 1
ATOM 2750 N N . SER A 1 331 ? -23.290 10.257 5.442 1.00 79.31 331 SER A N 1
ATOM 2751 C CA . SER A 1 331 ? -22.557 11.516 5.415 1.00 79.31 331 SER A CA 1
ATOM 2752 C C . SER A 1 331 ? -22.175 11.905 6.836 1.00 79.31 331 SER A C 1
ATOM 2754 O O . SER A 1 331 ? -23.015 11.859 7.723 1.00 79.31 331 SER A O 1
ATOM 2756 N N . SER A 1 332 ? -20.957 12.399 7.062 1.00 76.31 332 SER A N 1
ATOM 2757 C CA . SER A 1 332 ? -20.600 13.003 8.358 1.00 76.31 332 SER A CA 1
ATOM 2758 C C . SER A 1 332 ? -21.538 14.159 8.737 1.00 76.31 332 SER A C 1
ATOM 2760 O O . SER A 1 332 ? -21.806 14.403 9.912 1.00 76.31 332 SER A O 1
ATOM 2762 N N . SER A 1 333 ? -22.129 14.829 7.739 1.00 80.62 333 SER A N 1
ATOM 2763 C CA . SER A 1 333 ? -23.141 15.867 7.959 1.00 80.62 333 SER A CA 1
ATOM 2764 C C . SER A 1 333 ? -24.436 15.350 8.599 1.00 80.62 333 SER A C 1
ATOM 2766 O O . SER A 1 333 ? -25.177 16.152 9.176 1.00 80.62 333 SER A O 1
ATOM 2768 N N . ASP A 1 334 ? -24.682 14.038 8.572 1.00 80.44 334 ASP A N 1
ATOM 2769 C CA . ASP A 1 334 ? -25.821 13.398 9.230 1.00 80.44 334 ASP A CA 1
ATOM 2770 C C . ASP A 1 334 ? -25.765 13.589 10.757 1.00 80.44 334 ASP A C 1
ATOM 2772 O O . ASP A 1 334 ? -26.802 13.742 11.404 1.00 80.44 334 ASP A O 1
ATOM 2776 N N . PHE A 1 335 ? -24.563 13.702 11.336 1.00 79.69 335 PHE A N 1
ATOM 2777 C CA . PHE A 1 335 ? -24.367 13.930 12.772 1.00 79.69 335 PHE A CA 1
ATOM 2778 C C . PHE A 1 335 ? -24.558 15.389 13.207 1.00 79.69 335 PHE A C 1
ATOM 2780 O O . PHE A 1 335 ? -24.527 15.689 14.401 1.00 79.69 335 PHE A O 1
ATOM 2787 N N . ASN A 1 336 ? -24.862 16.317 12.289 1.00 81.81 336 ASN A N 1
ATOM 2788 C CA . ASN A 1 336 ? -25.193 17.700 12.660 1.00 81.81 336 ASN A CA 1
ATOM 2789 C C . ASN A 1 336 ? -26.393 17.785 13.618 1.00 81.81 336 ASN A C 1
ATOM 2791 O O . ASN A 1 336 ? -26.478 18.720 14.415 1.00 81.81 336 ASN A O 1
ATOM 2795 N N . ILE A 1 337 ? -27.300 16.801 13.590 1.00 80.38 337 ILE A N 1
ATOM 2796 C CA . ILE A 1 337 ? -28.423 16.720 14.535 1.00 80.38 337 ILE A CA 1
ATOM 2797 C C . ILE A 1 337 ? -27.963 16.544 15.992 1.00 80.38 337 ILE A C 1
ATOM 2799 O O . ILE A 1 337 ? -28.701 16.926 16.905 1.00 80.38 337 ILE A O 1
ATOM 2803 N N . CYS A 1 338 ? -26.757 16.006 16.197 1.00 81.69 338 CYS A N 1
ATOM 2804 C CA . CYS A 1 338 ? -26.125 15.716 17.485 1.00 81.69 338 CYS A CA 1
ATOM 2805 C C . CYS A 1 338 ? -25.146 16.814 17.936 1.00 81.69 338 CYS A C 1
ATOM 2807 O O . CYS A 1 338 ? -24.739 16.828 19.097 1.00 81.69 338 CYS A O 1
ATOM 2809 N N . LYS A 1 339 ? -24.781 17.748 17.049 1.00 80.12 339 LYS A N 1
ATOM 2810 C CA . LYS A 1 339 ? -23.723 18.736 17.292 1.00 80.12 339 LYS A CA 1
ATOM 2811 C C . LYS A 1 339 ? -23.992 19.587 18.536 1.00 80.12 339 LYS A C 1
ATOM 2813 O O . LYS A 1 339 ? -25.017 20.266 18.619 1.00 80.12 339 LYS A O 1
ATOM 2818 N N . GLY A 1 340 ? -23.046 19.575 19.479 1.00 77.38 340 GLY A N 1
ATOM 2819 C CA . GLY A 1 340 ? -23.119 20.342 20.728 1.00 77.38 340 GLY A CA 1
ATOM 2820 C C . GLY A 1 340 ? -24.176 19.845 21.718 1.00 77.38 340 GLY A C 1
ATOM 2821 O O . GLY A 1 340 ? -24.545 20.586 22.625 1.00 77.38 340 GLY A O 1
ATOM 2822 N N . LYS A 1 341 ? -24.693 18.624 21.530 1.00 81.19 341 LYS A N 1
ATOM 2823 C CA . LYS A 1 341 ? -25.725 18.032 22.390 1.00 81.19 341 LYS A CA 1
ATOM 2824 C C . LYS A 1 341 ? -25.215 16.880 23.250 1.00 81.19 341 LYS A C 1
ATOM 2826 O O . LYS A 1 341 ? -26.031 16.271 23.918 1.00 81.19 341 LYS A O 1
ATOM 2831 N N . ALA A 1 342 ? -23.924 16.555 23.236 1.00 81.56 342 ALA A N 1
ATOM 2832 C CA . ALA A 1 342 ? -23.404 15.453 24.039 1.00 81.56 342 ALA A CA 1
ATOM 2833 C C . ALA A 1 342 ? -23.441 15.787 25.554 1.00 81.56 342 ALA A C 1
ATOM 2835 O O . ALA A 1 342 ? -22.935 16.846 25.936 1.00 81.56 342 ALA A O 1
ATOM 2836 N N . PRO A 1 343 ? -23.983 14.904 26.421 1.00 87.94 343 PRO A N 1
ATOM 2837 C CA . PRO A 1 343 ? -24.711 13.679 26.087 1.00 87.94 343 PRO A CA 1
ATOM 2838 C C . PRO A 1 343 ? -26.169 13.953 25.664 1.00 87.94 343 PRO A C 1
ATOM 2840 O O . PRO A 1 343 ? -26.882 14.726 26.302 1.00 87.94 343 PRO A O 1
ATOM 2843 N N . ALA A 1 344 ? -26.639 13.275 24.614 1.00 93.50 344 ALA A N 1
ATOM 2844 C CA . ALA A 1 344 ? -28.050 13.258 24.224 1.00 93.50 344 ALA A CA 1
ATOM 2845 C C . ALA A 1 344 ? -28.447 11.873 23.722 1.00 93.50 344 ALA A C 1
ATOM 2847 O O . ALA A 1 344 ? -27.765 11.286 22.886 1.00 93.50 344 ALA A O 1
ATOM 2848 N N . PHE A 1 345 ? -29.581 11.369 24.199 1.00 94.94 345 PHE A N 1
ATOM 2849 C CA . PHE A 1 345 ? -30.021 10.002 23.941 1.00 94.94 345 PHE A CA 1
ATOM 2850 C C . PHE A 1 345 ? -31.264 9.957 23.054 1.00 94.94 345 PHE A C 1
ATOM 2852 O O . PHE A 1 345 ? -32.097 10.864 23.083 1.00 94.94 345 PHE A O 1
ATOM 2859 N N . ASN A 1 346 ? -31.405 8.862 22.304 1.00 95.19 346 ASN A N 1
ATOM 2860 C CA . ASN A 1 346 ? -32.623 8.522 21.561 1.00 95.19 346 ASN A CA 1
ATOM 2861 C C . ASN A 1 346 ? -33.066 9.586 20.542 1.00 95.19 346 ASN A C 1
ATOM 2863 O O . ASN A 1 346 ? -34.263 9.772 20.308 1.00 95.19 346 ASN A O 1
ATOM 2867 N N . LEU A 1 347 ? -32.116 10.278 19.907 1.00 93.44 347 LEU A N 1
ATOM 2868 C CA . LEU A 1 347 ? -32.420 11.205 18.822 1.00 93.44 347 LEU A CA 1
ATOM 2869 C C . LEU A 1 347 ? -32.884 10.404 17.605 1.00 93.44 347 LEU A C 1
ATOM 2871 O O . LEU A 1 347 ? -32.175 9.519 17.131 1.00 93.44 347 LEU A O 1
ATOM 2875 N N . LEU A 1 348 ? -34.079 10.705 17.098 1.00 90.94 348 LEU A N 1
ATOM 2876 C CA . LEU A 1 348 ? -34.603 10.039 15.910 1.00 90.94 348 LEU A CA 1
ATOM 2877 C C . LEU A 1 348 ? -33.708 10.340 14.700 1.00 90.94 348 LEU A C 1
ATOM 2879 O O . LEU A 1 348 ? -33.486 11.505 14.361 1.00 90.94 348 LEU A O 1
ATOM 2883 N N . PHE A 1 349 ? -33.241 9.288 14.032 1.00 86.81 349 PHE A N 1
ATOM 2884 C CA . PHE A 1 349 ? -32.383 9.365 12.858 1.00 86.81 349 PHE A CA 1
ATOM 2885 C C . PHE A 1 349 ? -32.878 8.390 11.785 1.00 86.81 349 PHE A C 1
ATOM 2887 O O . PHE A 1 349 ? -32.575 7.199 11.798 1.00 86.81 349 PHE A O 1
ATOM 2894 N N . HIS A 1 350 ? -33.655 8.903 10.830 1.00 87.56 350 HIS A N 1
ATOM 2895 C CA . HIS A 1 350 ? -34.371 8.080 9.849 1.00 87.56 350 HIS A CA 1
ATOM 2896 C C . HIS A 1 350 ? -35.257 7.009 10.519 1.00 87.56 350 HIS A C 1
ATOM 2898 O O . HIS A 1 350 ? -36.177 7.365 11.252 1.00 87.56 350 HIS A O 1
ATOM 2904 N N . ASP A 1 351 ? -35.004 5.725 10.236 1.00 91.62 351 ASP A N 1
ATOM 2905 C CA . ASP A 1 351 ? -35.741 4.574 10.775 1.00 91.62 351 ASP A CA 1
ATOM 2906 C C . ASP A 1 351 ? -35.113 4.013 12.070 1.00 91.62 351 ASP A C 1
ATOM 2908 O O . ASP A 1 351 ? -35.568 2.989 12.572 1.00 91.62 351 ASP A O 1
ATOM 2912 N N . VAL A 1 352 ? -34.048 4.642 12.580 1.00 93.50 352 VAL A N 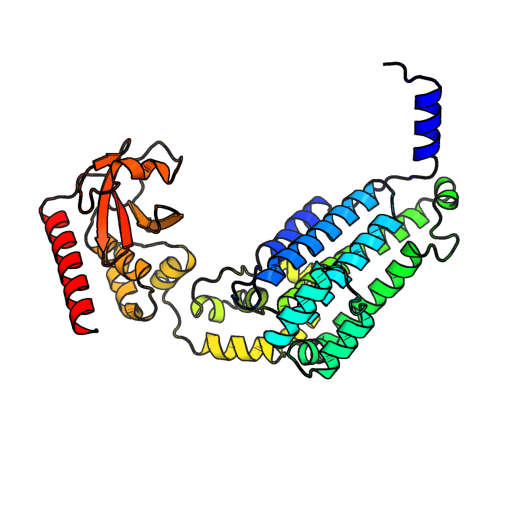1
ATOM 2913 C CA . VAL A 1 352 ? -33.294 4.224 13.774 1.00 93.50 352 VAL A CA 1
ATOM 2914 C C . VAL A 1 352 ? -33.143 5.395 14.746 1.00 93.50 352 VAL A C 1
ATOM 2916 O O . VAL A 1 352 ? -33.658 6.495 14.520 1.00 93.50 352 VAL A O 1
ATOM 2919 N N . PHE A 1 353 ? -32.424 5.172 15.839 1.00 94.56 353 PHE A N 1
ATOM 2920 C CA . PHE A 1 353 ? -32.080 6.199 16.807 1.00 94.56 353 PHE A CA 1
ATOM 2921 C C . PHE A 1 353 ? -30.562 6.358 16.902 1.00 94.56 353 PHE A C 1
ATOM 2923 O O . PHE A 1 353 ? -29.805 5.405 16.715 1.00 94.56 353 PHE A O 1
ATOM 2930 N N . ILE A 1 354 ? -30.124 7.578 17.206 1.00 93.81 354 ILE A N 1
ATOM 2931 C CA . ILE A 1 354 ? -28.740 7.897 17.541 1.00 93.81 354 ILE A CA 1
ATOM 2932 C C . ILE A 1 354 ? -28.691 8.477 18.952 1.00 93.81 354 ILE A C 1
ATOM 2934 O O . ILE A 1 354 ? -29.443 9.389 19.297 1.00 93.81 354 ILE A O 1
ATOM 2938 N N . SER A 1 355 ? -27.766 7.971 19.759 1.00 95.00 355 SER A N 1
ATOM 2939 C CA . SER A 1 355 ? -27.346 8.616 21.003 1.00 95.00 355 SER A CA 1
ATOM 2940 C C . SER A 1 355 ? -25.933 9.165 20.832 1.00 95.00 355 SER A C 1
ATOM 2942 O O . SER A 1 355 ? -25.083 8.502 20.251 1.00 95.00 355 SER A O 1
ATOM 2944 N N . THR A 1 356 ? -25.672 10.372 21.318 1.00 94.06 356 THR A N 1
ATOM 2945 C CA . THR A 1 356 ? -24.344 10.990 21.316 1.00 94.06 356 THR A CA 1
ATOM 2946 C C . THR A 1 356 ? -23.823 11.075 22.737 1.00 94.06 356 THR A C 1
ATOM 2948 O O . THR A 1 356 ? -24.541 11.491 23.647 1.00 94.06 356 THR A O 1
ATOM 2951 N N . ILE A 1 357 ? -22.576 10.661 22.922 1.00 94.06 357 ILE A N 1
ATOM 2952 C CA . ILE A 1 357 ? -21.871 10.733 24.197 1.00 94.06 357 ILE A CA 1
ATOM 2953 C C . ILE A 1 357 ? -20.485 11.321 23.978 1.00 94.06 357 ILE A C 1
ATOM 2955 O O . ILE A 1 357 ? -19.939 11.264 22.876 1.00 94.06 357 ILE A O 1
ATOM 2959 N N . LYS A 1 358 ? -19.911 11.863 25.047 1.00 91.44 358 LYS A N 1
ATOM 2960 C CA . LYS A 1 358 ? -18.534 12.337 25.063 1.00 91.44 358 LYS A CA 1
ATOM 2961 C C . LYS A 1 358 ? -17.774 11.568 26.133 1.00 91.44 358 LYS A C 1
ATOM 2963 O O . LYS A 1 358 ? -18.245 11.480 27.263 1.00 91.44 358 LYS A O 1
ATOM 2968 N N . ILE A 1 359 ? -16.637 10.987 25.762 1.00 89.06 359 ILE A N 1
ATOM 2969 C CA . ILE A 1 359 ? -15.739 10.296 26.690 1.00 89.06 359 ILE A CA 1
ATOM 2970 C C . ILE A 1 359 ? -14.355 10.919 26.529 1.00 89.06 359 ILE A C 1
ATOM 2972 O O . ILE A 1 359 ? -13.712 10.775 25.484 1.00 89.06 359 ILE A O 1
ATOM 2976 N N . LEU A 1 360 ? -13.886 11.593 27.585 1.00 83.00 360 LEU A N 1
ATOM 2977 C CA . LEU A 1 360 ? -12.707 12.464 27.538 1.00 83.00 360 LEU A CA 1
ATOM 2978 C C . LEU A 1 360 ? -12.919 13.572 26.488 1.00 83.00 360 LEU A C 1
ATOM 2980 O O . LEU A 1 360 ? -13.910 14.296 26.559 1.00 83.00 360 LEU A O 1
ATOM 2984 N N . ASP A 1 361 ? -12.028 13.693 25.504 1.00 84.62 361 ASP A N 1
ATOM 2985 C CA . ASP A 1 361 ? -12.125 14.697 24.438 1.00 84.62 361 ASP A CA 1
ATOM 2986 C C . ASP A 1 361 ? -12.846 14.209 23.173 1.00 84.62 361 ASP A C 1
ATOM 2988 O O . ASP A 1 361 ? -13.132 15.023 22.296 1.00 84.62 361 ASP A O 1
ATOM 2992 N N . ASP A 1 362 ? -13.206 12.923 23.098 1.00 88.88 362 ASP A N 1
ATOM 2993 C CA . ASP A 1 362 ? -13.778 12.321 21.892 1.00 88.88 362 ASP A CA 1
ATOM 2994 C C . ASP A 1 362 ? -15.303 12.189 21.979 1.00 88.88 362 ASP A C 1
ATOM 2996 O O . ASP A 1 362 ? -15.865 11.762 22.995 1.00 88.88 362 ASP A O 1
ATOM 3000 N N . GLU A 1 363 ? -15.974 12.540 20.883 1.00 90.94 363 GLU A N 1
ATOM 3001 C CA . GLU A 1 363 ? -17.406 12.320 20.695 1.00 90.94 363 GLU A CA 1
ATOM 3002 C C . GLU A 1 363 ? -17.664 10.979 20.003 1.00 90.94 363 GLU A C 1
ATOM 3004 O O . GLU A 1 363 ? -17.031 10.641 18.998 1.00 90.94 363 GLU A O 1
ATOM 3009 N N . TYR A 1 364 ? -18.650 10.249 20.521 1.00 93.25 364 TYR A N 1
ATOM 3010 C CA . TYR A 1 364 ? -19.114 8.980 19.974 1.00 93.25 364 TYR A CA 1
ATOM 3011 C C . TYR A 1 364 ? -20.599 9.068 19.635 1.00 93.25 364 TYR A C 1
ATOM 3013 O O . TYR A 1 364 ? -21.392 9.667 20.373 1.00 93.25 364 TYR A O 1
ATOM 3021 N N . TYR A 1 365 ? -20.982 8.428 18.534 1.00 93.94 365 TYR A N 1
ATOM 3022 C CA . TYR A 1 365 ? -22.362 8.336 18.074 1.00 93.94 365 TYR A CA 1
ATOM 3023 C C . TYR A 1 365 ? -22.775 6.870 18.021 1.00 93.94 365 TYR A C 1
ATOM 3025 O O . TYR A 1 365 ? -22.145 6.048 17.364 1.00 93.94 365 TYR A O 1
ATOM 3033 N N . LEU A 1 366 ? -23.841 6.545 18.733 1.00 95.38 366 LEU A N 1
ATOM 3034 C CA . LEU A 1 366 ? -24.312 5.191 18.965 1.00 95.38 366 LEU A CA 1
ATOM 3035 C C . LEU A 1 366 ? -25.602 5.002 18.174 1.00 95.38 366 LEU A C 1
ATOM 3037 O O . LEU A 1 366 ? -26.627 5.568 18.548 1.00 95.38 366 LEU A O 1
ATOM 3041 N N . GLU A 1 367 ? -25.554 4.243 17.081 1.00 94.88 367 GLU A N 1
ATOM 3042 C CA . GLU A 1 367 ? -26.741 3.879 16.301 1.00 94.88 367 GLU A CA 1
ATOM 3043 C C . GLU A 1 367 ? -27.391 2.639 16.907 1.00 94.88 367 GLU A C 1
ATOM 3045 O O . GLU A 1 367 ? -26.739 1.606 17.065 1.00 94.88 367 GLU A O 1
ATOM 3050 N N . HIS A 1 368 ? -28.682 2.720 17.213 1.00 96.44 368 HIS A N 1
ATOM 3051 C CA . HIS A 1 368 ? -29.453 1.624 17.795 1.00 96.44 368 HIS A CA 1
ATOM 3052 C C . HIS A 1 368 ? -30.866 1.554 17.204 1.00 96.44 368 HIS A C 1
ATOM 3054 O O . HIS A 1 368 ? -31.459 2.558 16.807 1.00 96.44 368 HIS A O 1
ATOM 3060 N N . ASN A 1 369 ? -31.399 0.333 17.100 1.00 96.19 369 ASN A N 1
ATOM 3061 C CA . ASN A 1 369 ? -32.686 0.081 16.434 1.00 96.19 369 ASN A CA 1
ATOM 3062 C C . ASN A 1 369 ? -33.902 0.531 17.264 1.00 96.19 369 ASN A C 1
ATOM 3064 O O . ASN A 1 369 ? -34.955 0.829 16.703 1.00 96.19 369 ASN A O 1
ATOM 3068 N N . TYR A 1 370 ? -33.769 0.577 18.590 1.00 95.75 370 TYR A N 1
ATOM 3069 C CA . TYR A 1 370 ? -34.836 0.939 19.522 1.00 95.75 370 TYR A CA 1
ATOM 3070 C C . TYR A 1 370 ? -34.306 1.913 20.560 1.00 95.75 370 TYR A C 1
ATOM 3072 O O . TYR A 1 370 ? -33.134 1.841 20.909 1.00 95.75 370 TYR A O 1
ATOM 3080 N N . GLN A 1 371 ? -35.185 2.767 21.087 1.00 96.50 371 GLN A N 1
ATOM 3081 C CA . GLN A 1 371 ? -34.829 3.697 22.154 1.00 96.50 371 GLN A CA 1
ATOM 3082 C C . GLN A 1 371 ? -34.155 2.970 23.321 1.00 96.50 371 GLN A C 1
ATOM 3084 O O . GLN A 1 371 ? -34.694 1.992 23.840 1.00 96.50 371 GLN A O 1
ATOM 3089 N N . LEU A 1 372 ? -33.013 3.501 23.749 1.00 96.31 372 LEU A N 1
ATOM 3090 C CA . LEU A 1 372 ? -32.336 3.089 24.965 1.00 96.31 372 LEU A CA 1
ATOM 3091 C C . LEU A 1 372 ? -33.262 3.304 26.156 1.00 96.31 372 LEU A C 1
ATOM 3093 O O . LEU A 1 372 ? -33.880 4.365 26.300 1.00 96.31 372 LEU A O 1
ATOM 3097 N N . THR A 1 373 ? -33.326 2.294 27.009 1.00 96.69 373 THR A N 1
ATOM 3098 C CA . THR A 1 373 ? -34.059 2.344 28.272 1.00 96.69 373 THR A CA 1
ATOM 3099 C C . THR A 1 373 ? -33.374 3.274 29.274 1.00 96.69 373 THR A C 1
ATOM 3101 O O . THR A 1 373 ? -32.180 3.551 29.175 1.00 96.69 373 THR A O 1
ATOM 3104 N N . GLU A 1 374 ? -34.107 3.724 30.297 1.00 95.62 374 GLU A N 1
ATOM 3105 C CA . GLU A 1 374 ? -33.524 4.520 31.391 1.00 95.62 374 GLU A CA 1
ATOM 3106 C C . GLU A 1 374 ? -32.370 3.783 32.091 1.00 95.62 374 GLU A C 1
ATOM 3108 O O . GLU A 1 374 ? -31.382 4.402 32.477 1.00 95.62 374 GLU A O 1
ATOM 3113 N N . GLN A 1 375 ? -32.460 2.454 32.204 1.00 95.94 375 GLN A N 1
ATOM 3114 C CA . GLN A 1 375 ? -31.401 1.626 32.779 1.00 95.94 375 GLN A CA 1
ATOM 3115 C C . GLN A 1 375 ? -30.144 1.605 31.898 1.00 95.94 375 GLN A C 1
ATOM 3117 O O . GLN A 1 375 ? -29.040 1.760 32.414 1.00 95.94 375 GLN A O 1
ATOM 3122 N N . GLU A 1 376 ? -30.296 1.428 30.583 1.00 96.12 376 GLU A N 1
ATOM 3123 C CA . GLU A 1 376 ? -29.175 1.480 29.634 1.00 96.12 376 GLU A CA 1
ATOM 3124 C C . GLU A 1 376 ? -28.508 2.862 29.637 1.00 96.12 376 GLU A C 1
ATOM 3126 O O . GLU A 1 376 ? -27.282 2.948 29.677 1.00 96.12 376 GLU A O 1
ATOM 3131 N N . ILE A 1 377 ? -29.300 3.939 29.667 1.00 96.31 377 ILE A N 1
ATOM 3132 C CA . ILE A 1 377 ? -28.794 5.315 29.758 1.00 96.31 377 ILE A CA 1
ATOM 3133 C C . ILE A 1 377 ? -27.986 5.508 31.047 1.00 96.31 377 ILE A C 1
ATOM 3135 O O . ILE A 1 377 ? -26.847 5.966 30.986 1.00 96.31 377 ILE A O 1
ATOM 3139 N N . ALA A 1 378 ? -28.522 5.085 32.196 1.00 95.62 378 ALA A N 1
ATOM 3140 C CA . ALA A 1 378 ? -27.828 5.195 33.476 1.00 95.62 378 ALA A CA 1
ATOM 3141 C C . ALA A 1 378 ? -26.497 4.416 33.498 1.00 95.62 378 ALA A C 1
ATOM 3143 O O . ALA A 1 378 ? -25.514 4.884 34.072 1.00 95.62 378 ALA A O 1
ATOM 3144 N N . LEU A 1 379 ? -26.437 3.243 32.854 1.00 95.50 379 LEU A N 1
ATOM 3145 C CA . LEU A 1 379 ? -25.198 2.466 32.723 1.00 95.50 379 LEU A CA 1
ATOM 3146 C C . LEU A 1 379 ? -24.158 3.176 31.846 1.00 95.50 379 LEU A C 1
ATOM 3148 O O . LEU A 1 379 ? -22.974 3.179 32.185 1.00 95.50 379 LEU A O 1
ATOM 3152 N N . VAL A 1 380 ? -24.585 3.806 30.748 1.00 95.00 380 VAL A N 1
ATOM 3153 C CA . VAL A 1 380 ? -23.697 4.608 29.892 1.00 95.00 380 VAL A CA 1
ATOM 3154 C C . VAL A 1 380 ? -23.153 5.819 30.652 1.00 95.00 380 VAL A C 1
ATOM 3156 O O . VAL A 1 380 ? -21.945 6.044 30.649 1.00 95.00 380 VAL A O 1
ATOM 3159 N N . GLU A 1 381 ? -24.007 6.566 31.352 1.00 94.06 381 GLU A N 1
ATOM 3160 C CA . GLU A 1 381 ? -23.591 7.715 32.170 1.00 94.06 381 GLU A CA 1
ATOM 3161 C C . GLU A 1 381 ? -22.613 7.309 33.279 1.00 94.06 381 GLU A C 1
ATOM 3163 O O . GLU A 1 381 ? -21.602 7.981 33.500 1.00 94.06 381 GLU A O 1
ATOM 3168 N N . PHE A 1 382 ? -22.862 6.171 33.933 1.00 93.12 382 PHE A N 1
ATOM 3169 C CA . PHE A 1 382 ? -21.954 5.619 34.934 1.00 93.12 382 PHE A CA 1
ATOM 3170 C C . PHE A 1 382 ? -20.572 5.295 34.346 1.00 93.12 382 PHE A C 1
ATOM 3172 O O . PHE A 1 382 ? -19.551 5.640 34.944 1.00 93.12 382 PHE A O 1
ATOM 3179 N N . MET A 1 383 ? -20.522 4.681 33.160 1.00 90.75 383 MET A N 1
ATOM 3180 C CA . MET A 1 383 ? -19.266 4.383 32.463 1.00 90.75 383 MET A CA 1
ATOM 3181 C C . MET A 1 383 ? -18.480 5.643 32.083 1.00 90.75 383 MET A C 1
ATOM 3183 O O . MET A 1 383 ? -17.255 5.665 32.234 1.00 90.75 383 MET A O 1
ATOM 3187 N N . ILE A 1 384 ? -19.166 6.694 31.622 1.00 90.44 384 ILE A N 1
ATOM 3188 C CA . ILE A 1 384 ? -18.546 7.991 31.310 1.00 90.44 384 ILE A CA 1
ATOM 3189 C C . ILE A 1 384 ? -17.876 8.552 32.572 1.00 90.44 384 ILE A C 1
ATOM 3191 O O . ILE A 1 384 ? -16.670 8.805 32.572 1.00 90.44 384 ILE A O 1
ATOM 3195 N N . ALA A 1 385 ? -18.624 8.641 33.676 1.00 89.00 385 ALA A N 1
ATOM 3196 C CA . ALA A 1 385 ? -18.122 9.173 34.941 1.00 89.00 385 ALA A CA 1
ATOM 3197 C C . ALA A 1 385 ? -16.949 8.354 35.514 1.00 89.00 385 ALA A C 1
ATOM 3199 O O . ALA A 1 385 ? -15.998 8.915 36.065 1.00 89.00 385 ALA A O 1
ATOM 3200 N N . LEU A 1 386 ? -16.983 7.022 35.392 1.00 87.19 386 LEU A N 1
ATOM 3201 C CA . LEU A 1 386 ? -15.889 6.155 35.837 1.00 87.19 386 LEU A CA 1
ATOM 3202 C C . LEU A 1 386 ? -14.594 6.436 35.058 1.00 87.19 386 LEU A C 1
ATOM 3204 O O . LEU A 1 386 ? -13.520 6.532 35.654 1.00 87.19 386 LEU A O 1
ATOM 3208 N N . THR A 1 387 ? -14.710 6.605 33.740 1.00 83.88 387 THR A N 1
ATOM 3209 C CA . THR A 1 387 ? -13.574 6.835 32.838 1.00 83.88 387 THR A CA 1
ATOM 3210 C C . THR A 1 387 ? -12.910 8.191 33.101 1.00 83.88 387 THR A C 1
ATOM 3212 O O . THR A 1 387 ? -11.683 8.286 33.155 1.00 83.88 387 THR A O 1
ATOM 3215 N N . GLU A 1 388 ? -13.702 9.239 33.336 1.00 81.75 388 GLU A N 1
ATOM 3216 C CA . GLU A 1 388 ? -13.191 10.579 33.655 1.00 81.75 388 GLU A CA 1
ATOM 3217 C C . GLU A 1 388 ? -12.437 10.614 34.993 1.00 81.75 388 GLU A C 1
ATOM 3219 O O . GLU A 1 388 ? -11.358 11.204 35.088 1.00 81.75 388 GLU A O 1
ATOM 3224 N N . ASN A 1 389 ? -12.957 9.928 36.016 1.00 77.50 389 ASN A N 1
ATOM 3225 C CA . ASN A 1 389 ? -12.319 9.861 37.333 1.00 77.50 389 ASN A CA 1
ATOM 3226 C C . ASN A 1 389 ? -10.963 9.138 37.298 1.00 77.50 389 ASN A C 1
ATOM 3228 O O . ASN A 1 389 ? -10.019 9.568 37.961 1.00 77.50 389 ASN A O 1
ATOM 3232 N N . GLN A 1 390 ? -10.837 8.060 36.517 1.00 75.00 390 GLN A N 1
ATOM 3233 C CA . GLN A 1 390 ? -9.561 7.349 36.356 1.00 75.00 390 GLN A CA 1
ATOM 3234 C C . GLN A 1 390 ? -8.509 8.200 35.631 1.00 75.00 390 GLN A C 1
ATOM 3236 O O . GLN A 1 390 ? -7.325 8.147 35.974 1.00 75.00 390 GLN A O 1
ATOM 3241 N N . HIS A 1 391 ? -8.932 9.026 34.669 1.00 71.25 391 HIS A N 1
ATOM 3242 C CA . HIS A 1 391 ? -8.030 9.930 33.959 1.00 71.25 391 HIS A CA 1
ATOM 3243 C C . HIS A 1 391 ? -7.487 11.042 34.871 1.00 71.25 391 HIS A C 1
ATOM 3245 O O . HIS A 1 391 ? -6.296 11.338 34.837 1.00 71.25 391 HIS A O 1
ATOM 3251 N N . GLN A 1 392 ? -8.324 11.599 35.752 1.00 66.62 392 GLN A N 1
ATOM 3252 C CA . GLN A 1 392 ? -7.906 12.627 36.717 1.00 66.62 392 GLN A CA 1
ATOM 3253 C C . GLN A 1 392 ? -6.928 12.119 37.788 1.00 66.62 392 GLN A C 1
ATOM 3255 O O . GLN A 1 392 ? -6.192 12.920 38.348 1.00 66.62 392 GLN A O 1
ATOM 3260 N N . GLN A 1 393 ? -6.915 10.815 38.083 1.00 58.16 393 GLN A N 1
ATOM 3261 C CA . GLN A 1 393 ? -5.982 10.207 39.044 1.00 58.16 393 GLN A CA 1
ATOM 3262 C C . GLN A 1 393 ? -4.633 9.805 38.424 1.00 58.16 393 GLN A C 1
ATOM 3264 O O . GLN A 1 393 ? -3.702 9.479 39.158 1.00 58.16 393 GLN A O 1
ATOM 3269 N N . SER A 1 394 ? -4.541 9.789 37.091 1.00 55.06 394 SER A N 1
ATOM 3270 C CA . SER A 1 394 ? -3.345 9.370 36.342 1.00 55.06 394 SER A CA 1
ATOM 3271 C C . SER A 1 394 ? -2.500 10.547 35.828 1.00 55.06 394 SER A C 1
ATOM 3273 O O . SER A 1 394 ? -1.406 10.320 35.311 1.00 55.06 394 SER A O 1
ATOM 3275 N N . ASN A 1 395 ? -3.004 11.777 35.977 1.00 44.44 395 ASN A N 1
ATOM 3276 C CA . ASN A 1 395 ? -2.301 13.049 35.766 1.00 44.44 395 ASN A CA 1
ATOM 3277 C C . ASN A 1 395 ? -1.916 13.655 37.118 1.00 44.44 395 ASN A C 1
ATOM 3279 O O . ASN A 1 395 ? -0.887 14.367 37.166 1.00 44.44 395 ASN A O 1
#

Foldseek 3Di:
DDDDPVRVVVVCVVCVLADFDDAPPLVVLLVLCVLLLQQQAPDPLQNVLSVLLVQLSVLLVVLNVCRRRRVNLSSLVSLLVSLFSLLVSLLLLQDDSVVSVVLVVCVVVVHDHDGNVRSVVVSCVSVTLVVLLCVLLVVLVVLLVVLSVVSVCLNVVPDVLNDSVSRSPDDPVSVVVSSVSSVSSSLSSSLSSVVSVCSNPVCQVQCVPPLLLQQDFEGSGHHNDPVSCCRRPNPVSVVSNCVGPRNVVSNVVRNPGDGHDPQCSCCRHVLEHELVCLVVNVVVCVPDDPVSVVVSLLSPLFPFWAKKAWPLRPDIHGYPHDAPAPDPDDDSVLCVQVPPPAQDFQPDRHQWGWGWHDAPHIIMITTGNDGDDPRSVVSVVVVSVVRVVVVVVVD

Sequence (395 aa):
MNMDFNETYIFNKENQNIVPAILPEKEQYYKDLNNIEWGMTGRMDAMFANQFFLEAIQLIINSITLFEKGYFDCAFYSLRQSLEISTTTVYLADDTEENRKIEMQKWSKQEKFPMHKQMIDALVKRKSDFADIKEKMSVFFEEVDSAKHQMNKYVHKQGFSTFYSYYGRDSSKKNAARLKDFQDFLITSIGAVAVYRLSIDPLPVLLLDEEIYKRSGQFWSEEYSTDFIEKYIGHEHLDAYKQTSLYTGYHESLIANEEMIPSVLALVKDDFIEREKCEEILTQVHLLGKNERIAVAMTSILSNLVRIYNSEGYHWYWTNTQSVRKNRNFSSSDFNICKGKAPAFNLLFHDVFISTIKILDDEYYLEHNYQLTEQEIALVEFMIALTENQHQQSN

Radius of gyration: 27.78 Å; chains: 1; bounding box: 64×41×86 Å